Protein AF-A0A8J6IC43-F1 (afdb_monomer)

Solvent-accessible surface area (backbone atoms only — not comparable to full-atom values): 32554 Å² total; per-residue (Å²): 135,88,79,72,71,66,69,52,73,53,57,54,48,31,58,46,45,67,36,85,63,35,56,77,64,54,60,55,53,65,77,36,64,72,41,53,49,39,40,52,47,18,52,49,40,32,53,50,36,44,50,33,34,77,70,72,75,37,57,68,69,59,30,36,53,45,26,17,52,18,41,38,49,15,43,56,39,23,64,24,15,44,31,42,17,40,10,63,33,65,69,55,7,39,49,51,5,20,63,19,28,26,75,73,39,43,52,44,41,26,71,60,52,28,55,55,53,31,38,25,68,52,25,30,52,32,81,87,62,16,72,57,34,55,56,54,68,44,58,80,89,51,32,65,58,44,27,52,41,52,65,57,52,49,50,50,40,39,67,75,71,39,55,90,80,49,53,72,69,56,52,49,52,49,49,50,15,51,52,43,34,52,49,50,54,52,51,40,63,74,37,96,54,27,63,58,44,41,58,61,43,51,51,14,44,34,57,9,31,42,52,40,41,41,56,68,38,17,56,30,30,32,40,91,21,26,38,90,82,34,60,58,41,26,25,23,39,38,64,70,54,73,70,46,31,59,74,50,62,20,46,30,35,41,38,44,46,71,58,39,36,36,41,38,50,96,42,25,63,60,54,45,66,74,27,40,86,61,50,55,76,66,56,44,42,78,39,54,88,89,46,72,49,50,66,61,84,60,75,72,54,73,46,78,45,68,45,55,25,28,26,76,39,69,44,81,32,32,75,59,26,38,35,39,32,32,36,38,71,92,47,44,38,66,53,43,60,45,24,14,25,30,40,40,50,43,96,87,73,49,74,47,78,42,36,33,35,37,70,49,50,80,84,48,51,82,73,35,80,81,44,59,49,28,35,66,47,59,54,42,92,94,49,93,51,59,46,44,48,47,68,74,64,65,43,68,72,36,78,42,42,29,33,30,58,46,58,70,45,66,85,73,97,56,70,29,36,42,32,41,19,30,46,79,31,35,31,30,49,42,3,40,50,45,46,32,58,77,70,72,45,52,56,39,41,37,40,38,27,83,40,77,66,47,28,65,44,44,75,61,50,68,74,40,98,59,32,91,35,52,44,82,23,34,86,91,52,72,85,52,63,64,78,77,67,40,63,70,81,84,50,58,37,36,39,39,21,33,54,66,73,60,53,48,54,52,48,55,51,39,54,76,41,63,43,58,82,86,43,59,44,74,54,70,91,61,80,82,58,69,83,31,87,86,43,65,56,30,38,42,32,23,66,72,72,70,46,73,43,81,32,50,29,87,49,42,48,42,58,59,34,49,77,68,73,45,91,69,53,58,54,74,72,67,24,42,37,46,39,35,56,40,50,35,77,45,54,50,62,38,82,55,57,36,50,73,39,73,68,52,58,74,66,36,46,54,43,41,32,46,41,31,50,54,71,47,62,43,36,27,30,77,68

Mean predicted aligned error: 14.13 Å

Radius of gyration: 27.94 Å; Cα contacts (8 Å, |Δi|>4): 1206; chains: 1; bounding b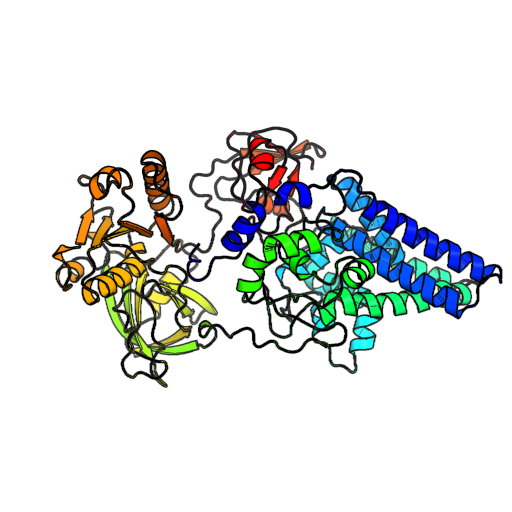ox: 66×48×82 Å

pLDDT: mean 84.4, std 13.61, range [19.7, 98.69]

Foldseek 3Di:
DDDDPDDDLLVLLLVLQQPPCNCVLQDFAQADPVLVCLLVVLVCQLVVLLVCVVVVNHDLVRLLVSNLLSLQSLQQLLLLLLLQQNGPDNVSSQVSNQSSCCLLQNLDTSLLVSVLVQQCLQKQQPCPRRLLVCLADPDPVCNLVCQLCSVVSSLVCCVPPPVVVADPVSVVSSVRSVCRRVVVLVVCCPDPNVVSCCRSRNSSSSSNSNVNSLLQPWQFAAHPDTCVQQVLARGAQEDDDVVVCVSSQQSNQCSCCSQAVSGRSVSSVVSCVSSVVSSVVSVHHYHYSPDGRYHDCPVPPLQVDKFKWFFADWDQQFDQKIKTKIAGDVAGAAFDAQQWWKWWQAPVRDIAIFAFQDATDPVDHVRDPPDMGMTMAGDDPPDPCPSVRCVVPRDHGDIIIMTRIDHPFHDDDFQEEEAEEEQRQCRSVSNVVNVCVVVVRHYAHEYEYQDLRRGGNRPVCCVDPVSVRYHYAHVVRDDACCVVPNQDPPHYAYE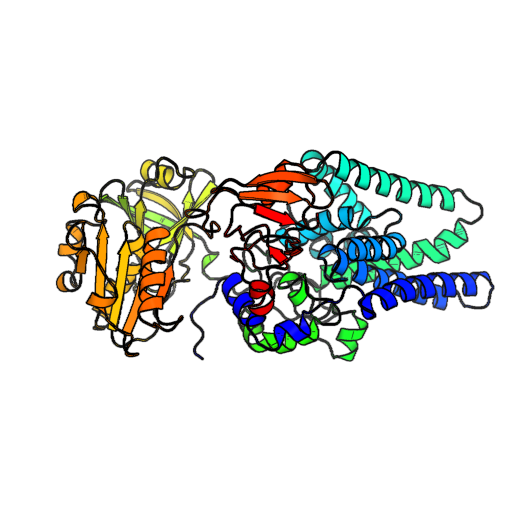YEYDPVVLVVNVVRCVVSVHDPRRYTYDYSPPLPLPLPPFCWAWEAAVVVRDIDTAHSNHFQVVRCVVVNNDARDHPLRQRRSSRKFFWPDAQKAASHSNDYPVCNVVSGIHRRSRMHGPDRYTYTPD

Sequence (623 aa):
MTITANPSVRQVLAQVVRDPDYDAIAHKPVWQLPHLALTAGSWALFIGSTWAYLAGNLPLIAMLVLNQLAFYACFTPLHDAVHNAASGSQRVNDAIGTISGTMLLPGITTPVYRTLHMEHHRWVGDRNRDPDHLFVHAPKQVLPLAFAGPEWVWAHWWLTKLWKTRSRAENLRFTAMIVVYVGMYVGFLASPYRWDFVLCWLIPHWLGFLVLVYVFAHIQHPDESTWQVAPFQSTVEVRGTMAGKVYWLGQTDHCIHHAMPHVPFHKYHRVWDLSDSILRKQGIPERGLFRGPEPFDIPRRAYDTTVAARVVSAADVGAGVRSFELEGIDGSLPPFTPGAHVDLHLPSGRVRQYSLCGPADLAASVGSVGVRYRIAVKALADGRGGSLEVHETLRVGEVVTVSAPRNNFSLVPAARYELVAAGIGITPLLSFAHHLHAAGTPFTLHVCAHDEASVPFGAALAELPFAASIQVHTPGRGFSLERAVGRWAGDSAVYVCGPAGFMDALGDEAARLEYPIDALHRESFTAGVIDLTDSRPFELVLGRSGRTFQIPADRQALDVLAEHDVAVPWSCSQGVCGTCITPVLEGEIEHRDAVLSPEVRASNCAMTLCVSRAKGDRIVLDL

Structure (mmCIF, N/CA/C/O backbone):
data_AF-A0A8J6IC43-F1
#
_entry.id   AF-A0A8J6IC43-F1
#
loop_
_atom_site.group_PDB
_atom_site.id
_atom_site.type_symbol
_atom_site.label_atom_id
_atom_site.label_alt_id
_atom_site.label_comp_id
_atom_site.label_asym_id
_atom_site.label_entity_id
_atom_site.label_seq_id
_atom_site.pdbx_PDB_ins_code
_atom_site.Cartn_x
_atom_site.Cartn_y
_atom_site.Cartn_z
_atom_site.occupancy
_atom_site.B_iso_or_equiv
_atom_site.auth_seq_id
_atom_site.auth_comp_id
_atom_site.auth_asym_id
_atom_site.auth_atom_id
_atom_site.pdbx_PDB_model_num
ATOM 1 N N . MET A 1 1 ? 12.947 20.450 -14.507 1.00 24.39 1 MET A N 1
ATOM 2 C CA . MET A 1 1 ? 13.169 18.991 -14.456 1.00 24.39 1 MET A CA 1
ATOM 3 C C . MET A 1 1 ? 12.042 18.312 -15.207 1.00 24.39 1 MET A C 1
ATOM 5 O O . MET A 1 1 ? 10.897 18.360 -14.772 1.00 24.39 1 MET A O 1
ATOM 9 N N . THR A 1 2 ? 12.359 17.811 -16.393 1.00 19.70 2 THR A N 1
ATOM 10 C CA . THR A 1 2 ? 11.439 17.183 -17.344 1.00 19.70 2 THR A CA 1
ATOM 11 C C . THR A 1 2 ? 11.155 15.762 -16.864 1.00 19.70 2 THR A C 1
ATOM 13 O O . THR A 1 2 ? 12.060 14.941 -16.779 1.00 19.70 2 THR A O 1
ATOM 16 N N . ILE A 1 3 ? 9.914 15.510 -16.454 1.00 23.20 3 ILE A N 1
ATOM 17 C CA . ILE A 1 3 ? 9.474 14.244 -15.862 1.00 23.20 3 ILE A CA 1
ATOM 18 C C . ILE A 1 3 ? 9.270 13.235 -16.991 1.00 23.20 3 ILE A C 1
ATOM 20 O O . ILE A 1 3 ? 8.471 13.462 -17.898 1.00 23.20 3 ILE A O 1
ATOM 24 N N . THR A 1 4 ? 10.027 12.145 -16.935 1.00 23.64 4 THR A N 1
ATOM 25 C CA . THR A 1 4 ? 9.911 10.983 -17.814 1.00 23.64 4 THR A CA 1
ATOM 26 C C . THR A 1 4 ? 8.526 10.344 -17.698 1.00 23.64 4 THR A C 1
ATOM 28 O O . THR A 1 4 ? 7.902 10.337 -16.635 1.00 23.64 4 THR A O 1
ATOM 31 N N . ALA A 1 5 ? 8.027 9.826 -18.820 1.00 28.38 5 ALA A N 1
ATOM 32 C CA . ALA A 1 5 ? 6.732 9.171 -18.911 1.00 28.38 5 ALA A CA 1
ATOM 33 C C . ALA A 1 5 ? 6.615 8.003 -17.906 1.00 28.38 5 ALA A C 1
ATOM 35 O O . ALA A 1 5 ? 7.359 7.032 -17.973 1.00 28.38 5 ALA A O 1
ATOM 36 N N . ASN A 1 6 ? 5.646 8.131 -16.995 1.00 39.25 6 ASN A N 1
ATOM 37 C CA . ASN A 1 6 ? 5.036 7.087 -16.163 1.00 39.25 6 ASN A CA 1
ATOM 38 C C . ASN A 1 6 ? 5.965 6.253 -15.236 1.00 39.25 6 ASN A C 1
ATOM 40 O O . ASN A 1 6 ? 6.193 5.067 -15.478 1.00 39.25 6 ASN A O 1
ATOM 44 N N . PRO A 1 7 ? 6.461 6.832 -14.127 1.00 47.97 7 PRO A N 1
ATOM 45 C CA . PRO A 1 7 ? 7.208 6.097 -13.102 1.00 47.97 7 PRO A CA 1
ATOM 46 C C . PRO A 1 7 ? 6.361 5.016 -12.398 1.00 47.97 7 PRO A C 1
ATOM 48 O O . PRO A 1 7 ? 5.187 5.211 -12.090 1.00 47.97 7 PRO A O 1
ATOM 51 N N . SER A 1 8 ? 6.978 3.879 -12.065 1.00 60.47 8 SER A N 1
ATOM 52 C CA . SER A 1 8 ? 6.415 2.895 -11.126 1.00 60.47 8 SER A CA 1
ATOM 53 C C . SER A 1 8 ? 6.128 3.530 -9.756 1.00 60.47 8 SER A C 1
ATOM 55 O O . SER A 1 8 ? 6.795 4.492 -9.371 1.00 60.47 8 SER A O 1
ATOM 57 N N . VAL A 1 9 ? 5.211 2.954 -8.960 1.00 62.94 9 VAL A N 1
ATOM 58 C CA . VAL A 1 9 ? 4.942 3.394 -7.567 1.00 62.94 9 VAL A CA 1
ATOM 59 C C . VAL A 1 9 ? 6.243 3.567 -6.785 1.00 62.94 9 VAL A C 1
ATOM 61 O O . VAL A 1 9 ? 6.439 4.565 -6.099 1.00 62.94 9 VAL A O 1
ATOM 64 N N . ARG A 1 10 ? 7.177 2.628 -6.967 1.00 61.00 10 ARG A N 1
ATOM 65 C CA . ARG A 1 10 ? 8.514 2.671 -6.379 1.00 61.00 10 ARG A CA 1
ATOM 66 C C . ARG A 1 10 ? 9.294 3.926 -6.759 1.00 61.00 10 ARG A C 1
ATOM 68 O O . ARG A 1 10 ? 9.884 4.549 -5.886 1.00 61.00 10 ARG A O 1
ATOM 75 N N . GLN A 1 11 ? 9.318 4.288 -8.038 1.00 58.94 11 GLN A N 1
ATOM 76 C CA . GLN A 1 11 ? 10.026 5.473 -8.529 1.00 58.94 11 GLN A CA 1
ATOM 77 C C . GLN A 1 11 ? 9.358 6.775 -8.084 1.00 58.94 11 GLN A C 1
ATOM 79 O O . GLN A 1 11 ? 10.064 7.744 -7.818 1.00 58.94 11 GLN A O 1
ATOM 84 N N . VAL A 1 12 ? 8.025 6.810 -7.993 1.00 66.31 12 VAL A N 1
ATOM 85 C CA . VAL A 1 12 ? 7.292 7.976 -7.476 1.00 66.31 12 VAL A CA 1
ATOM 86 C C . VAL A 1 12 ? 7.612 8.185 -6.000 1.00 66.31 12 VAL A C 1
ATOM 88 O O . VAL A 1 12 ? 8.068 9.257 -5.616 1.00 66.31 12 VAL A O 1
ATOM 91 N N . LEU A 1 13 ? 7.433 7.153 -5.172 1.00 75.88 13 LEU A N 1
ATOM 92 C CA . LEU A 1 13 ? 7.658 7.261 -3.730 1.00 75.88 13 LEU A CA 1
ATOM 93 C C . LEU A 1 13 ? 9.135 7.487 -3.393 1.00 75.88 13 LEU A C 1
ATOM 95 O O . LEU A 1 13 ? 9.435 8.260 -2.489 1.00 75.88 13 LEU A O 1
ATOM 99 N N . ALA A 1 14 ? 10.063 6.914 -4.167 1.00 68.31 14 ALA A N 1
ATOM 100 C CA . ALA A 1 14 ? 11.489 7.189 -4.004 1.00 68.31 14 ALA A CA 1
ATOM 101 C C . ALA A 1 14 ? 11.835 8.674 -4.192 1.00 68.31 14 ALA A C 1
ATOM 103 O O . ALA A 1 14 ? 12.771 9.146 -3.558 1.00 68.31 14 ALA A O 1
ATOM 104 N N . GLN A 1 15 ? 11.118 9.409 -5.051 1.00 73.75 15 GLN A N 1
ATOM 105 C CA . GLN A 1 15 ? 11.340 10.852 -5.205 1.00 73.75 15 GLN A CA 1
ATOM 106 C C . GLN A 1 15 ? 10.928 11.616 -3.946 1.00 73.75 15 GLN A C 1
ATOM 108 O O . GLN A 1 15 ? 11.621 12.548 -3.564 1.00 73.75 15 GLN A O 1
ATOM 113 N N . VAL A 1 16 ? 9.848 11.189 -3.285 1.00 80.25 16 VAL A N 1
ATOM 114 C CA . VAL A 1 16 ? 9.370 11.803 -2.040 1.00 80.25 16 VAL A CA 1
ATOM 115 C C . VAL A 1 16 ? 10.329 11.525 -0.883 1.00 80.25 16 VAL A C 1
ATOM 117 O O . VAL A 1 16 ? 10.731 12.442 -0.182 1.00 80.25 16 VAL A O 1
ATOM 120 N N . VAL A 1 17 ? 10.734 10.266 -0.702 1.00 76.12 17 VAL A N 1
ATOM 121 C CA . VAL A 1 17 ? 11.577 9.837 0.431 1.00 76.12 17 VAL A CA 1
ATOM 122 C C . VAL A 1 17 ? 13.015 10.364 0.331 1.00 76.12 17 VAL A C 1
ATOM 124 O O . VAL A 1 17 ? 13.700 10.483 1.340 1.00 76.12 17 VAL A O 1
ATOM 127 N N . ARG A 1 18 ? 13.496 10.670 -0.881 1.00 77.56 18 ARG A N 1
ATOM 128 C CA . ARG A 1 18 ? 14.827 11.265 -1.105 1.00 77.56 18 ARG A CA 1
ATOM 129 C C . ARG A 1 18 ? 14.872 12.770 -0.877 1.00 77.56 18 ARG A C 1
ATOM 131 O O . ARG A 1 18 ? 15.957 13.342 -0.966 1.00 77.56 18 ARG A O 1
ATOM 138 N N . ASP A 1 19 ? 13.730 13.407 -0.647 1.00 80.56 19 ASP A N 1
ATOM 139 C CA . ASP A 1 19 ? 13.723 14.808 -0.264 1.00 80.56 19 ASP A CA 1
ATOM 140 C C . ASP A 1 19 ? 14.455 14.973 1.087 1.00 80.56 19 ASP A C 1
ATOM 142 O O . ASP A 1 19 ? 14.144 14.234 2.028 1.00 80.56 19 ASP A O 1
ATOM 146 N N . PRO A 1 20 ? 15.425 15.900 1.209 1.00 78.69 20 PRO A N 1
ATOM 147 C CA . PRO A 1 20 ? 16.183 16.102 2.446 1.00 78.69 20 PRO A CA 1
ATOM 148 C C . PRO A 1 20 ? 15.316 16.381 3.682 1.00 78.69 20 PRO A C 1
ATOM 150 O O . PRO A 1 20 ? 15.710 16.038 4.797 1.00 78.69 20 PRO A O 1
ATOM 153 N N . ASP A 1 21 ? 14.136 16.979 3.501 1.00 85.06 21 ASP A N 1
ATOM 154 C CA . ASP A 1 21 ? 13.232 17.314 4.602 1.00 85.06 21 ASP A CA 1
ATOM 155 C C . ASP A 1 21 ? 12.322 16.137 4.999 1.00 85.06 21 ASP A C 1
ATOM 157 O O . ASP A 1 21 ? 11.711 16.159 6.077 1.00 85.06 21 ASP A O 1
ATOM 161 N N . TYR A 1 22 ? 12.237 15.085 4.170 1.00 86.94 22 TYR A N 1
ATOM 162 C CA . TYR A 1 22 ? 11.351 13.943 4.409 1.00 86.94 22 TYR A CA 1
ATOM 163 C C . TYR A 1 22 ? 11.641 13.273 5.748 1.00 86.94 22 TYR A C 1
ATOM 165 O O . TYR A 1 22 ? 10.725 13.037 6.535 1.00 86.94 22 TYR A O 1
ATOM 173 N N . ASP A 1 23 ? 12.911 13.012 6.043 1.00 81.88 23 ASP A N 1
ATOM 174 C CA . ASP A 1 23 ? 13.316 12.306 7.254 1.00 81.88 23 ASP A CA 1
ATOM 175 C C . ASP A 1 23 ? 12.964 13.056 8.527 1.00 81.88 23 ASP A C 1
ATOM 177 O O . ASP A 1 23 ? 12.446 12.468 9.479 1.00 81.88 23 ASP A O 1
ATOM 181 N N . ALA A 1 24 ? 13.175 14.372 8.534 1.00 85.88 24 ALA A N 1
ATOM 182 C CA . ALA A 1 24 ? 12.803 15.214 9.660 1.00 85.88 24 ALA A CA 1
ATOM 183 C C . ALA A 1 24 ? 11.289 15.150 9.930 1.00 85.88 24 ALA A C 1
ATOM 185 O O . ALA A 1 24 ? 10.847 15.164 11.086 1.00 85.88 24 ALA A O 1
ATOM 186 N N . ILE A 1 25 ? 10.481 15.031 8.872 1.00 87.62 25 ILE A N 1
ATOM 187 C CA . ILE A 1 25 ? 9.029 14.898 8.972 1.00 87.62 25 ILE A CA 1
ATOM 188 C C . ILE A 1 25 ? 8.652 13.474 9.401 1.00 87.62 25 ILE A C 1
ATOM 190 O O . ILE A 1 25 ? 7.966 13.311 10.410 1.00 87.62 25 ILE A O 1
ATOM 194 N N . ALA A 1 26 ? 9.104 12.442 8.694 1.00 86.25 26 ALA A N 1
ATOM 195 C CA . ALA A 1 26 ? 8.709 11.049 8.899 1.00 86.25 26 ALA A CA 1
ATOM 196 C C . ALA A 1 26 ? 9.290 10.416 10.177 1.00 86.25 26 ALA A C 1
ATOM 198 O O . ALA A 1 26 ? 8.766 9.403 10.651 1.00 86.25 26 ALA A O 1
ATOM 199 N N . HIS A 1 27 ? 10.323 11.020 10.780 1.00 85.62 27 HIS A N 1
ATOM 200 C CA . HIS A 1 27 ? 10.928 10.538 12.018 1.00 85.62 27 HIS A CA 1
ATOM 201 C C . HIS A 1 27 ? 9.887 10.332 13.130 1.00 85.62 27 HIS A C 1
ATOM 203 O O . HIS A 1 27 ? 9.066 11.209 13.421 1.00 85.62 27 HIS A O 1
ATOM 209 N N . LYS A 1 28 ? 9.949 9.180 13.803 1.00 87.25 28 LYS A N 1
ATOM 210 C CA . LYS A 1 28 ? 9.043 8.815 14.899 1.00 87.25 28 LYS A CA 1
ATOM 211 C C . LYS A 1 28 ? 9.821 8.400 16.151 1.00 87.25 28 LYS A C 1
ATOM 213 O O . LYS A 1 28 ? 10.453 7.343 16.153 1.00 87.25 28 LYS A O 1
ATOM 218 N N . PRO A 1 29 ? 9.762 9.180 17.244 1.00 89.94 29 PRO A N 1
ATOM 219 C CA . PRO A 1 29 ? 10.337 8.751 18.511 1.00 89.94 29 PRO A CA 1
ATOM 220 C C . PRO A 1 29 ? 9.552 7.570 19.103 1.00 89.94 29 PRO A C 1
ATOM 222 O O . PRO A 1 29 ? 8.428 7.260 18.695 1.00 89.94 29 PRO A O 1
ATOM 225 N N . VAL A 1 30 ? 10.126 6.910 20.114 1.00 89.56 30 VAL A N 1
ATOM 226 C CA . VAL A 1 30 ? 9.429 5.843 20.857 1.00 89.56 30 VAL A CA 1
ATOM 227 C C . VAL A 1 30 ? 8.162 6.383 21.528 1.00 89.56 30 VAL A C 1
ATOM 229 O O . VAL A 1 30 ? 7.125 5.724 21.510 1.00 89.56 30 VAL A O 1
ATOM 232 N N . TRP A 1 31 ? 8.219 7.599 22.066 1.00 92.50 31 TRP A N 1
ATOM 233 C CA . TRP A 1 31 ? 7.089 8.248 22.721 1.00 92.50 31 TRP A CA 1
ATOM 234 C C . TRP A 1 31 ? 6.627 9.447 21.899 1.00 92.50 31 TRP A C 1
ATOM 236 O O . TRP A 1 31 ? 7.280 10.488 21.880 1.00 92.50 31 TRP A O 1
ATOM 246 N N . GLN A 1 32 ? 5.495 9.295 21.211 1.00 93.31 32 GLN A N 1
ATOM 247 C CA . GLN A 1 32 ? 4.864 10.371 20.452 1.00 93.31 32 GLN A CA 1
ATOM 248 C C . GLN A 1 32 ? 3.711 10.962 21.252 1.00 93.31 32 GLN A C 1
ATOM 250 O O . GLN A 1 32 ? 2.671 10.326 21.433 1.00 93.31 32 GLN A O 1
ATOM 255 N N . LEU A 1 33 ? 3.896 12.200 21.717 1.00 94.50 33 LEU A N 1
ATOM 256 C CA . LEU A 1 33 ? 2.890 12.902 22.510 1.00 94.50 33 LEU A CA 1
ATOM 257 C C . LEU A 1 33 ? 1.512 12.958 21.823 1.00 94.50 33 LEU A C 1
ATOM 259 O O . LEU A 1 33 ? 0.540 12.707 22.526 1.00 94.50 33 LEU A O 1
ATOM 263 N N . PRO A 1 34 ? 1.376 13.198 20.499 1.00 95.25 34 PRO A N 1
ATOM 264 C CA . PRO A 1 34 ? 0.062 13.217 19.853 1.00 95.25 34 PRO A CA 1
ATOM 265 C C . PRO A 1 34 ? -0.719 11.903 19.997 1.00 95.25 34 PRO A C 1
ATOM 267 O O . PRO A 1 34 ? -1.895 11.935 20.347 1.00 95.25 34 PRO A O 1
ATOM 270 N N . HIS A 1 35 ? -0.078 10.746 19.802 1.00 96.56 35 HIS A N 1
ATOM 271 C CA . HIS A 1 35 ? -0.729 9.437 19.957 1.00 96.56 35 HIS A CA 1
ATOM 272 C C . HIS A 1 35 ? -1.068 9.133 21.413 1.00 96.56 35 HIS A C 1
ATOM 274 O O . HIS A 1 35 ? -2.170 8.666 21.694 1.00 96.56 35 HIS A O 1
ATOM 280 N N . LEU A 1 36 ? -0.155 9.430 22.345 1.00 96.25 36 LEU A N 1
ATOM 281 C CA . LEU A 1 36 ? -0.394 9.238 23.779 1.00 96.25 36 LEU A CA 1
ATOM 282 C C . LEU A 1 36 ? -1.528 10.137 24.286 1.00 96.25 36 LEU A C 1
ATOM 284 O O . LEU A 1 36 ? -2.412 9.665 24.996 1.00 96.25 36 LEU A O 1
ATOM 288 N N . ALA A 1 37 ? -1.530 11.409 23.887 1.00 96.69 37 ALA A N 1
ATOM 289 C CA . ALA A 1 37 ? -2.554 12.378 24.255 1.00 96.69 37 ALA A CA 1
ATOM 290 C C . ALA A 1 37 ? -3.917 12.011 23.662 1.00 96.69 37 ALA A C 1
ATOM 292 O O . ALA A 1 37 ? -4.918 12.110 24.361 1.00 96.69 37 ALA A O 1
ATOM 293 N N . LEU A 1 38 ? -3.970 11.536 22.415 1.00 96.81 38 LEU A N 1
ATOM 294 C CA . LEU A 1 38 ? -5.219 11.097 21.792 1.00 96.81 38 LEU A CA 1
ATOM 295 C C . LEU A 1 38 ? -5.757 9.808 22.438 1.00 96.81 38 LEU A C 1
ATOM 297 O O . LEU A 1 38 ? -6.953 9.694 22.705 1.00 96.81 38 LEU A O 1
ATOM 301 N N . THR A 1 39 ? -4.869 8.868 22.777 1.00 97.38 39 THR A N 1
ATOM 302 C CA . THR A 1 39 ? -5.221 7.627 23.490 1.00 97.38 39 THR A CA 1
ATOM 303 C C . THR A 1 39 ? -5.761 7.924 24.889 1.00 97.38 39 THR A C 1
ATOM 305 O O . THR A 1 39 ? -6.864 7.512 25.232 1.00 97.38 39 THR A O 1
ATOM 308 N N . ALA A 1 40 ? -5.014 8.673 25.704 1.00 97.88 40 ALA A N 1
ATOM 309 C CA . ALA A 1 40 ? -5.428 9.006 27.065 1.00 97.88 40 ALA A CA 1
ATOM 310 C C . ALA A 1 40 ? -6.629 9.963 27.078 1.00 97.88 40 ALA A C 1
ATOM 312 O O . ALA A 1 40 ? -7.543 9.799 27.879 1.00 97.88 40 ALA A O 1
ATOM 313 N N . GLY A 1 41 ? -6.642 10.941 26.172 1.00 98.06 41 GLY A N 1
ATOM 314 C CA . GLY A 1 41 ? -7.699 11.936 26.045 1.00 98.06 41 GLY A CA 1
ATOM 315 C C . GLY A 1 41 ? -9.034 11.331 25.627 1.00 98.06 41 GLY A C 1
ATOM 316 O O . GLY A 1 41 ? -10.054 11.709 26.192 1.00 98.06 41 GLY A O 1
ATOM 317 N N . SER A 1 42 ? -9.043 10.360 24.708 1.00 97.94 42 SER A N 1
ATOM 318 C CA . SER A 1 42 ? -10.276 9.662 24.317 1.00 97.94 42 SER A CA 1
ATOM 319 C C . SER A 1 42 ? -10.873 8.865 25.485 1.00 97.94 42 SER A C 1
ATOM 321 O O . SER A 1 42 ? -12.053 9.032 25.791 1.00 97.94 42 SER A O 1
ATOM 323 N N . TRP A 1 43 ? -10.059 8.107 26.227 1.00 98.19 43 TRP A N 1
ATOM 324 C CA . TRP A 1 43 ? -10.509 7.415 27.442 1.00 98.19 43 TRP A CA 1
ATOM 325 C C . TRP A 1 43 ? -10.970 8.374 28.544 1.00 98.19 43 TRP A C 1
ATOM 327 O O . TRP A 1 43 ? -12.020 8.159 29.146 1.00 98.19 43 TRP A O 1
ATOM 337 N N . ALA A 1 44 ? -10.215 9.442 28.806 1.00 98.50 44 ALA A N 1
ATOM 338 C CA . ALA A 1 44 ? -10.578 10.438 29.810 1.00 98.50 44 ALA A CA 1
ATOM 339 C C . ALA A 1 44 ? -11.889 11.151 29.451 1.00 98.50 44 ALA A C 1
ATOM 341 O O . ALA A 1 44 ? -12.723 11.371 30.329 1.00 98.50 44 ALA A O 1
ATOM 342 N N . LEU A 1 45 ? -12.095 11.468 28.169 1.00 98.50 45 LEU A N 1
ATOM 343 C CA . LEU A 1 45 ? -13.327 12.078 27.684 1.00 98.50 45 LEU A CA 1
ATOM 344 C C . LEU A 1 45 ? -14.519 11.132 27.855 1.00 98.50 45 LEU A C 1
ATOM 346 O O . LEU A 1 45 ? -15.550 11.549 28.385 1.00 98.50 45 LEU A O 1
ATOM 350 N N . PHE A 1 46 ? -14.360 9.863 27.474 1.00 98.44 46 PHE A N 1
ATOM 351 C CA . PHE A 1 46 ? -15.398 8.849 27.632 1.00 98.44 46 PHE A CA 1
ATOM 352 C C . PHE A 1 46 ? -15.768 8.628 29.106 1.00 98.44 46 PHE A C 1
ATOM 354 O O . PHE A 1 46 ? -16.929 8.754 29.497 1.00 98.44 46 PHE A O 1
ATOM 361 N N . ILE A 1 47 ? -14.770 8.354 29.952 1.00 98.38 47 ILE A N 1
ATOM 362 C CA . ILE A 1 47 ? -14.972 8.091 31.383 1.00 98.38 47 ILE A CA 1
ATOM 363 C C . ILE A 1 47 ? -15.555 9.327 32.070 1.00 98.38 47 ILE A C 1
ATOM 365 O O . ILE A 1 47 ? -16.525 9.216 32.817 1.00 98.38 47 ILE A O 1
ATOM 369 N N . GLY A 1 48 ? -14.985 10.505 31.811 1.00 98.69 48 GLY A N 1
ATOM 370 C CA . GLY A 1 48 ? -15.388 11.753 32.449 1.00 98.69 48 GLY A CA 1
ATOM 371 C C . GLY A 1 48 ? -16.809 12.172 32.087 1.00 98.69 48 GLY A C 1
ATOM 372 O O . GLY A 1 48 ? -17.586 12.515 32.977 1.00 98.69 48 GLY A O 1
ATOM 373 N N . SER A 1 49 ? -17.180 12.109 30.805 1.00 98.62 49 SER A N 1
ATOM 374 C CA . SER A 1 49 ? -18.533 12.484 30.376 1.00 98.62 49 SER A CA 1
ATOM 375 C C . SER A 1 49 ? -19.585 11.446 30.778 1.00 98.62 49 SER A C 1
ATOM 377 O O . SER A 1 49 ? -20.668 11.829 31.223 1.00 98.62 49 SER A O 1
ATOM 379 N N . THR A 1 50 ? -19.247 10.153 30.753 1.00 98.50 50 THR A N 1
ATOM 380 C CA . THR A 1 50 ? -20.101 9.088 31.300 1.00 98.50 50 THR A CA 1
ATOM 381 C C . THR A 1 50 ? -20.331 9.280 32.798 1.00 98.50 50 THR A C 1
ATOM 383 O O . THR A 1 50 ? -21.473 9.286 33.254 1.00 98.50 50 THR A O 1
ATOM 386 N N . TRP A 1 51 ? -19.266 9.498 33.575 1.00 98.50 51 TRP A N 1
ATOM 387 C CA . TRP A 1 51 ? -19.371 9.738 35.014 1.00 98.50 51 TRP A CA 1
ATOM 388 C C . TRP A 1 51 ? -20.193 10.993 35.323 1.00 98.50 51 TRP A C 1
ATOM 390 O O . TRP A 1 51 ? -21.089 10.944 36.162 1.00 98.50 51 TRP A O 1
ATOM 400 N N . ALA A 1 52 ? -19.939 12.101 34.622 1.00 98.56 52 ALA A N 1
ATOM 401 C CA . ALA A 1 52 ? -20.669 13.347 34.829 1.00 98.56 52 ALA A CA 1
ATOM 402 C C . ALA A 1 52 ? -22.166 13.198 34.517 1.00 98.56 52 ALA A C 1
ATOM 404 O O . ALA A 1 52 ? -22.991 13.752 35.243 1.00 98.56 52 ALA A O 1
ATOM 405 N N . TYR A 1 53 ? -22.527 12.426 33.488 1.00 98.56 53 TYR A N 1
ATOM 406 C CA . TYR A 1 53 ? -23.923 12.108 33.181 1.00 98.56 53 TYR A CA 1
ATOM 407 C C . TYR A 1 53 ? -24.574 11.269 34.282 1.00 98.56 53 TYR A C 1
ATOM 409 O O . TYR A 1 53 ? -25.625 11.647 34.795 1.00 98.56 53 TYR A O 1
ATOM 417 N N . LEU A 1 54 ? -23.925 10.179 34.702 1.00 97.94 54 LEU A N 1
ATOM 418 C CA . LEU A 1 54 ? -24.442 9.304 35.760 1.00 97.94 54 LEU A CA 1
ATOM 419 C C . LEU A 1 54 ? -24.554 10.023 37.115 1.00 97.94 54 LEU A C 1
ATOM 421 O O . LEU A 1 54 ? -25.429 9.704 37.914 1.00 97.94 54 LEU A O 1
ATOM 425 N N . ALA A 1 55 ? -23.707 11.026 37.360 1.00 98.19 55 ALA A N 1
ATOM 426 C CA . ALA A 1 55 ? -23.772 11.893 38.534 1.00 98.19 55 ALA A CA 1
ATOM 427 C C . ALA A 1 55 ? -24.827 13.016 38.426 1.00 98.19 55 ALA A C 1
ATOM 429 O O . ALA A 1 55 ? -24.983 13.789 39.369 1.00 98.19 55 ALA A O 1
ATOM 430 N N . GLY A 1 56 ? -25.528 13.143 37.293 1.00 97.81 56 GLY A N 1
ATOM 431 C CA . GLY A 1 56 ? -26.529 14.189 37.053 1.00 97.81 56 GLY A CA 1
ATOM 432 C C . GLY A 1 56 ? -25.954 15.571 36.716 1.00 97.81 56 GLY A C 1
ATOM 433 O O . GLY A 1 56 ? -26.697 16.548 36.678 1.00 97.81 56 GLY A O 1
ATOM 434 N N . ASN A 1 57 ? -24.648 15.667 36.452 1.00 98.38 57 ASN A N 1
ATOM 435 C CA . ASN A 1 57 ? -23.934 16.919 36.172 1.00 98.38 57 ASN A CA 1
ATOM 436 C C . ASN A 1 57 ? -23.815 17.240 34.674 1.00 98.38 57 ASN A C 1
ATOM 438 O O . ASN A 1 57 ? -23.385 18.335 34.314 1.00 98.38 57 ASN A O 1
ATOM 442 N N . LEU A 1 58 ? -24.162 16.298 33.792 1.00 98.25 58 LEU A N 1
ATOM 443 C CA . LEU A 1 58 ? -24.074 16.465 32.343 1.00 98.25 58 LEU A CA 1
ATOM 444 C C . LEU A 1 58 ? -25.377 16.003 31.671 1.00 98.25 58 LEU A C 1
ATOM 446 O O . LEU A 1 58 ? -25.819 14.886 31.934 1.00 98.25 58 LEU A O 1
ATOM 450 N N . PRO A 1 59 ? -26.002 16.807 30.790 1.00 98.38 59 PRO A N 1
ATOM 451 C CA . PRO A 1 59 ? -27.184 16.376 30.047 1.00 98.38 59 PRO A CA 1
ATOM 452 C C . PRO A 1 59 ? -26.890 15.198 29.110 1.00 98.38 59 PRO A C 1
ATOM 454 O O . PRO A 1 59 ? -25.804 15.120 28.534 1.00 98.38 59 PRO A O 1
ATOM 457 N N . LEU A 1 60 ? -27.898 14.348 28.872 1.00 97.44 60 LEU A N 1
ATOM 458 C CA . LEU A 1 60 ? -27.790 13.170 27.999 1.00 97.44 60 LEU A CA 1
ATOM 459 C C . LEU A 1 60 ? -27.164 13.507 26.639 1.00 97.44 60 LEU A C 1
ATOM 461 O O . LEU A 1 60 ? -26.192 12.881 26.243 1.00 97.44 60 LEU A O 1
ATOM 465 N N . ILE A 1 61 ? -27.682 14.523 25.943 1.00 98.00 61 ILE A N 1
ATOM 466 C CA . ILE A 1 61 ? -27.206 14.888 24.598 1.00 98.00 61 ILE A CA 1
ATOM 467 C C . ILE A 1 61 ? -25.728 15.293 24.607 1.00 98.00 61 ILE A C 1
ATOM 469 O O . ILE A 1 61 ? -24.985 14.906 23.710 1.00 98.00 61 ILE A O 1
ATOM 473 N N . ALA A 1 62 ? -25.286 16.029 25.631 1.00 98.12 62 ALA A N 1
ATOM 474 C CA . ALA A 1 62 ? -23.885 16.415 25.752 1.00 98.12 62 ALA A CA 1
ATOM 475 C C . ALA A 1 62 ? -22.993 15.184 25.976 1.00 98.12 62 ALA A C 1
ATOM 477 O O . ALA A 1 62 ? -21.967 15.055 25.317 1.00 98.12 62 ALA A O 1
ATOM 478 N N . MET A 1 63 ? -23.410 14.248 26.834 1.00 98.38 63 MET A N 1
ATOM 479 C CA . MET A 1 63 ? -22.700 12.980 27.020 1.00 98.38 63 MET A CA 1
ATOM 480 C C . MET A 1 63 ? -22.634 12.165 25.727 1.00 98.38 63 MET A C 1
ATOM 482 O O . MET A 1 63 ? -21.552 11.720 25.359 1.00 98.38 63 MET A O 1
ATOM 486 N N . LEU A 1 64 ? -23.748 12.029 24.997 1.00 98.06 64 LEU A N 1
ATOM 487 C CA . LEU A 1 64 ? -23.783 11.272 23.743 1.00 98.06 64 LEU A CA 1
ATOM 488 C C . LEU A 1 64 ? -22.779 11.823 22.721 1.00 98.06 64 LEU A C 1
ATOM 490 O O . LEU A 1 64 ? -22.044 11.048 22.113 1.00 98.06 64 LEU A O 1
ATOM 494 N N . VAL A 1 65 ? -22.710 13.151 22.566 1.00 97.12 65 VAL A N 1
ATOM 495 C CA . VAL A 1 65 ? -21.753 13.812 21.661 1.00 97.12 65 VAL A CA 1
ATOM 496 C C . VAL A 1 65 ? -20.312 13.599 22.126 1.00 97.12 65 VAL A C 1
ATOM 498 O O . VAL A 1 65 ? -19.456 13.242 21.322 1.00 97.12 65 VAL A O 1
ATOM 501 N N . LEU A 1 66 ? -20.022 13.788 23.416 1.00 98.25 66 LEU A N 1
ATOM 502 C CA . LEU A 1 66 ? -18.663 13.620 23.939 1.00 98.25 66 LEU A CA 1
ATOM 503 C C . LEU A 1 66 ? -18.185 12.164 23.842 1.00 98.25 66 LEU A C 1
ATOM 505 O O . LEU A 1 66 ? -17.057 11.924 23.412 1.00 98.25 66 LEU A O 1
ATOM 509 N N . ASN A 1 67 ? -19.045 11.194 24.160 1.00 98.38 67 ASN A N 1
ATOM 510 C CA . ASN A 1 67 ? -18.725 9.778 24.010 1.00 98.38 67 ASN A CA 1
ATOM 511 C C . ASN A 1 67 ? -18.545 9.398 22.536 1.00 98.38 67 ASN A C 1
ATOM 513 O O . ASN A 1 67 ? -17.580 8.711 22.214 1.00 98.38 67 ASN A O 1
ATOM 517 N N . GLN A 1 68 ? -19.394 9.885 21.623 1.00 96.56 68 GLN A N 1
ATOM 518 C CA . GLN A 1 68 ? -19.215 9.672 20.182 1.00 96.56 68 GLN A CA 1
ATOM 519 C C . GLN A 1 68 ? -17.840 10.170 19.710 1.00 96.56 68 GLN A C 1
ATOM 521 O O . GLN A 1 68 ? -17.132 9.454 19.000 1.00 96.56 68 GLN A O 1
ATOM 526 N N . LEU A 1 69 ? -17.448 11.385 20.114 1.00 95.94 69 LEU A N 1
ATOM 527 C CA . LEU A 1 69 ? -16.141 11.952 19.776 1.00 95.94 69 LEU A CA 1
ATOM 528 C C . LEU A 1 69 ? -14.995 11.099 20.332 1.00 95.94 69 LEU A C 1
ATOM 530 O O . LEU A 1 69 ? -14.001 10.903 19.635 1.00 95.94 69 LEU A O 1
ATOM 534 N N . ALA A 1 70 ? -15.141 10.558 21.545 1.00 97.44 70 ALA A N 1
ATOM 535 C CA . ALA A 1 70 ? -14.167 9.636 22.120 1.00 97.44 70 ALA A CA 1
ATOM 536 C C . ALA A 1 70 ? -14.026 8.351 21.282 1.00 97.44 70 ALA A C 1
ATOM 538 O O . ALA A 1 70 ? -12.899 7.965 20.965 1.00 97.44 70 ALA A O 1
ATOM 539 N N . PHE A 1 71 ? -15.141 7.730 20.875 1.00 96.00 71 PHE A N 1
ATOM 540 C CA . PHE A 1 71 ? -15.145 6.531 20.024 1.00 96.00 71 PHE A CA 1
ATOM 541 C C . PHE A 1 71 ? -14.524 6.772 18.644 1.00 96.00 71 PHE A C 1
ATOM 543 O O . PHE A 1 71 ? -13.778 5.929 18.154 1.00 96.00 71 PHE A O 1
ATOM 550 N N . TYR A 1 72 ? -14.787 7.921 18.021 1.00 93.94 72 TYR A N 1
ATOM 551 C CA . TYR A 1 72 ? -14.126 8.288 16.767 1.00 93.94 72 TYR A CA 1
ATOM 552 C C . TYR A 1 72 ? -12.612 8.483 16.968 1.00 93.94 72 TYR A C 1
ATOM 554 O O . TYR A 1 72 ? -11.796 7.909 16.247 1.00 93.94 72 TYR A O 1
ATOM 562 N N . ALA A 1 73 ? -12.227 9.261 17.983 1.00 95.50 73 ALA A N 1
ATOM 563 C CA . ALA A 1 73 ? -10.841 9.654 18.215 1.00 95.50 73 ALA A CA 1
ATOM 564 C C . ALA A 1 73 ? -9.917 8.481 18.579 1.00 95.50 73 ALA A C 1
ATOM 566 O O . ALA A 1 73 ? -8.730 8.512 18.248 1.00 95.50 73 ALA A O 1
ATOM 567 N N . CYS A 1 74 ? -10.427 7.445 19.252 1.00 96.00 74 CYS A N 1
ATOM 568 C CA . CYS A 1 74 ? -9.606 6.305 19.666 1.00 96.00 74 CYS A CA 1
ATOM 569 C C . CYS A 1 74 ? -9.205 5.376 18.515 1.00 96.00 74 CYS A C 1
ATOM 571 O O . CYS A 1 74 ? -8.300 4.555 18.675 1.00 96.00 74 CYS A O 1
ATOM 573 N N . PHE A 1 75 ? -9.826 5.505 17.344 1.00 96.19 75 PHE A N 1
ATOM 574 C CA . PHE A 1 75 ? -9.469 4.670 16.210 1.00 96.19 75 PHE A CA 1
ATOM 575 C C . PHE A 1 75 ? -8.150 5.089 15.562 1.00 96.19 75 PHE A C 1
ATOM 577 O O . PHE A 1 75 ? -7.352 4.225 15.208 1.00 96.19 75 PHE A O 1
ATOM 584 N N . THR A 1 76 ? -7.861 6.391 15.466 1.00 96.38 76 THR A N 1
ATOM 585 C CA . THR A 1 76 ? -6.629 6.880 14.825 1.00 96.38 76 THR A CA 1
ATOM 586 C C . THR A 1 76 ? -5.352 6.288 15.446 1.00 96.38 76 THR A C 1
ATOM 588 O O . THR A 1 76 ? -4.506 5.814 14.688 1.00 96.38 76 THR A O 1
ATOM 591 N N . PRO A 1 77 ? -5.178 6.214 16.785 1.00 97.12 77 PRO A N 1
ATOM 592 C CA . PRO A 1 77 ? -4.013 5.546 17.362 1.00 97.12 77 PRO A CA 1
ATOM 593 C C . PRO A 1 77 ? -3.931 4.046 17.050 1.00 97.12 77 PRO A C 1
ATOM 595 O O . PRO A 1 77 ? -2.829 3.550 16.830 1.00 97.12 77 PRO A O 1
ATOM 598 N N . LEU A 1 78 ? -5.061 3.325 17.006 1.00 96.88 78 LEU A N 1
ATOM 599 C CA . LEU A 1 78 ? -5.097 1.918 16.580 1.00 96.88 78 LEU A CA 1
ATOM 600 C C . LEU A 1 78 ? -4.667 1.778 15.112 1.00 96.88 78 LEU A C 1
ATOM 602 O O . LEU A 1 78 ? -3.810 0.954 14.796 1.00 96.88 78 LEU A O 1
ATOM 606 N N . HIS A 1 79 ? -5.232 2.606 14.240 1.00 95.88 79 HIS A N 1
ATOM 607 C CA . HIS A 1 79 ? -4.978 2.630 12.803 1.00 95.88 79 HIS A CA 1
ATOM 608 C C . HIS A 1 79 ? -3.519 2.967 12.448 1.00 95.88 79 HIS A C 1
ATOM 610 O O . HIS A 1 79 ? -2.933 2.366 11.551 1.00 95.88 79 HIS A O 1
ATOM 616 N N . ASP A 1 80 ? -2.882 3.870 13.187 1.00 95.50 80 ASP A N 1
ATOM 617 C CA . ASP A 1 80 ? -1.452 4.146 13.020 1.00 95.50 80 ASP A CA 1
ATOM 618 C C . ASP A 1 80 ? -0.577 3.038 13.623 1.00 95.50 80 ASP A C 1
ATOM 620 O O . ASP A 1 80 ? 0.470 2.677 13.077 1.00 95.50 80 ASP A O 1
ATOM 624 N N . ALA A 1 81 ? -0.987 2.472 14.762 1.00 95.62 81 ALA A N 1
ATOM 625 C CA . ALA A 1 81 ? -0.228 1.434 15.453 1.00 95.62 81 ALA A CA 1
ATOM 626 C C . ALA A 1 81 ? -0.073 0.151 14.625 1.00 95.62 81 ALA A C 1
ATOM 628 O O . ALA A 1 81 ? 0.957 -0.527 14.714 1.00 95.62 81 ALA A O 1
ATOM 629 N N . VAL A 1 82 ? -1.059 -0.194 13.791 1.00 93.75 82 VAL A N 1
ATOM 630 C CA . VAL A 1 82 ? -0.949 -1.381 12.930 1.00 93.75 82 VAL A CA 1
ATOM 631 C C . VAL A 1 82 ? 0.178 -1.274 11.900 1.00 93.75 82 VAL A C 1
ATOM 633 O O . VAL A 1 82 ? 0.748 -2.309 11.550 1.00 93.75 82 VAL A O 1
ATOM 636 N N . HIS A 1 83 ? 0.568 -0.053 11.517 1.00 90.50 83 HIS A N 1
ATOM 637 C CA . HIS A 1 83 ? 1.675 0.249 10.595 1.00 90.50 83 HIS A CA 1
ATOM 638 C C . HIS A 1 83 ? 2.978 0.659 11.282 1.00 90.50 83 HIS A C 1
ATOM 640 O O . HIS A 1 83 ? 3.914 1.124 10.630 1.00 90.50 83 HIS A O 1
ATOM 646 N N . ASN A 1 84 ? 3.055 0.518 12.606 1.00 89.56 84 ASN A N 1
ATOM 647 C CA . ASN A 1 84 ? 4.166 1.028 13.406 1.00 89.56 84 ASN A CA 1
ATOM 648 C C . ASN A 1 84 ? 4.383 2.547 13.245 1.00 89.56 84 ASN A C 1
ATOM 650 O O . ASN A 1 84 ? 5.520 3.019 13.282 1.00 89.56 84 ASN A O 1
ATOM 654 N N . ALA A 1 85 ? 3.321 3.323 13.017 1.00 92.31 85 ALA A N 1
ATOM 655 C CA . ALA A 1 85 ? 3.401 4.776 12.862 1.00 92.31 85 ALA A CA 1
ATOM 656 C C . ALA A 1 85 ? 3.233 5.526 14.196 1.00 92.31 85 ALA A C 1
ATOM 658 O O . ALA A 1 85 ? 3.737 6.639 14.346 1.00 92.31 85 ALA A O 1
ATOM 659 N N . ALA A 1 86 ? 2.598 4.908 15.199 1.00 94.06 86 ALA A N 1
ATOM 660 C CA . ALA A 1 86 ? 2.370 5.519 16.510 1.00 94.06 86 ALA A CA 1
ATOM 661 C C . ALA A 1 86 ? 3.631 5.576 17.392 1.00 94.06 86 ALA A C 1
ATOM 663 O O . ALA A 1 86 ? 3.724 6.400 18.302 1.00 94.06 86 ALA A O 1
ATOM 664 N N . SER A 1 87 ? 4.641 4.747 17.124 1.00 93.38 87 SER A N 1
ATOM 665 C CA . SER A 1 87 ? 5.901 4.714 17.878 1.00 93.38 87 SER A CA 1
ATOM 666 C C . SER A 1 87 ? 7.047 4.115 17.058 1.00 93.38 87 SER A C 1
ATOM 668 O O . SER A 1 87 ? 6.823 3.274 16.190 1.00 93.38 87 SER A O 1
ATOM 670 N N . GLY A 1 88 ? 8.291 4.478 17.380 1.00 86.19 88 GLY A N 1
ATOM 671 C CA . GLY A 1 88 ? 9.483 3.751 16.924 1.00 86.19 88 GLY A CA 1
ATOM 672 C C . GLY A 1 88 ? 9.622 2.325 17.493 1.00 86.19 88 GLY A C 1
ATOM 673 O O . GLY A 1 88 ? 10.472 1.572 17.036 1.00 86.19 88 GLY A O 1
ATOM 674 N N . SER A 1 89 ? 8.797 1.923 18.472 1.00 86.56 89 SER A N 1
ATOM 675 C CA . SER A 1 89 ? 8.812 0.582 19.073 1.00 86.56 89 SER A CA 1
ATOM 676 C C . SER A 1 89 ? 7.536 -0.197 18.761 1.00 86.56 89 SER A C 1
ATOM 678 O O . SER A 1 89 ? 6.435 0.232 19.107 1.00 86.56 89 SER A O 1
ATOM 680 N N . GLN A 1 90 ? 7.665 -1.393 18.181 1.00 83.75 90 GLN A N 1
ATOM 681 C CA . GLN A 1 90 ? 6.515 -2.256 17.879 1.00 83.75 90 GLN A CA 1
ATOM 682 C C . GLN A 1 90 ? 5.699 -2.616 19.131 1.00 83.75 90 GLN A C 1
ATOM 684 O O . GLN A 1 90 ? 4.475 -2.603 19.085 1.00 83.75 90 GLN A O 1
ATOM 689 N N . ARG A 1 91 ? 6.352 -2.855 20.280 1.00 89.00 91 ARG A N 1
ATOM 690 C CA . ARG A 1 91 ? 5.652 -3.160 21.544 1.00 89.00 91 ARG A CA 1
ATOM 691 C C . ARG A 1 91 ? 4.798 -1.987 22.018 1.00 89.00 91 ARG A C 1
ATOM 693 O O . ARG A 1 91 ? 3.684 -2.187 22.491 1.00 89.00 91 ARG A O 1
ATOM 700 N N . VAL A 1 92 ? 5.318 -0.768 21.881 1.00 93.94 92 VAL A N 1
ATOM 701 C CA . VAL A 1 92 ? 4.587 0.451 22.243 1.00 93.94 92 VAL A CA 1
ATOM 702 C C . VAL A 1 92 ? 3.432 0.689 21.271 1.00 93.94 92 VAL A C 1
ATOM 704 O O . VAL A 1 92 ? 2.342 1.018 21.723 1.00 93.94 92 VAL A O 1
ATOM 707 N N . ASN A 1 93 ? 3.617 0.449 19.966 1.00 94.19 93 ASN A N 1
ATOM 708 C CA . ASN A 1 93 ? 2.509 0.463 19.002 1.00 94.19 93 ASN A CA 1
ATOM 709 C C . ASN A 1 93 ? 1.430 -0.559 19.381 1.00 94.19 93 ASN A C 1
ATOM 711 O O . ASN A 1 93 ? 0.257 -0.209 19.476 1.00 94.19 93 ASN A O 1
ATOM 715 N N . ASP A 1 94 ? 1.812 -1.810 19.649 1.00 94.38 94 ASP A N 1
ATOM 716 C CA . ASP A 1 94 ? 0.866 -2.857 20.033 1.00 94.38 94 ASP A CA 1
ATOM 717 C C . ASP A 1 94 ? 0.093 -2.480 21.305 1.00 94.38 94 ASP A C 1
ATOM 719 O O . ASP A 1 94 ? -1.123 -2.662 21.346 1.00 94.38 94 ASP A O 1
ATOM 723 N N . ALA A 1 95 ? 0.752 -1.881 22.301 1.00 96.44 95 ALA A N 1
ATOM 724 C CA . ALA A 1 95 ? 0.096 -1.388 23.510 1.00 96.44 95 ALA A CA 1
ATOM 725 C C . ALA A 1 95 ? -0.859 -0.214 23.227 1.00 96.44 95 ALA A C 1
ATOM 727 O O . ALA A 1 95 ? -2.030 -0.289 23.594 1.00 96.44 95 ALA A O 1
ATOM 728 N N . ILE A 1 96 ? -0.392 0.840 22.543 1.00 97.38 96 ILE A N 1
ATOM 729 C CA . ILE A 1 96 ? -1.199 2.023 22.194 1.00 97.38 96 ILE A CA 1
ATOM 730 C C . ILE A 1 96 ? -2.434 1.608 21.396 1.00 97.38 96 ILE A C 1
ATOM 732 O O . ILE A 1 96 ? -3.552 1.991 21.743 1.00 97.38 96 ILE A O 1
ATOM 736 N N . GLY A 1 97 ? -2.247 0.797 20.354 1.00 97.31 97 GLY A N 1
ATOM 737 C CA . GLY A 1 97 ? -3.344 0.353 19.507 1.00 97.31 97 GLY A CA 1
ATOM 738 C C . GLY A 1 97 ? -4.327 -0.547 20.249 1.00 97.31 97 GLY A C 1
ATOM 739 O O . GLY A 1 97 ? -5.528 -0.359 20.108 1.00 97.31 97 GLY A O 1
ATOM 740 N N . THR A 1 98 ? -3.859 -1.451 21.115 1.00 97.31 98 THR A N 1
ATOM 741 C CA . THR A 1 98 ? -4.737 -2.344 21.890 1.00 97.31 98 THR A CA 1
ATOM 742 C C . THR A 1 98 ? -5.553 -1.556 22.915 1.00 97.31 98 THR A C 1
ATOM 744 O O . THR A 1 98 ? -6.763 -1.750 23.015 1.00 97.31 98 THR A O 1
ATOM 747 N N . ILE A 1 99 ? -4.924 -0.620 23.636 1.00 97.31 99 ILE A N 1
ATOM 748 C CA . ILE A 1 99 ? -5.606 0.245 24.612 1.00 97.31 99 ILE A CA 1
ATOM 749 C C . ILE A 1 99 ? -6.647 1.125 23.917 1.00 97.31 99 ILE A C 1
ATOM 751 O O . ILE A 1 99 ? -7.772 1.243 24.399 1.00 97.31 99 ILE A O 1
ATOM 755 N N . SER A 1 100 ? -6.294 1.728 22.782 1.00 96.88 100 SER A N 1
ATOM 756 C CA . SER A 1 100 ? -7.207 2.611 22.048 1.00 96.88 100 SER A CA 1
ATOM 757 C C . SER A 1 100 ? -8.343 1.820 21.399 1.00 96.88 100 SER A C 1
ATOM 759 O O . SER A 1 100 ? -9.516 2.157 21.549 1.00 96.88 100 SER A O 1
ATOM 761 N N . GLY A 1 101 ? -7.996 0.706 20.754 1.00 95.00 101 GLY A N 1
ATOM 762 C CA . GLY A 1 101 ? -8.922 -0.179 20.068 1.00 95.00 101 GLY A CA 1
ATOM 763 C C . GLY A 1 101 ? -9.921 -0.854 20.995 1.00 95.00 101 GLY A C 1
ATOM 764 O O . GLY A 1 101 ? -11.053 -1.053 20.581 1.00 95.00 101 GLY A O 1
ATOM 765 N N . THR A 1 102 ? -9.557 -1.155 22.247 1.00 94.56 102 THR A N 1
ATOM 766 C CA . THR A 1 102 ? -10.461 -1.813 23.211 1.00 94.56 102 THR A CA 1
ATOM 767 C C . THR A 1 102 ? -11.725 -1.001 23.481 1.00 94.56 102 THR A C 1
ATOM 769 O O . THR A 1 102 ? -12.778 -1.591 23.713 1.00 94.56 102 THR A O 1
ATOM 772 N N . MET A 1 103 ? -11.653 0.334 23.435 1.00 93.38 103 MET A N 1
ATOM 773 C CA . MET A 1 103 ? -12.857 1.152 23.573 1.00 93.38 103 MET A CA 1
ATOM 774 C C . MET A 1 103 ? -13.810 0.894 22.403 1.00 93.38 103 MET A C 1
ATOM 776 O O . MET A 1 103 ? -14.990 0.660 22.613 1.00 93.38 103 MET A O 1
ATOM 780 N N . LEU A 1 104 ? -13.301 0.854 21.174 1.00 90.94 104 LEU A N 1
ATOM 781 C CA . LEU A 1 104 ? -14.123 0.634 19.986 1.00 90.94 104 LEU A CA 1
ATOM 782 C C . LEU A 1 104 ? -14.555 -0.833 19.817 1.00 90.94 104 LEU A C 1
ATOM 784 O O . LEU A 1 104 ? -15.678 -1.117 19.420 1.00 90.94 104 LEU A O 1
ATOM 788 N N . LEU A 1 105 ? -13.668 -1.775 20.111 1.00 92.06 105 LEU A N 1
ATOM 789 C CA . LEU A 1 105 ? -13.861 -3.212 19.959 1.00 92.06 105 LEU A CA 1
ATOM 790 C C . LEU A 1 105 ? -13.291 -3.917 21.193 1.00 92.06 105 LEU A C 1
ATOM 792 O O . LEU A 1 105 ? -12.120 -4.297 21.199 1.00 92.06 105 LEU A O 1
ATOM 796 N N . PRO A 1 106 ? -14.088 -4.088 22.259 1.00 93.19 106 PRO A N 1
ATOM 797 C CA . PRO A 1 106 ? -13.644 -4.745 23.483 1.00 93.19 106 PRO A CA 1
ATOM 798 C C . PRO A 1 106 ? -12.948 -6.083 23.225 1.00 93.19 106 PRO A C 1
ATOM 800 O O . PRO A 1 106 ? -13.503 -6.979 22.595 1.00 93.19 106 PRO A O 1
ATOM 803 N N . GLY A 1 107 ? -11.715 -6.215 23.717 1.00 92.56 107 GLY A N 1
ATOM 804 C CA . GLY A 1 107 ? -10.885 -7.403 23.511 1.00 92.56 107 GLY A CA 1
ATOM 805 C C . GLY A 1 107 ? -10.081 -7.417 22.209 1.00 92.56 107 GLY A C 1
ATOM 806 O O . GLY A 1 107 ? -9.319 -8.364 21.999 1.00 92.56 107 GLY A O 1
ATOM 807 N N . ILE A 1 108 ? -10.207 -6.407 21.338 1.00 94.88 108 ILE A N 1
ATOM 808 C CA . ILE A 1 108 ? -9.352 -6.304 20.154 1.00 94.88 108 ILE A CA 1
ATOM 809 C C . ILE A 1 108 ? -7.903 -6.110 20.568 1.00 94.88 108 ILE A C 1
ATOM 811 O O . ILE A 1 108 ? -7.588 -5.445 21.552 1.00 94.88 108 ILE A O 1
ATOM 815 N N . THR A 1 109 ? -7.008 -6.668 19.767 1.00 95.38 109 THR A N 1
ATOM 816 C CA . THR A 1 109 ? -5.575 -6.434 19.900 1.00 95.38 109 THR A CA 1
ATOM 817 C C . THR A 1 109 ? -5.049 -5.860 18.597 1.00 95.38 109 THR A C 1
ATOM 819 O O . THR A 1 109 ? -5.546 -6.204 17.518 1.00 95.38 109 THR A O 1
ATOM 822 N N . THR A 1 110 ? -4.016 -5.019 18.676 1.00 95.25 110 THR A N 1
ATOM 823 C CA . THR A 1 110 ? -3.369 -4.454 17.482 1.00 95.25 110 THR A CA 1
ATOM 824 C C . THR A 1 110 ? -2.986 -5.530 16.458 1.00 95.25 110 THR A C 1
ATOM 826 O O . THR A 1 110 ? -3.260 -5.314 15.284 1.00 95.25 110 THR A O 1
ATOM 829 N N . PRO A 1 111 ? -2.443 -6.713 16.825 1.00 91.00 111 PRO A N 1
ATOM 830 C CA . PRO A 1 111 ? -2.152 -7.771 15.852 1.00 91.00 111 PRO A CA 1
ATOM 831 C C . PRO A 1 111 ? -3.374 -8.315 15.095 1.00 91.00 111 PRO A C 1
ATOM 833 O O . PRO A 1 111 ? -3.269 -8.599 13.900 1.00 91.00 111 PRO A O 1
ATOM 836 N N . VAL A 1 112 ? -4.530 -8.452 15.759 1.00 92.81 112 VAL A N 1
ATOM 837 C CA . VAL A 1 112 ? -5.769 -8.892 15.092 1.00 92.81 112 VAL A CA 1
ATOM 838 C C . VAL A 1 112 ? -6.204 -7.833 14.083 1.00 92.81 112 VAL A C 1
ATOM 840 O O . VAL A 1 112 ? -6.377 -8.147 12.906 1.00 92.81 112 VAL A O 1
ATOM 843 N N . TYR A 1 113 ? -6.289 -6.569 14.507 1.00 95.12 113 TYR A N 1
ATOM 844 C CA . TYR A 1 113 ? -6.697 -5.488 13.608 1.00 95.12 113 TYR A CA 1
ATOM 845 C C . TYR A 1 113 ? -5.704 -5.271 12.459 1.00 95.12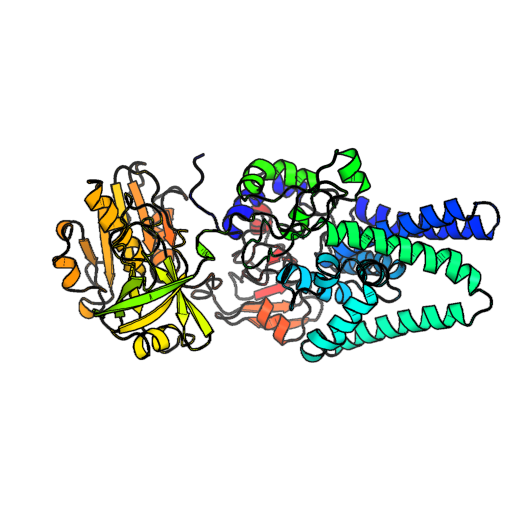 113 TYR A C 1
ATOM 847 O O . TYR A 1 113 ? -6.102 -5.095 11.314 1.00 95.12 113 TYR A O 1
ATOM 855 N N . ARG A 1 114 ? -4.399 -5.378 12.739 1.00 92.44 114 ARG A N 1
ATOM 856 C CA . ARG A 1 114 ? -3.321 -5.279 11.748 1.00 92.44 114 ARG A CA 1
ATOM 857 C C . ARG A 1 114 ? -3.545 -6.221 10.581 1.00 92.44 114 ARG A C 1
ATOM 859 O O . ARG A 1 114 ? -3.345 -5.817 9.448 1.00 92.44 114 ARG A O 1
ATOM 866 N N . THR A 1 115 ? -3.974 -7.450 10.843 1.00 87.25 115 THR A N 1
ATOM 867 C CA . THR A 1 115 ? -4.213 -8.432 9.779 1.00 87.25 115 THR A CA 1
ATOM 868 C C . THR A 1 115 ? -5.322 -7.973 8.834 1.00 87.25 115 THR A C 1
ATOM 870 O O . THR A 1 115 ? -5.128 -7.994 7.623 1.00 87.25 115 THR A O 1
ATOM 873 N N . LEU A 1 116 ? -6.457 -7.529 9.381 1.00 91.81 116 LEU A N 1
ATOM 874 C CA . LEU A 1 116 ? -7.580 -7.013 8.592 1.00 91.81 116 LEU A CA 1
ATOM 875 C C . LEU A 1 116 ? -7.152 -5.782 7.785 1.00 91.81 116 LEU A C 1
ATOM 877 O O . LEU A 1 116 ? -7.334 -5.739 6.572 1.00 91.81 116 LEU A O 1
ATOM 881 N N . HIS A 1 117 ? -6.481 -4.840 8.446 1.00 93.75 117 HIS A N 1
ATOM 882 C CA . HIS A 1 117 ? -6.044 -3.594 7.824 1.00 93.75 117 HIS A CA 1
ATOM 883 C C . HIS A 1 117 ? -5.000 -3.804 6.718 1.00 93.75 117 HIS A C 1
ATOM 885 O O . HIS A 1 117 ? -5.017 -3.113 5.703 1.00 93.75 117 HIS A O 1
ATOM 891 N N . MET A 1 118 ? -4.101 -4.785 6.863 1.00 84.69 118 MET A N 1
ATOM 892 C CA . MET A 1 118 ? -3.148 -5.124 5.799 1.00 84.69 118 MET A CA 1
ATOM 893 C C . MET A 1 118 ? -3.828 -5.734 4.569 1.00 84.69 118 MET A C 1
ATOM 895 O O . MET A 1 118 ? -3.374 -5.484 3.454 1.00 84.69 118 MET A O 1
ATOM 899 N N . GLU A 1 119 ? -4.892 -6.528 4.740 1.00 83.88 119 GLU A N 1
ATOM 900 C CA . GLU A 1 119 ? -5.660 -7.036 3.594 1.00 83.88 119 GLU A CA 1
ATOM 901 C C . GLU A 1 119 ? -6.365 -5.894 2.858 1.00 83.88 119 GLU A C 1
ATOM 903 O O . GLU A 1 119 ? -6.317 -5.864 1.630 1.00 83.88 119 GLU A O 1
ATOM 908 N N . HIS A 1 120 ? -6.915 -4.919 3.589 1.00 91.56 120 HIS A N 1
ATOM 909 C CA . HIS A 1 120 ? -7.447 -3.694 2.994 1.00 91.56 120 HIS A CA 1
ATOM 910 C C . HIS A 1 120 ? -6.373 -2.948 2.191 1.00 91.56 120 HIS A C 1
ATOM 912 O O . HIS A 1 120 ? -6.537 -2.726 0.999 1.00 91.56 120 HIS A O 1
ATOM 918 N N . HIS A 1 121 ? -5.209 -2.657 2.779 1.00 85.88 121 HIS A N 1
ATOM 919 C CA . HIS A 1 121 ? -4.106 -2.002 2.057 1.00 85.88 121 HIS A CA 1
ATOM 920 C C . HIS A 1 121 ? -3.671 -2.755 0.803 1.00 85.88 121 HIS A C 1
ATOM 922 O O . HIS A 1 121 ? -3.361 -2.143 -0.218 1.00 85.88 121 HIS A O 1
ATOM 928 N N . ARG A 1 122 ? -3.629 -4.087 0.879 1.00 76.88 122 ARG A N 1
ATOM 929 C CA . ARG A 1 122 ? -3.219 -4.921 -0.247 1.00 76.88 122 ARG A CA 1
ATOM 930 C C . ARG A 1 122 ? -4.251 -4.894 -1.362 1.00 76.88 122 ARG A C 1
ATOM 932 O O . ARG A 1 122 ? -3.849 -4.897 -2.519 1.00 76.88 122 ARG A O 1
ATOM 939 N N . TRP A 1 123 ? -5.538 -4.915 -1.036 1.00 79.62 123 TRP A N 1
ATOM 940 C CA . TRP A 1 123 ? -6.617 -5.169 -1.991 1.00 79.62 123 TRP A CA 1
ATOM 941 C C . TRP A 1 123 ? -7.613 -4.026 -2.134 1.00 79.62 123 TRP A C 1
ATOM 943 O O . TRP A 1 123 ? -8.657 -4.251 -2.7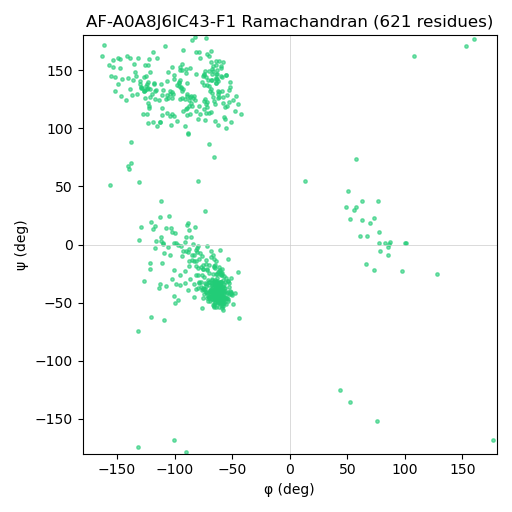31 1.00 79.62 123 TRP A O 1
ATOM 953 N N . VAL A 1 124 ? -7.305 -2.832 -1.626 1.00 84.94 124 VAL A N 1
ATOM 954 C CA . VAL A 1 124 ? -8.240 -1.701 -1.592 1.00 84.94 124 VAL A CA 1
ATOM 955 C C . VAL A 1 124 ? -8.947 -1.515 -2.934 1.00 84.94 124 VAL A C 1
ATOM 957 O O . VAL A 1 124 ? -8.299 -1.479 -3.985 1.00 84.94 124 VAL A O 1
ATOM 960 N N . GLY A 1 125 ? -10.280 -1.460 -2.877 1.00 82.19 125 GLY A N 1
ATOM 961 C CA . GLY A 1 125 ? -11.174 -1.350 -4.037 1.00 82.19 125 GLY A CA 1
ATOM 962 C C . GLY A 1 125 ? -11.555 -2.679 -4.708 1.00 82.19 125 GLY A C 1
ATOM 963 O O . GLY A 1 125 ? -12.440 -2.709 -5.564 1.00 82.19 125 GLY A O 1
ATOM 964 N N . ASP A 1 126 ? -10.933 -3.805 -4.340 1.00 82.44 126 ASP A N 1
ATOM 965 C CA . ASP A 1 126 ? -11.303 -5.131 -4.841 1.00 82.44 126 ASP A CA 1
ATOM 966 C C . ASP A 1 126 ? -12.509 -5.694 -4.080 1.00 82.44 126 ASP A C 1
ATOM 968 O O . ASP A 1 126 ? -12.426 -6.067 -2.909 1.00 82.44 126 ASP A O 1
ATOM 972 N N . ARG A 1 127 ? -13.629 -5.864 -4.786 1.00 83.69 127 ARG A N 1
ATOM 973 C CA . ARG A 1 127 ? -14.909 -6.310 -4.209 1.00 83.69 127 ARG A CA 1
ATOM 974 C C . ARG A 1 127 ? -14.871 -7.676 -3.514 1.00 83.69 127 ARG A C 1
ATOM 976 O O . ARG A 1 127 ? -15.755 -7.973 -2.721 1.00 83.69 127 ARG A O 1
ATOM 983 N N . ASN A 1 128 ? -13.900 -8.531 -3.827 1.00 82.75 128 ASN A N 1
ATOM 984 C CA . ASN A 1 128 ? -13.831 -9.897 -3.305 1.00 82.75 128 ASN A CA 1
ATOM 985 C C . ASN A 1 128 ? -12.678 -10.127 -2.329 1.00 82.75 128 ASN A C 1
ATOM 987 O O . ASN A 1 128 ? -12.668 -11.169 -1.660 1.00 82.75 128 ASN A O 1
ATOM 991 N N . ARG A 1 129 ? -11.698 -9.218 -2.294 1.00 82.62 129 ARG A N 1
ATOM 992 C CA . ARG A 1 129 ? -10.452 -9.359 -1.526 1.00 82.62 129 ARG A CA 1
ATOM 993 C C . ARG A 1 129 ? -10.231 -8.247 -0.499 1.00 82.62 129 ARG A C 1
ATOM 995 O O . ARG A 1 129 ? -9.441 -8.462 0.415 1.00 82.62 129 ARG A O 1
ATOM 1002 N N . ASP A 1 130 ? -10.947 -7.132 -0.600 1.00 89.12 130 ASP A N 1
ATOM 1003 C CA . ASP A 1 130 ? -10.923 -6.058 0.391 1.00 89.12 130 ASP A CA 1
ATOM 1004 C C . ASP A 1 130 ? -11.956 -6.316 1.516 1.00 89.12 130 ASP A C 1
ATOM 1006 O O . ASP A 1 130 ? -13.163 -6.403 1.232 1.00 89.12 130 ASP A O 1
ATOM 1010 N N . PRO A 1 131 ? -11.528 -6.443 2.792 1.00 92.19 131 PRO A N 1
ATOM 1011 C CA . PRO A 1 131 ? -12.446 -6.578 3.925 1.00 92.19 131 PRO A CA 1
ATOM 1012 C C . PRO A 1 131 ? -13.371 -5.367 4.104 1.00 92.19 131 PRO A C 1
ATOM 1014 O O . PRO A 1 131 ? -14.456 -5.526 4.666 1.00 92.19 131 PRO A O 1
ATOM 1017 N N . ASP A 1 132 ? -12.987 -4.198 3.588 1.00 92.44 132 ASP A N 1
ATOM 1018 C CA . ASP A 1 132 ? -13.702 -2.938 3.788 1.00 92.44 132 ASP A CA 1
ATOM 1019 C C . ASP A 1 132 ? -14.619 -2.583 2.606 1.00 92.44 132 ASP A C 1
ATOM 1021 O O . ASP A 1 132 ? -15.335 -1.580 2.647 1.00 92.44 132 ASP A O 1
ATOM 1025 N N . HIS A 1 133 ? -14.686 -3.429 1.567 1.00 88.94 133 HIS A N 1
ATOM 1026 C CA . HIS A 1 133 ? -15.451 -3.125 0.350 1.00 88.94 133 HIS A CA 1
ATOM 1027 C C . HIS A 1 133 ? -16.943 -2.851 0.622 1.00 88.94 133 HIS A C 1
ATOM 1029 O O . HIS A 1 133 ? -17.567 -2.062 -0.091 1.00 88.94 133 HIS A O 1
ATOM 1035 N N . LEU A 1 134 ? -17.537 -3.473 1.652 1.00 89.31 134 LEU A N 1
ATOM 1036 C CA . LEU A 1 134 ? -18.938 -3.236 2.026 1.00 89.31 134 LEU A CA 1
ATOM 1037 C C . LEU A 1 134 ? -19.166 -1.810 2.541 1.00 89.31 134 LEU A C 1
ATOM 1039 O O . LEU A 1 134 ? -20.266 -1.285 2.413 1.00 89.31 134 LEU A O 1
ATOM 1043 N N . PHE A 1 135 ? -18.147 -1.150 3.082 1.00 90.00 135 PHE A N 1
ATOM 1044 C CA . PHE A 1 135 ? -18.260 0.235 3.535 1.00 90.00 135 PHE A CA 1
ATOM 1045 C C . PHE A 1 135 ? -18.224 1.237 2.371 1.00 90.00 135 PHE A C 1
ATOM 1047 O O . PHE A 1 135 ? -18.685 2.374 2.497 1.00 90.00 135 PHE A O 1
ATOM 1054 N N . VAL A 1 136 ? -17.722 0.804 1.215 1.00 87.12 136 VAL A N 1
ATOM 1055 C CA . VAL A 1 136 ? -17.613 1.625 0.006 1.00 87.12 136 VAL A CA 1
ATOM 1056 C C . VAL A 1 136 ? -18.792 1.367 -0.939 1.00 87.12 136 VAL A C 1
ATOM 1058 O O . VAL A 1 136 ? -19.446 2.316 -1.365 1.00 87.12 136 VAL A O 1
ATOM 1061 N N . HIS A 1 137 ? -19.122 0.099 -1.213 1.00 80.06 137 HIS A N 1
ATOM 1062 C CA . HIS A 1 137 ? -20.037 -0.286 -2.302 1.00 80.06 137 HIS A CA 1
ATOM 1063 C C . HIS A 1 137 ? -21.398 -0.838 -1.862 1.00 80.06 137 HIS A C 1
ATOM 1065 O O . HIS A 1 137 ? -22.193 -1.249 -2.713 1.00 80.06 137 HIS A O 1
ATOM 1071 N N . ALA A 1 138 ? -21.691 -0.919 -0.561 1.00 80.44 138 ALA A N 1
ATOM 1072 C CA . ALA A 1 138 ? -22.976 -1.461 -0.137 1.00 80.44 138 ALA A CA 1
ATOM 1073 C C . ALA A 1 138 ? -24.149 -0.597 -0.653 1.00 80.44 138 ALA A C 1
ATOM 1075 O O . ALA A 1 138 ? -24.067 0.636 -0.636 1.00 80.44 138 ALA A O 1
ATOM 1076 N N . PRO A 1 139 ? -25.270 -1.216 -1.085 1.00 80.81 139 PRO A N 1
ATOM 1077 C CA . PRO A 1 139 ? -26.463 -0.474 -1.472 1.00 80.81 139 PRO A CA 1
ATOM 1078 C C . PRO A 1 139 ? -26.883 0.508 -0.374 1.00 80.81 139 PRO A C 1
ATOM 1080 O O . PRO A 1 139 ? -26.860 0.170 0.811 1.00 80.81 139 PRO A O 1
ATOM 1083 N N . LYS A 1 140 ? -27.319 1.714 -0.758 1.00 81.69 140 LYS A N 1
ATOM 1084 C CA . LYS A 1 140 ? -27.658 2.808 0.177 1.00 81.69 140 LYS A CA 1
ATOM 1085 C C . LYS A 1 140 ? -28.623 2.386 1.294 1.00 81.69 140 LYS A C 1
ATOM 1087 O O . LYS A 1 140 ? -28.577 2.943 2.382 1.00 81.69 140 LYS A O 1
ATOM 1092 N N . GLN A 1 141 ? -29.482 1.402 1.031 1.00 84.00 141 GLN A N 1
ATOM 1093 C CA . GLN A 1 141 ? -30.455 0.861 1.979 1.00 84.00 141 GLN A CA 1
ATOM 1094 C C . GLN A 1 141 ? -29.811 0.060 3.119 1.00 84.00 141 GLN A C 1
ATOM 1096 O O . GLN A 1 141 ? -30.344 0.044 4.224 1.00 84.00 141 GLN A O 1
ATOM 1101 N N . VAL A 1 142 ? -28.686 -0.611 2.859 1.00 82.12 142 VAL A N 1
ATOM 1102 C CA . VAL A 1 142 ? -27.968 -1.437 3.846 1.00 82.12 142 VAL A CA 1
ATOM 1103 C C . VAL A 1 142 ? -26.704 -0.755 4.372 1.00 82.12 142 VAL A C 1
ATOM 1105 O O . VAL A 1 142 ? -26.130 -1.212 5.355 1.00 82.12 142 VAL A O 1
ATOM 1108 N N . LEU A 1 143 ? -26.300 0.367 3.770 1.00 80.19 143 LEU A N 1
ATOM 1109 C CA . LEU A 1 143 ? -25.140 1.152 4.185 1.00 80.19 143 LEU A CA 1
ATOM 1110 C C . LEU A 1 143 ? -25.181 1.575 5.669 1.00 80.19 143 LEU A C 1
ATOM 1112 O O . LEU A 1 143 ? -24.162 1.412 6.335 1.00 80.19 143 LEU A O 1
ATOM 1116 N N . PRO A 1 144 ? -26.323 2.009 6.251 1.00 83.88 144 PRO A N 1
ATOM 1117 C CA . PRO A 1 144 ? -26.376 2.306 7.683 1.00 83.88 144 PRO A CA 1
ATOM 1118 C C . PRO A 1 144 ? -26.064 1.089 8.559 1.00 83.88 144 PRO A C 1
ATOM 1120 O O . PRO A 1 144 ? -25.430 1.236 9.596 1.00 83.88 144 PRO A O 1
ATOM 1123 N N . LEU A 1 145 ? -26.471 -0.114 8.134 1.00 81.25 145 LEU A N 1
ATOM 1124 C CA . LEU A 1 145 ? -26.171 -1.354 8.851 1.00 81.25 145 LEU A CA 1
ATOM 1125 C C . LEU A 1 145 ? -24.690 -1.727 8.718 1.00 81.25 145 LEU A C 1
ATOM 1127 O O . LEU A 1 145 ? -24.076 -2.119 9.704 1.00 81.25 145 LEU A O 1
ATOM 1131 N N . ALA A 1 146 ? -24.111 -1.566 7.524 1.00 80.19 146 ALA A N 1
ATOM 1132 C CA . ALA A 1 146 ? -22.680 -1.766 7.310 1.00 80.19 146 ALA A CA 1
ATOM 1133 C C . ALA A 1 146 ? -21.843 -0.794 8.160 1.00 80.19 146 ALA A C 1
ATOM 1135 O O . ALA A 1 146 ? -20.818 -1.182 8.709 1.00 80.19 146 ALA A O 1
ATOM 1136 N N . PHE A 1 147 ? -22.303 0.449 8.318 1.00 85.88 147 PHE A N 1
ATOM 1137 C CA . PHE A 1 147 ? -21.599 1.467 9.096 1.00 85.88 147 PHE A CA 1
ATOM 1138 C C . PHE A 1 147 ? -21.786 1.312 10.603 1.00 85.88 147 PHE A C 1
ATOM 1140 O O . PHE A 1 147 ? -20.880 1.650 11.348 1.00 85.88 147 PHE A O 1
ATOM 1147 N N . ALA A 1 148 ? -22.943 0.835 11.064 1.00 75.75 148 ALA A N 1
ATOM 1148 C CA . ALA A 1 148 ? -23.242 0.692 12.490 1.00 75.75 148 ALA A CA 1
ATOM 1149 C C . ALA A 1 148 ? -22.708 -0.616 13.106 1.00 75.75 148 ALA A C 1
ATOM 1151 O O . ALA A 1 148 ? -22.924 -0.855 14.292 1.00 75.75 148 ALA A O 1
ATOM 1152 N N . GLY A 1 149 ? -22.037 -1.464 12.319 1.00 82.75 149 GLY A N 1
ATOM 1153 C CA . GLY A 1 149 ? -21.504 -2.745 12.783 1.00 82.75 149 GLY A CA 1
ATOM 1154 C C . GLY A 1 149 ? -20.324 -3.284 11.966 1.00 82.75 149 GLY A C 1
ATOM 1155 O O . GLY A 1 149 ? -20.394 -4.444 11.534 1.00 82.75 149 GLY A O 1
ATOM 1156 N N . PRO A 1 150 ? -19.257 -2.494 11.717 1.00 88.00 150 PRO A N 1
ATOM 1157 C CA . PRO A 1 150 ? -18.087 -2.960 10.968 1.00 88.00 150 PRO A CA 1
ATOM 1158 C C . PRO A 1 150 ? -17.440 -4.205 11.592 1.00 88.00 150 PRO A C 1
ATOM 1160 O O . PRO A 1 150 ? -16.899 -5.047 10.879 1.00 88.00 150 PRO A O 1
ATOM 1163 N N . GLU A 1 151 ? -17.572 -4.404 12.905 1.00 89.94 151 GLU A N 1
ATOM 1164 C CA . GLU A 1 151 ? -17.108 -5.602 13.601 1.00 89.94 151 GLU A CA 1
ATOM 1165 C C . GLU A 1 151 ? -17.712 -6.897 13.074 1.00 89.94 151 GLU A C 1
ATOM 1167 O O . GLU A 1 151 ? -17.018 -7.910 13.023 1.00 89.94 151 GLU A O 1
ATOM 1172 N N . TRP A 1 152 ? -18.980 -6.887 12.662 1.00 89.62 152 TRP A N 1
ATOM 1173 C CA . TRP A 1 152 ? -19.642 -8.079 12.142 1.00 89.62 152 TRP A CA 1
ATOM 1174 C C . TRP A 1 152 ? -19.130 -8.409 10.748 1.00 89.62 152 TRP A C 1
ATOM 1176 O O . TRP A 1 152 ? -18.905 -9.580 10.437 1.00 89.62 152 TRP A O 1
ATOM 1186 N N . VAL A 1 153 ? -18.885 -7.375 9.938 1.00 91.25 153 VAL A N 1
ATOM 1187 C CA . VAL A 1 153 ? -18.262 -7.500 8.617 1.00 91.25 153 VAL A CA 1
ATOM 1188 C C . VAL A 1 153 ? -16.856 -8.078 8.757 1.00 91.25 153 VAL A C 1
ATOM 1190 O O . VAL A 1 153 ? -16.540 -9.094 8.136 1.00 91.25 153 VAL A O 1
ATOM 1193 N N . TRP A 1 154 ? -16.038 -7.509 9.639 1.00 93.75 154 TRP A N 1
ATOM 1194 C CA . TRP A 1 154 ? -14.675 -7.970 9.890 1.00 93.75 154 TRP A CA 1
ATOM 1195 C C . TRP A 1 154 ? -14.612 -9.363 10.519 1.00 93.75 154 TRP A C 1
ATOM 1197 O O . TRP A 1 154 ? -13.776 -10.178 10.126 1.00 93.75 154 TRP A O 1
ATOM 1207 N N . ALA A 1 155 ? -15.508 -9.686 11.454 1.00 94.38 155 ALA A N 1
ATOM 1208 C CA . ALA A 1 155 ? -15.575 -11.016 12.048 1.00 94.38 155 ALA A CA 1
ATOM 1209 C C . ALA A 1 155 ? -15.992 -12.070 11.015 1.00 94.38 155 ALA A C 1
ATOM 1211 O O . ALA A 1 155 ? -15.375 -13.134 10.927 1.00 94.38 155 ALA A O 1
ATOM 1212 N N . HIS A 1 156 ? -16.998 -11.763 10.192 1.00 93.50 156 HIS A N 1
ATOM 1213 C CA . HIS A 1 156 ? -17.402 -12.620 9.083 1.00 93.50 156 HIS A CA 1
ATOM 1214 C C . HIS A 1 156 ? -16.254 -12.823 8.088 1.00 93.50 156 HIS A C 1
ATOM 1216 O O . HIS A 1 156 ? -15.984 -13.957 7.680 1.00 93.50 156 HIS A O 1
ATOM 1222 N N . TRP A 1 157 ? -15.541 -11.751 7.736 1.00 93.44 157 TRP A N 1
ATOM 1223 C CA . TRP A 1 157 ? -14.371 -11.817 6.866 1.00 93.44 157 TRP A CA 1
ATOM 1224 C C . TRP A 1 157 ? -13.287 -12.727 7.440 1.00 93.44 157 TRP A C 1
ATOM 1226 O O . TRP A 1 157 ? -12.803 -13.628 6.754 1.00 93.44 157 TRP A O 1
ATOM 1236 N N . TRP A 1 158 ? -12.945 -12.555 8.719 1.00 94.50 158 TRP A N 1
ATOM 1237 C CA . TRP A 1 158 ? -11.947 -13.391 9.376 1.00 94.50 158 TRP A CA 1
ATOM 1238 C C . TRP A 1 158 ? -12.331 -14.870 9.307 1.00 94.50 158 TRP A C 1
ATOM 1240 O O . TRP A 1 158 ? -11.539 -15.701 8.864 1.00 94.50 158 TRP A O 1
ATOM 1250 N N . LEU A 1 159 ? -13.564 -15.204 9.693 1.00 95.69 159 LEU A N 1
ATOM 1251 C CA . LEU A 1 159 ? -14.050 -16.584 9.741 1.00 95.69 159 LEU A CA 1
ATOM 1252 C C . LEU A 1 159 ? -14.120 -17.245 8.357 1.00 95.69 159 LEU A C 1
ATOM 1254 O O . LEU A 1 159 ? -13.866 -18.443 8.235 1.00 95.69 159 LEU A O 1
ATOM 1258 N N . THR A 1 160 ? -14.449 -16.485 7.311 1.00 92.25 160 THR A N 1
ATOM 1259 C CA . THR A 1 160 ? -14.681 -17.038 5.966 1.00 92.25 160 THR A CA 1
ATOM 1260 C C . THR A 1 160 ? -13.463 -16.982 5.048 1.00 92.25 160 THR A C 1
ATOM 1262 O O . THR A 1 160 ? -13.272 -17.898 4.245 1.00 92.25 160 THR A O 1
ATOM 1265 N N . LYS A 1 161 ? -12.633 -15.937 5.150 1.00 88.31 161 LYS A N 1
ATOM 1266 C CA . LYS A 1 161 ? -11.501 -15.682 4.243 1.00 88.31 161 LYS A CA 1
ATOM 1267 C C . LYS A 1 161 ? -10.142 -15.939 4.886 1.00 88.31 161 LYS A C 1
ATOM 1269 O O . LYS A 1 161 ? -9.245 -16.427 4.202 1.00 88.31 161 LYS A O 1
ATOM 1274 N N . LEU A 1 162 ? -9.982 -15.646 6.179 1.00 87.19 162 LEU A N 1
ATOM 1275 C CA . LEU A 1 162 ? -8.673 -15.690 6.846 1.00 87.19 162 LEU A CA 1
ATOM 1276 C C . LEU A 1 162 ? -8.457 -16.939 7.703 1.00 87.19 162 LEU A C 1
ATOM 1278 O O . LEU A 1 162 ? -7.332 -17.414 7.803 1.00 87.19 162 LEU A O 1
ATOM 1282 N N . TRP A 1 163 ? -9.506 -17.531 8.274 1.00 91.69 163 TRP A N 1
ATOM 1283 C CA . TRP A 1 163 ? -9.377 -18.601 9.270 1.00 91.69 163 TRP A CA 1
ATOM 1284 C C . TRP A 1 163 ? -8.461 -19.750 8.829 1.00 91.69 163 TRP A C 1
ATOM 1286 O O . TRP A 1 163 ? -7.634 -20.226 9.602 1.00 91.69 163 TRP A O 1
ATOM 1296 N N . LYS A 1 164 ? -8.582 -20.184 7.568 1.00 82.50 164 LYS A N 1
ATOM 1297 C CA . LYS A 1 164 ? -7.794 -21.296 7.012 1.00 82.50 164 LYS A CA 1
ATOM 1298 C C . LYS A 1 164 ? -6.344 -20.930 6.688 1.00 82.50 164 LYS A C 1
ATOM 1300 O O . LYS A 1 164 ? -5.524 -21.829 6.561 1.00 82.50 164 LYS A O 1
ATOM 1305 N N . THR A 1 165 ? -6.043 -19.646 6.509 1.00 77.25 165 THR A N 1
ATOM 1306 C CA . THR A 1 165 ? -4.726 -19.150 6.079 1.00 77.25 165 THR A CA 1
ATOM 1307 C C . THR A 1 165 ? -3.942 -18.495 7.213 1.00 77.25 165 THR A C 1
ATOM 1309 O O . THR A 1 165 ? -2.830 -18.021 6.984 1.00 77.25 165 THR A O 1
ATOM 1312 N N . ARG A 1 166 ? -4.520 -18.397 8.415 1.00 81.12 166 ARG A N 1
ATOM 1313 C CA . ARG A 1 166 ? -3.882 -17.840 9.613 1.00 81.12 166 ARG A CA 1
ATOM 1314 C C . ARG A 1 166 ? -3.415 -18.937 10.556 1.00 81.12 166 ARG A C 1
ATOM 1316 O O . ARG A 1 166 ? -3.987 -20.028 10.611 1.00 81.12 166 ARG A O 1
ATOM 1323 N N . SER A 1 167 ? -2.384 -18.615 11.327 1.00 80.94 167 SER A N 1
ATOM 1324 C CA . SER A 1 167 ? -1.829 -19.517 12.327 1.00 80.94 167 SER A CA 1
ATOM 1325 C C . SER A 1 167 ? -2.852 -19.815 13.430 1.00 80.94 167 SER A C 1
ATOM 1327 O O . SER A 1 167 ? -3.775 -19.040 13.711 1.00 80.94 167 SER A O 1
ATOM 1329 N N . ARG A 1 168 ? -2.660 -20.933 14.140 1.00 86.38 168 ARG A N 1
ATOM 1330 C CA . ARG A 1 168 ? -3.499 -21.274 15.304 1.00 86.38 168 ARG A CA 1
ATOM 1331 C C . ARG A 1 168 ? -3.448 -20.193 16.384 1.00 86.38 168 ARG A C 1
ATOM 1333 O O . ARG A 1 168 ? -4.464 -19.921 17.015 1.00 86.38 168 ARG A O 1
ATOM 1340 N N . ALA A 1 169 ? -2.286 -19.571 16.584 1.00 84.50 169 ALA A N 1
ATOM 1341 C CA . ALA A 1 169 ? -2.106 -18.515 17.574 1.00 84.50 169 ALA A CA 1
ATOM 1342 C C . ALA A 1 169 ? -2.906 -17.251 17.218 1.00 84.50 169 ALA A C 1
ATOM 1344 O O . ALA A 1 169 ? -3.526 -16.651 18.093 1.00 84.50 169 ALA A O 1
ATOM 1345 N N . GLU A 1 170 ? -2.935 -16.853 15.946 1.00 86.88 170 GLU A N 1
ATOM 1346 C CA . GLU A 1 170 ? -3.736 -15.712 15.485 1.00 86.88 170 GLU A CA 1
ATOM 1347 C C . GLU A 1 170 ? -5.235 -15.986 15.593 1.00 86.88 170 GLU A C 1
ATOM 1349 O O . GLU A 1 170 ? -5.966 -15.161 16.140 1.00 86.88 170 GLU A O 1
ATOM 1354 N N . ASN A 1 171 ? -5.689 -17.166 15.161 1.00 93.25 171 ASN A N 1
ATOM 1355 C CA . ASN A 1 171 ? -7.093 -17.558 15.297 1.00 93.25 171 ASN A CA 1
ATOM 1356 C C . ASN A 1 171 ? -7.528 -17.645 16.767 1.00 93.25 171 ASN A C 1
ATOM 1358 O O . ASN A 1 171 ? -8.658 -17.283 17.094 1.00 93.25 171 ASN A O 1
ATOM 1362 N N . LEU A 1 172 ? -6.635 -18.061 17.672 1.00 94.38 172 LEU A N 1
ATOM 1363 C CA . LEU A 1 172 ? -6.906 -18.050 19.108 1.00 94.38 172 LEU A CA 1
ATOM 1364 C C . LEU A 1 172 ? -7.058 -16.624 19.652 1.00 94.38 172 LEU A C 1
ATOM 1366 O O . LEU A 1 172 ? -7.990 -16.370 20.410 1.00 94.38 172 LEU A O 1
ATOM 1370 N N . ARG A 1 173 ? -6.196 -15.681 19.242 1.00 94.06 173 ARG A N 1
ATOM 1371 C CA . ARG A 1 173 ? -6.321 -14.259 19.622 1.00 94.06 173 ARG A CA 1
ATOM 1372 C C . ARG A 1 173 ? -7.628 -13.654 19.120 1.00 94.06 173 ARG A C 1
ATOM 1374 O O . ARG A 1 173 ? -8.315 -12.987 19.887 1.00 94.06 173 ARG A O 1
ATOM 1381 N N . PHE A 1 174 ? -7.990 -13.916 17.866 1.00 95.56 174 PHE A N 1
ATOM 1382 C CA . PHE A 1 174 ? -9.270 -13.482 17.308 1.00 95.56 174 PHE A CA 1
ATOM 1383 C C . PHE A 1 174 ? -10.455 -14.096 18.070 1.00 95.56 174 PHE A C 1
ATOM 1385 O O . PHE A 1 174 ? -11.386 -13.392 18.445 1.00 95.56 174 PHE A O 1
ATOM 1392 N N . THR A 1 175 ? -10.399 -15.392 18.385 1.00 96.62 175 THR A N 1
ATOM 1393 C CA . THR A 1 175 ? -11.447 -16.061 19.174 1.00 96.62 175 THR A CA 1
ATOM 1394 C C . THR A 1 175 ? -11.571 -15.448 20.570 1.00 96.62 175 THR A C 1
ATOM 1396 O O . THR A 1 175 ? -12.681 -15.180 21.022 1.00 96.62 175 THR A O 1
ATOM 1399 N N . ALA A 1 176 ? -10.449 -15.172 21.240 1.00 96.50 176 ALA A N 1
ATOM 1400 C CA . ALA A 1 176 ? -10.437 -14.514 22.544 1.00 96.50 176 ALA A CA 1
ATOM 1401 C C . ALA A 1 176 ? -11.056 -13.108 22.483 1.00 96.50 176 ALA A C 1
ATOM 1403 O O . ALA A 1 176 ? -11.863 -12.773 23.347 1.00 96.50 176 ALA A O 1
ATOM 1404 N N . MET A 1 177 ? -10.749 -12.325 21.440 1.00 95.94 177 MET A N 1
ATOM 1405 C CA . MET A 1 177 ? -11.406 -11.040 21.180 1.00 95.94 177 MET A CA 1
ATOM 1406 C C . MET A 1 177 ? -12.926 -11.207 21.085 1.00 95.94 177 MET A C 1
ATOM 1408 O O . MET A 1 177 ? -13.650 -10.510 21.787 1.00 95.94 177 MET A O 1
ATOM 1412 N N . ILE A 1 178 ? -13.418 -12.148 20.270 1.00 96.19 178 ILE A N 1
ATOM 1413 C CA . ILE A 1 178 ? -14.862 -12.388 20.114 1.00 96.19 178 ILE A CA 1
ATOM 1414 C C . ILE A 1 178 ? -15.507 -12.803 21.442 1.00 96.19 178 ILE A C 1
ATOM 1416 O O . ILE A 1 178 ? -16.583 -12.313 21.774 1.00 96.19 178 IL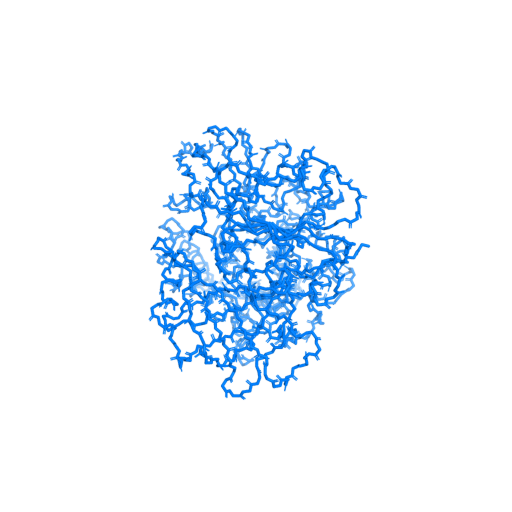E A O 1
ATOM 1420 N N . VAL A 1 179 ? -14.854 -13.661 22.232 1.00 97.12 179 VAL A N 1
ATOM 1421 C CA . VAL A 1 179 ? -15.355 -14.076 23.553 1.00 97.12 179 VAL A CA 1
ATOM 1422 C C . VAL A 1 179 ? -15.451 -12.891 24.512 1.00 97.12 179 VAL A C 1
ATOM 1424 O O . VAL A 1 179 ? -16.470 -12.747 25.184 1.00 97.12 179 VAL A O 1
ATOM 1427 N N . VAL A 1 180 ? -14.430 -12.029 24.569 1.00 96.62 180 VAL A N 1
ATOM 1428 C CA . VAL A 1 180 ? -14.447 -10.821 25.411 1.00 96.62 180 VAL A CA 1
ATOM 1429 C C . VAL A 1 180 ? -15.529 -9.852 24.943 1.00 96.62 180 VAL A C 1
ATOM 1431 O O . VAL A 1 180 ? -16.317 -9.389 25.765 1.00 96.62 180 VAL A O 1
ATOM 1434 N N . TYR A 1 181 ? -15.609 -9.592 23.637 1.00 94.81 181 TYR A N 1
ATOM 1435 C CA . TYR A 1 181 ? -16.610 -8.711 23.042 1.00 94.81 181 TYR A CA 1
ATOM 1436 C C . TYR A 1 181 ? -18.032 -9.194 23.365 1.00 94.81 181 TYR A C 1
ATOM 1438 O O . TYR A 1 181 ? -18.808 -8.478 23.997 1.00 94.81 181 TYR A O 1
ATOM 1446 N N . VAL A 1 182 ? -18.364 -10.442 23.019 1.00 95.44 182 VAL A N 1
ATOM 1447 C CA . VAL A 1 182 ? -19.697 -11.018 23.266 1.00 95.44 182 VAL A CA 1
ATOM 1448 C C . VAL A 1 182 ? -19.985 -11.107 24.765 1.00 95.44 182 VAL A C 1
ATOM 1450 O O . VAL A 1 182 ? -21.077 -10.745 25.202 1.00 95.44 182 VAL A O 1
ATOM 1453 N N . GLY A 1 183 ? -19.010 -11.541 25.566 1.00 96.94 183 GLY A N 1
ATOM 1454 C CA . GLY A 1 183 ? -19.144 -11.658 27.015 1.00 96.94 183 GLY A CA 1
ATOM 1455 C C . GLY A 1 183 ? -19.438 -10.320 27.694 1.00 96.94 183 GLY A C 1
ATOM 1456 O O . GLY A 1 183 ? -20.316 -10.261 28.553 1.00 96.94 183 GLY A O 1
ATOM 1457 N N . MET A 1 184 ? -18.773 -9.237 27.273 1.00 95.56 184 MET A N 1
ATOM 1458 C CA . MET A 1 184 ? -19.024 -7.888 27.785 1.00 95.56 184 MET A CA 1
ATOM 1459 C C . MET A 1 184 ? -20.459 -7.440 27.485 1.00 95.56 184 MET A C 1
ATOM 1461 O O . MET A 1 184 ? -21.174 -7.018 28.394 1.00 95.56 184 MET A O 1
ATOM 1465 N N . TYR A 1 185 ? -20.903 -7.575 26.232 1.00 94.88 185 TYR A N 1
ATOM 1466 C CA . TYR A 1 185 ? -22.248 -7.166 25.818 1.00 94.88 185 TYR A CA 1
ATOM 1467 C C . TYR A 1 185 ? -23.334 -7.977 26.528 1.00 94.88 185 TYR A C 1
ATOM 1469 O O . TYR A 1 185 ? -24.263 -7.398 27.090 1.00 94.88 185 TYR A O 1
ATOM 1477 N N . VAL A 1 186 ? -23.205 -9.307 26.557 1.00 97.38 186 VAL A N 1
ATOM 1478 C CA . VAL A 1 186 ? -24.149 -10.186 27.265 1.00 97.38 186 VAL A CA 1
ATOM 1479 C C . VAL A 1 186 ? -24.174 -9.853 28.756 1.00 97.38 186 VAL A C 1
ATOM 1481 O O . VAL A 1 186 ? -25.253 -9.722 29.331 1.00 97.38 186 VAL A O 1
ATOM 1484 N N . GLY A 1 187 ? -23.004 -9.658 29.371 1.00 97.81 187 GLY A N 1
ATOM 1485 C CA . GLY A 1 187 ? -22.876 -9.316 30.784 1.00 97.81 187 GLY A CA 1
ATOM 1486 C C . GLY A 1 187 ? -23.601 -8.021 31.144 1.00 97.81 187 GLY A C 1
ATOM 1487 O O . GLY A 1 187 ? -24.432 -8.022 32.052 1.00 97.81 187 GLY A O 1
ATOM 1488 N N . PHE A 1 188 ? -23.355 -6.929 30.413 1.00 97.75 188 PHE A N 1
ATOM 1489 C CA . PHE A 1 188 ? -24.017 -5.651 30.691 1.00 97.75 188 PHE A CA 1
ATOM 1490 C C . PHE A 1 188 ? -25.516 -5.677 30.386 1.00 97.75 188 PHE A C 1
ATOM 1492 O O . PHE A 1 188 ? -26.298 -5.185 31.201 1.00 97.75 188 PHE A O 1
ATOM 1499 N N . LEU A 1 189 ? -25.938 -6.277 29.270 1.00 97.00 189 LEU A N 1
ATOM 1500 C CA . LEU A 1 189 ? -27.355 -6.344 28.891 1.00 97.00 189 LEU A CA 1
ATOM 1501 C C . LEU A 1 189 ? -28.185 -7.230 29.833 1.00 97.00 189 LEU A C 1
ATOM 1503 O O . LEU A 1 189 ? -29.371 -6.960 30.035 1.00 97.00 189 LEU A O 1
ATOM 1507 N N . ALA A 1 190 ? -27.572 -8.251 30.438 1.00 97.94 190 ALA A N 1
ATOM 1508 C CA . ALA A 1 190 ? -28.198 -9.079 31.469 1.00 97.94 190 ALA A CA 1
ATOM 1509 C C . ALA A 1 190 ? -28.153 -8.442 32.874 1.00 97.94 190 ALA A C 1
ATOM 1511 O O . ALA A 1 190 ? -28.860 -8.894 33.775 1.00 97.94 190 ALA A O 1
ATOM 1512 N N . SER A 1 191 ? -27.334 -7.406 33.078 1.00 98.06 191 SER A N 1
ATOM 1513 C CA . SER A 1 191 ? -27.159 -6.754 34.378 1.00 98.06 191 SER A CA 1
ATOM 1514 C C . SER A 1 191 ? -28.265 -5.729 34.698 1.00 98.06 191 SER A C 1
ATOM 1516 O O . SER A 1 191 ? -28.986 -5.265 33.805 1.00 98.06 191 SER A O 1
ATOM 1518 N N . PRO A 1 192 ? -28.378 -5.283 35.965 1.00 98.12 192 PRO A N 1
ATOM 1519 C CA . PRO A 1 192 ? -29.218 -4.140 36.329 1.00 98.12 192 PRO A CA 1
ATOM 1520 C C . PRO A 1 192 ? -28.848 -2.832 35.606 1.00 98.12 192 PRO A C 1
ATOM 1522 O O . PRO A 1 192 ? -29.719 -1.990 35.415 1.00 98.12 192 PRO A O 1
ATOM 1525 N N . TYR A 1 193 ? -27.599 -2.689 35.145 1.00 97.06 193 TYR A N 1
ATOM 1526 C CA . TYR A 1 193 ? -27.058 -1.488 34.491 1.00 97.06 193 TYR A CA 1
ATOM 1527 C C . TYR A 1 193 ? -27.291 -1.448 32.974 1.00 97.06 193 TYR A C 1
ATOM 1529 O O . TYR A 1 193 ? -26.692 -0.637 32.271 1.00 97.06 193 TYR A O 1
ATOM 1537 N N . ARG A 1 194 ? -28.144 -2.325 32.431 1.00 98.12 194 ARG A N 1
ATOM 1538 C CA . ARG A 1 194 ? -28.362 -2.449 30.979 1.00 98.12 194 ARG A CA 1
ATOM 1539 C C . ARG A 1 194 ? -28.700 -1.128 30.287 1.00 98.12 194 ARG A C 1
ATOM 1541 O O . ARG A 1 194 ? -28.255 -0.907 29.169 1.00 98.12 194 ARG A O 1
ATOM 1548 N N . TRP A 1 195 ? -29.465 -0.250 30.936 1.00 97.00 195 TRP A N 1
ATOM 1549 C CA . TRP A 1 195 ? -29.846 1.034 30.347 1.00 97.00 195 TRP A CA 1
ATOM 1550 C C . TRP A 1 195 ? -28.714 2.052 30.397 1.00 97.00 195 TRP A C 1
ATOM 1552 O O . TRP A 1 195 ? -28.516 2.759 29.415 1.00 97.00 195 TRP A O 1
ATOM 1562 N N . ASP A 1 196 ? -27.918 2.061 31.466 1.00 97.50 196 ASP A N 1
ATOM 1563 C CA . ASP A 1 196 ? -26.702 2.873 31.528 1.00 97.50 196 ASP A CA 1
ATOM 1564 C C . ASP A 1 196 ? -25.710 2.426 30.450 1.00 97.50 196 ASP A C 1
ATOM 1566 O O . ASP A 1 196 ? -25.142 3.253 29.745 1.00 97.50 196 ASP A O 1
ATOM 1570 N N . PHE A 1 197 ? -25.562 1.114 30.243 1.00 97.50 197 PHE A N 1
ATOM 1571 C CA . PHE A 1 197 ? -24.740 0.570 29.164 1.00 97.50 197 PHE A CA 1
ATOM 1572 C C . PHE A 1 197 ? -25.269 0.954 27.776 1.00 97.50 197 PHE A C 1
ATOM 1574 O O . PHE A 1 197 ? -24.502 1.403 26.926 1.00 97.50 197 PHE A O 1
ATOM 1581 N N . VAL A 1 198 ? -26.579 0.830 27.538 1.00 97.44 198 VAL A N 1
ATOM 1582 C CA . VAL A 1 198 ? -27.184 1.218 26.254 1.00 97.44 198 VAL A CA 1
ATOM 1583 C C . VAL A 1 198 ? -26.980 2.710 25.973 1.00 97.44 198 VAL A C 1
ATOM 1585 O O . VAL A 1 198 ? -26.584 3.076 24.867 1.00 97.44 198 VAL A O 1
ATOM 1588 N N . LEU A 1 199 ? -27.226 3.569 26.962 1.00 97.56 199 LEU A N 1
ATOM 1589 C CA . LEU A 1 199 ? -27.167 5.021 26.796 1.00 97.56 199 LEU A CA 1
ATOM 1590 C C . LEU A 1 199 ? -25.733 5.545 26.725 1.00 97.56 199 LEU A C 1
ATOM 1592 O O . LEU A 1 199 ? -25.433 6.362 25.860 1.00 97.56 199 LEU A O 1
ATOM 1596 N N . CYS A 1 200 ? -24.854 5.097 27.620 1.00 97.50 200 CYS A N 1
ATOM 1597 C CA . CYS A 1 200 ? -23.502 5.636 27.732 1.00 97.50 200 CYS A CA 1
ATOM 1598 C C . CYS A 1 200 ? -22.512 4.953 26.786 1.00 97.50 200 CYS A C 1
ATOM 1600 O O . CYS A 1 200 ? -21.566 5.600 26.348 1.00 97.50 200 CYS A O 1
ATOM 1602 N N . TRP A 1 201 ? -22.710 3.674 26.452 1.00 96.06 201 TRP A N 1
ATOM 1603 C CA . TRP A 1 201 ? -21.802 2.927 25.579 1.00 96.06 201 TRP A CA 1
ATOM 1604 C C . TRP A 1 201 ? -22.420 2.651 24.211 1.00 96.06 201 TRP A C 1
ATOM 1606 O O . TRP A 1 201 ? -21.927 3.180 23.223 1.00 96.06 201 TRP A O 1
ATOM 1616 N N . LEU A 1 202 ? -23.491 1.852 24.134 1.00 94.69 202 LEU A N 1
ATOM 1617 C CA . LEU A 1 202 ? -23.977 1.282 22.867 1.00 94.69 202 LEU A CA 1
ATOM 1618 C C . LEU A 1 202 ? -24.381 2.347 21.838 1.00 94.69 202 LEU A C 1
ATOM 1620 O O . LEU A 1 202 ? -23.962 2.279 20.686 1.00 94.69 202 LEU A O 1
ATOM 1624 N N . ILE A 1 203 ? -25.178 3.339 22.246 1.00 95.19 203 ILE A N 1
ATOM 1625 C CA . ILE A 1 203 ? -25.640 4.396 21.337 1.00 95.19 203 ILE A CA 1
ATOM 1626 C C . ILE A 1 203 ? -24.466 5.273 20.859 1.00 95.19 203 ILE A C 1
ATOM 1628 O O . ILE A 1 203 ? -24.303 5.409 19.644 1.00 95.19 203 ILE A O 1
ATOM 1632 N N . PRO A 1 204 ? -23.617 5.850 21.737 1.00 95.62 204 PRO A N 1
ATOM 1633 C CA . PRO A 1 204 ? -22.461 6.626 21.289 1.00 95.62 204 PRO A CA 1
ATOM 1634 C C . PRO A 1 204 ? -21.458 5.820 20.467 1.00 95.62 204 PRO A C 1
ATOM 1636 O O . PRO A 1 204 ? -20.863 6.363 19.542 1.00 95.62 204 PRO A O 1
ATOM 1639 N N . HIS A 1 205 ? -21.287 4.536 20.783 1.00 94.31 205 HIS A N 1
ATOM 1640 C CA . HIS A 1 205 ? -20.430 3.610 20.047 1.00 94.31 205 HIS A CA 1
ATOM 1641 C C . HIS A 1 205 ? -20.906 3.431 18.604 1.00 94.31 205 HIS A C 1
ATOM 1643 O O . HIS A 1 205 ? -20.127 3.640 17.675 1.00 94.31 205 HIS A O 1
ATOM 1649 N N . TRP A 1 206 ? -22.202 3.181 18.401 1.00 92.56 206 TRP A N 1
ATOM 1650 C CA . TRP A 1 206 ? -22.815 3.119 17.069 1.00 92.56 206 TRP A CA 1
ATOM 1651 C C . TRP A 1 206 ? -22.684 4.434 16.297 1.00 92.56 206 TRP A C 1
ATOM 1653 O O . TRP A 1 206 ? -22.327 4.444 15.119 1.00 92.56 206 TRP A O 1
ATOM 1663 N N . LEU A 1 207 ? -22.947 5.562 16.962 1.00 92.06 207 LEU A N 1
ATOM 1664 C CA . LEU A 1 207 ? -22.769 6.891 16.373 1.00 92.06 207 LEU A CA 1
ATOM 1665 C C . LEU A 1 207 ? -21.303 7.174 16.020 1.00 92.06 207 LEU A C 1
ATOM 1667 O O . LEU A 1 207 ? -21.032 7.869 15.040 1.00 92.06 207 LEU A O 1
ATOM 1671 N N . GLY A 1 208 ? -20.367 6.655 16.815 1.00 93.00 208 GLY A N 1
ATOM 1672 C CA . GLY A 1 208 ? -18.933 6.733 16.571 1.00 93.00 208 GLY A CA 1
ATOM 1673 C C . GLY A 1 208 ? -18.541 5.944 15.329 1.00 93.00 208 GLY A C 1
ATOM 1674 O O . GLY A 1 208 ? -17.866 6.489 14.459 1.00 93.00 208 GLY A O 1
ATOM 1675 N N . PHE A 1 209 ? -19.032 4.708 15.189 1.00 92.56 209 PHE A N 1
ATOM 1676 C CA . PHE A 1 209 ? -18.786 3.891 14.001 1.00 92.56 209 PHE A CA 1
ATOM 1677 C C . PHE A 1 209 ? -19.340 4.501 12.718 1.00 92.56 209 PHE A C 1
ATOM 1679 O O . PHE A 1 209 ? -18.641 4.502 11.710 1.00 92.56 209 PHE A O 1
ATOM 1686 N N . LEU A 1 210 ? -20.537 5.091 12.757 1.00 90.69 210 LEU A N 1
ATOM 1687 C CA . LEU A 1 210 ? -21.101 5.790 11.599 1.00 90.69 210 LEU A CA 1
ATOM 1688 C C . LEU A 1 210 ? -20.150 6.866 11.063 1.00 90.69 210 LEU A C 1
ATOM 1690 O O . LEU A 1 210 ? -19.918 6.940 9.858 1.00 90.69 210 LEU A O 1
ATOM 1694 N N . VAL A 1 211 ? -19.575 7.675 11.957 1.00 90.31 211 VAL A N 1
ATOM 1695 C CA . VAL A 1 211 ? -18.607 8.716 11.583 1.00 90.31 211 VAL A CA 1
ATOM 1696 C C . VAL A 1 211 ? -17.281 8.098 11.150 1.00 90.31 211 VAL A C 1
ATOM 1698 O O . VAL A 1 211 ? -16.723 8.501 10.135 1.00 90.31 211 VAL A O 1
ATOM 1701 N N . LEU A 1 212 ? -16.785 7.107 11.887 1.00 92.62 212 LEU A N 1
ATOM 1702 C CA . LEU A 1 212 ? -15.522 6.432 11.603 1.00 92.62 212 LEU A CA 1
ATOM 1703 C C . LEU A 1 212 ? -15.527 5.790 10.219 1.00 92.62 212 LEU A C 1
ATOM 1705 O O . LEU A 1 212 ? -14.660 6.103 9.411 1.00 92.62 212 LEU A O 1
ATOM 1709 N N . VAL A 1 213 ? -16.509 4.937 9.924 1.00 92.00 213 VAL A N 1
ATOM 1710 C CA . VAL A 1 213 ? -16.607 4.225 8.644 1.00 92.00 213 VAL A CA 1
ATOM 1711 C C . VAL A 1 213 ? -16.787 5.216 7.496 1.00 92.00 213 VAL A C 1
ATOM 1713 O O . VAL A 1 213 ? -16.181 5.062 6.435 1.00 92.00 213 VAL A O 1
ATOM 1716 N N . TYR A 1 214 ? -17.555 6.284 7.724 1.00 91.12 214 TYR A N 1
ATOM 1717 C CA . TYR A 1 214 ? -17.692 7.353 6.747 1.00 91.12 214 TYR A CA 1
ATOM 1718 C C . TYR A 1 214 ? -16.344 8.017 6.429 1.00 91.12 214 TYR A C 1
ATOM 1720 O O . TYR A 1 214 ? -15.981 8.134 5.260 1.00 91.12 214 TYR A O 1
ATOM 1728 N N . VAL A 1 215 ? -15.597 8.419 7.462 1.00 91.19 215 VAL A N 1
ATOM 1729 C CA . VAL A 1 215 ? -14.361 9.207 7.339 1.00 91.19 215 VAL A CA 1
ATOM 1730 C C . VAL A 1 215 ? -13.151 8.367 6.931 1.00 91.19 215 VAL A C 1
ATOM 1732 O O . VAL A 1 215 ? -12.289 8.894 6.241 1.00 91.19 215 VAL A O 1
ATOM 1735 N N . PHE A 1 216 ? -13.056 7.099 7.330 1.00 92.62 216 PHE A N 1
ATOM 1736 C CA . PHE A 1 216 ? -11.898 6.243 7.037 1.00 92.62 216 PHE A CA 1
ATOM 1737 C C . PHE A 1 216 ? -12.070 5.373 5.794 1.00 92.62 216 PHE A C 1
ATOM 1739 O O . PHE A 1 216 ? -11.067 5.043 5.180 1.00 92.62 216 PHE A O 1
ATOM 1746 N N . ALA A 1 217 ? -13.300 5.025 5.406 1.00 91.38 217 ALA A N 1
ATOM 1747 C CA . ALA A 1 217 ? -13.535 4.142 4.264 1.00 91.38 217 ALA A CA 1
ATOM 1748 C C . ALA A 1 217 ? -14.377 4.823 3.178 1.00 91.38 217 ALA A C 1
ATOM 1750 O O . ALA A 1 217 ? -13.907 5.050 2.062 1.00 91.38 217 ALA A O 1
ATOM 1751 N N . HIS A 1 218 ? -15.616 5.201 3.499 1.00 91.06 218 HIS A N 1
ATOM 1752 C CA . HIS A 1 218 ? -16.607 5.585 2.489 1.00 91.06 218 HIS A CA 1
ATOM 1753 C C . HIS A 1 218 ? -16.190 6.784 1.630 1.00 91.06 218 HIS A C 1
ATOM 1755 O O . HIS A 1 218 ? -16.306 6.745 0.405 1.00 91.06 218 HIS A O 1
ATOM 1761 N N . ILE A 1 219 ? -15.707 7.861 2.258 1.00 90.69 219 ILE A N 1
ATOM 1762 C CA . ILE A 1 219 ? -15.263 9.042 1.509 1.00 90.69 219 ILE A CA 1
ATOM 1763 C C . ILE A 1 219 ? -13.868 8.867 0.919 1.00 90.69 219 ILE A C 1
ATOM 1765 O O . ILE A 1 219 ? -13.541 9.580 -0.025 1.00 90.69 219 ILE A O 1
ATOM 1769 N N . GLN A 1 220 ? -13.062 7.940 1.437 1.00 92.56 220 GLN A N 1
ATOM 1770 C CA . GLN A 1 220 ? -11.647 7.834 1.084 1.00 92.56 220 GLN A CA 1
ATOM 1771 C C . GLN A 1 220 ? -11.413 7.065 -0.206 1.00 92.56 220 GLN A C 1
ATOM 1773 O O . GLN A 1 220 ? -10.509 7.408 -0.965 1.00 92.56 220 GLN A O 1
ATOM 1778 N N . HIS A 1 221 ? -12.242 6.063 -0.484 1.00 91.25 221 HIS A N 1
ATOM 1779 C CA . HIS A 1 221 ? -12.043 5.178 -1.625 1.00 91.25 221 HIS A CA 1
ATOM 1780 C C . HIS A 1 221 ? -13.014 5.508 -2.763 1.00 91.25 221 HIS A C 1
ATOM 1782 O O . HIS A 1 221 ? -14.219 5.684 -2.547 1.00 91.25 221 HIS A O 1
ATOM 1788 N N . PRO A 1 222 ? -12.514 5.669 -3.995 1.00 86.50 222 PRO A N 1
ATOM 1789 C CA . PRO A 1 222 ? -13.343 5.683 -5.194 1.00 86.50 222 PRO A CA 1
ATOM 1790 C C . PRO A 1 222 ? -14.004 4.341 -5.483 1.00 86.50 222 PRO A C 1
ATOM 1792 O O . PRO A 1 222 ? -13.450 3.297 -5.146 1.00 86.50 222 PRO A O 1
ATOM 1795 N N . ASP A 1 223 ? -15.146 4.369 -6.177 1.00 77.44 223 ASP A N 1
ATOM 1796 C CA . ASP A 1 223 ? -15.664 3.136 -6.775 1.00 77.44 223 ASP A CA 1
ATOM 1797 C C . ASP A 1 223 ? -14.769 2.712 -7.955 1.00 77.44 223 ASP A C 1
ATOM 1799 O O . ASP A 1 223 ? -14.175 3.557 -8.624 1.00 77.44 223 ASP A O 1
ATOM 1803 N N . GLU A 1 224 ? -14.669 1.405 -8.194 1.00 73.12 224 GLU A N 1
ATOM 1804 C CA . GLU A 1 224 ? -13.956 0.778 -9.320 1.00 73.12 224 GLU A CA 1
ATOM 1805 C C . GLU A 1 224 ? -12.438 1.045 -9.419 1.00 73.12 224 GLU A C 1
ATOM 1807 O O . GLU A 1 224 ? -11.798 0.611 -10.378 1.00 73.12 224 GLU A O 1
ATOM 1812 N N . SER A 1 225 ? -11.829 1.691 -8.420 1.00 77.88 225 SER A N 1
ATOM 1813 C CA . SER A 1 225 ? -10.389 1.970 -8.381 1.00 77.88 225 SER A CA 1
ATOM 1814 C C . SER A 1 225 ? -9.662 1.013 -7.445 1.00 77.88 225 SER A C 1
ATOM 1816 O O . SER A 1 225 ? -9.844 1.070 -6.231 1.00 77.88 225 SER A O 1
ATOM 1818 N N . THR A 1 226 ? -8.819 0.139 -8.000 1.00 76.25 226 THR A N 1
ATOM 1819 C CA . THR A 1 226 ? -8.064 -0.847 -7.211 1.00 76.25 226 THR A CA 1
ATOM 1820 C C . THR A 1 226 ? -6.594 -0.475 -7.086 1.00 76.25 226 THR A C 1
ATOM 1822 O O . THR A 1 226 ? -6.007 0.073 -8.022 1.00 76.25 226 THR A O 1
ATOM 1825 N N . TRP A 1 227 ? -5.957 -0.843 -5.972 1.00 70.94 227 TRP A N 1
ATOM 1826 C CA . TRP A 1 227 ? -4.517 -0.611 -5.783 1.00 70.94 227 TRP A CA 1
ATOM 1827 C C . TRP A 1 227 ? -3.644 -1.250 -6.872 1.00 70.94 227 TRP A C 1
ATOM 1829 O O . TRP A 1 227 ? -2.614 -0.706 -7.261 1.00 70.94 227 TRP A O 1
ATOM 1839 N N . GLN A 1 228 ? -4.052 -2.412 -7.387 1.00 63.38 228 GLN A N 1
ATOM 1840 C CA . GLN A 1 228 ? -3.306 -3.169 -8.397 1.00 63.38 228 GLN A CA 1
ATOM 1841 C C . GLN A 1 228 ? -3.250 -2.446 -9.743 1.00 63.38 228 GLN A C 1
ATOM 1843 O O . GLN A 1 228 ? -2.292 -2.633 -10.492 1.00 63.38 228 GLN A O 1
ATOM 1848 N N . VAL A 1 229 ? -4.285 -1.665 -10.053 1.00 62.69 229 VAL A N 1
ATOM 1849 C CA . VAL A 1 229 ? -4.447 -0.984 -11.341 1.00 62.69 229 VAL A CA 1
ATOM 1850 C C . VAL A 1 229 ? -4.051 0.487 -11.228 1.00 62.69 229 VAL A C 1
ATOM 1852 O O . VAL A 1 229 ? -3.329 1.007 -12.080 1.00 62.69 229 VAL A O 1
ATOM 1855 N N . ALA A 1 230 ? -4.498 1.151 -10.162 1.00 73.19 230 ALA A N 1
ATOM 1856 C CA . ALA A 1 230 ? -4.432 2.594 -9.983 1.00 73.19 230 ALA A CA 1
ATOM 1857 C C . ALA A 1 230 ? -4.067 2.951 -8.521 1.00 73.19 230 ALA A C 1
ATOM 1859 O O . ALA A 1 230 ? -4.887 3.494 -7.781 1.00 73.19 230 ALA A O 1
ATOM 1860 N N . PRO A 1 231 ? -2.835 2.647 -8.070 1.00 73.00 231 PRO A N 1
ATOM 1861 C CA . PRO A 1 231 ? -2.438 2.736 -6.659 1.00 73.00 231 PRO A CA 1
ATOM 1862 C C . PRO A 1 231 ? -2.555 4.144 -6.062 1.00 73.00 231 PRO A C 1
ATOM 1864 O O . PRO A 1 231 ? -2.911 4.301 -4.900 1.00 73.00 231 PRO A O 1
ATOM 1867 N N . PHE A 1 232 ? -2.301 5.190 -6.851 1.00 83.69 232 PHE A N 1
ATOM 1868 C CA . PHE A 1 232 ? -2.446 6.573 -6.384 1.00 83.69 232 PHE A CA 1
ATOM 1869 C C . PHE A 1 232 ? -3.892 7.079 -6.469 1.00 83.69 232 PHE A C 1
ATOM 1871 O O . PHE A 1 232 ? -4.223 8.091 -5.866 1.00 83.69 232 PHE A O 1
ATOM 1878 N N . GLN A 1 233 ? -4.763 6.381 -7.194 1.00 86.38 233 GLN A N 1
ATOM 1879 C CA . GLN A 1 233 ? -6.152 6.767 -7.416 1.00 86.38 233 GLN A CA 1
ATOM 1880 C C . GLN A 1 233 ? -7.138 5.851 -6.692 1.00 86.38 233 GLN A C 1
ATOM 1882 O O . GLN A 1 233 ? -8.342 6.050 -6.809 1.00 86.38 233 GLN A O 1
ATOM 1887 N N . SER A 1 234 ? -6.673 4.844 -5.948 1.00 84.75 234 SER A N 1
ATOM 1888 C CA . SER A 1 234 ? -7.514 4.004 -5.080 1.00 84.75 234 SER A CA 1
ATOM 1889 C C . SER A 1 234 ? -7.847 4.686 -3.746 1.00 84.75 234 SER A C 1
ATOM 1891 O O . SER A 1 234 ? -8.565 4.137 -2.911 1.00 84.75 234 SER A O 1
ATOM 1893 N N . THR A 1 235 ? -7.326 5.898 -3.541 1.00 90.19 235 THR A N 1
ATOM 1894 C CA . THR A 1 235 ? -7.639 6.807 -2.436 1.00 90.19 235 THR A CA 1
ATOM 1895 C C . THR A 1 235 ? -7.741 8.237 -2.944 1.00 90.19 235 THR A C 1
ATOM 1897 O O . THR A 1 235 ? -7.237 8.546 -4.022 1.00 90.19 235 THR A O 1
ATOM 1900 N N . VAL A 1 236 ? -8.390 9.109 -2.176 1.00 91.00 236 VAL A N 1
ATOM 1901 C CA . VAL A 1 236 ? -8.578 10.524 -2.521 1.00 91.00 236 VAL A CA 1
ATOM 1902 C C . VAL A 1 236 ? -7.862 11.453 -1.542 1.00 91.00 236 VAL A C 1
ATOM 1904 O O . VAL A 1 236 ? -7.574 11.086 -0.404 1.00 91.00 236 VAL A O 1
ATOM 1907 N N . GLU A 1 237 ? -7.636 12.692 -1.970 1.00 91.50 237 GLU A N 1
ATOM 1908 C CA . GLU A 1 237 ? -7.472 13.829 -1.062 1.00 91.50 237 GLU A CA 1
ATOM 1909 C C . GLU A 1 237 ? -8.862 14.412 -0.754 1.00 91.50 237 GLU A C 1
ATOM 1911 O O . GLU A 1 237 ? -9.614 14.796 -1.659 1.00 91.50 237 GLU A O 1
ATOM 1916 N N . VAL A 1 238 ? -9.228 14.507 0.524 1.00 90.94 238 VAL A N 1
ATOM 1917 C CA . VAL A 1 238 ? -10.460 15.186 0.936 1.00 90.94 238 VAL A CA 1
ATOM 1918 C C . VAL A 1 238 ? -10.160 16.663 1.163 1.00 90.94 238 VAL A C 1
ATOM 1920 O O . VAL A 1 238 ? -9.413 17.042 2.065 1.00 90.94 238 VAL A O 1
ATOM 1923 N N . ARG A 1 239 ? -10.803 17.523 0.369 1.00 87.00 239 ARG A N 1
ATOM 1924 C CA . ARG A 1 239 ? -10.646 18.979 0.444 1.00 87.00 239 ARG A CA 1
ATOM 1925 C C . ARG A 1 239 ? -10.996 19.492 1.839 1.00 87.00 239 ARG A C 1
ATOM 1927 O O . ARG A 1 239 ? -12.105 19.278 2.332 1.00 87.00 239 ARG A O 1
ATOM 1934 N N . GLY A 1 240 ? -10.083 20.252 2.434 1.00 79.69 240 GLY A N 1
ATOM 1935 C CA . GLY A 1 240 ? -10.280 20.843 3.752 1.00 79.69 240 GLY A CA 1
ATOM 1936 C C . GLY A 1 240 ? -9.308 21.979 4.049 1.00 79.69 240 GLY A C 1
ATOM 1937 O O . GLY A 1 240 ? -8.270 22.123 3.410 1.00 79.69 240 GLY A O 1
ATOM 1938 N N . THR A 1 241 ? -9.653 22.801 5.041 1.00 83.31 241 THR A N 1
ATOM 1939 C CA . THR A 1 241 ? -8.727 23.777 5.634 1.00 83.31 241 THR A CA 1
ATOM 1940 C C . THR A 1 241 ? -7.789 23.078 6.614 1.00 83.31 241 THR A C 1
ATOM 1942 O O . THR A 1 241 ? -8.095 21.979 7.077 1.00 83.31 241 THR A O 1
ATOM 1945 N N . MET A 1 242 ? -6.695 23.727 7.026 1.00 80.44 242 MET A N 1
ATOM 1946 C CA . MET A 1 242 ? -5.803 23.163 8.048 1.00 80.44 242 MET A CA 1
ATOM 1947 C C . MET A 1 242 ? -6.541 22.834 9.358 1.00 80.44 242 MET A C 1
ATOM 1949 O O . MET A 1 242 ? -6.299 21.795 9.964 1.00 80.44 242 MET A O 1
ATOM 1953 N N . ALA A 1 243 ? -7.513 23.657 9.762 1.00 81.88 243 ALA A N 1
ATOM 1954 C CA . ALA A 1 243 ? -8.370 23.347 10.907 1.00 81.88 243 ALA A CA 1
ATOM 1955 C C . ALA A 1 243 ? -9.153 22.037 10.699 1.00 81.88 243 ALA A C 1
ATOM 1957 O O . ALA A 1 243 ? -9.227 21.215 11.609 1.00 81.88 243 ALA A O 1
ATOM 1958 N N . GLY A 1 244 ? -9.666 21.810 9.486 1.00 81.19 244 GLY A N 1
ATOM 1959 C CA . GLY A 1 244 ? -10.276 20.542 9.091 1.00 81.19 244 GLY A CA 1
ATOM 1960 C C . GLY A 1 244 ? -9.289 19.376 9.142 1.00 81.19 244 GLY A C 1
ATOM 1961 O O . GLY A 1 244 ? -9.624 18.339 9.702 1.00 81.19 244 GLY A O 1
ATOM 1962 N N . LYS A 1 245 ? -8.059 19.548 8.642 1.00 81.81 245 LYS A N 1
ATOM 1963 C CA . LYS A 1 245 ? -7.027 18.496 8.670 1.00 81.81 245 LYS A CA 1
ATOM 1964 C C . LYS A 1 245 ? -6.678 18.057 10.104 1.00 81.81 245 LYS A C 1
ATOM 1966 O O . LYS A 1 245 ? -6.498 16.866 10.355 1.00 81.81 245 LYS A O 1
ATOM 1971 N N . VAL A 1 246 ? -6.632 18.995 11.060 1.00 82.19 246 VAL A N 1
ATOM 1972 C CA . VAL A 1 246 ? -6.450 18.680 12.494 1.00 82.19 246 VAL A CA 1
ATOM 1973 C C . VAL A 1 246 ? -7.695 18.016 13.080 1.00 82.19 246 VAL A C 1
ATOM 1975 O O . VAL A 1 246 ? -7.579 16.988 13.744 1.00 82.19 246 VAL A O 1
ATOM 1978 N N . TYR A 1 247 ? -8.877 18.588 12.837 1.00 83.88 247 TYR A N 1
ATOM 1979 C CA . TYR A 1 247 ? -10.143 18.094 13.383 1.00 83.88 247 TYR A CA 1
ATOM 1980 C C . TYR A 1 247 ? -10.440 16.656 12.942 1.00 83.88 247 TYR A C 1
ATOM 1982 O O . TYR A 1 247 ? -10.800 15.809 13.756 1.00 83.88 247 TYR A O 1
ATOM 1990 N N . TRP A 1 248 ? -10.203 16.358 11.666 1.00 88.81 248 TRP A N 1
ATOM 1991 C CA . TRP A 1 248 ? -10.352 15.025 11.096 1.00 88.81 248 TRP A CA 1
ATOM 1992 C C . TRP A 1 248 ? -9.136 14.134 11.340 1.00 88.81 248 TRP A C 1
ATOM 1994 O O . TRP A 1 248 ? -9.015 13.114 10.684 1.00 88.81 248 TRP A O 1
ATOM 2004 N N . LEU A 1 249 ? -8.230 14.481 12.262 1.00 92.88 249 LEU A N 1
ATOM 2005 C CA . LEU A 1 249 ? -7.113 13.623 12.674 1.00 92.88 249 LEU A CA 1
ATOM 2006 C C . LEU A 1 249 ? -6.309 13.082 11.476 1.00 92.88 249 LEU A C 1
ATOM 2008 O O . LEU A 1 249 ? -6.024 11.887 11.387 1.00 92.88 249 LEU A O 1
ATOM 2012 N N . GLY A 1 250 ? -5.980 13.961 10.525 1.00 89.50 250 GLY A N 1
ATOM 2013 C CA . GLY A 1 250 ? -5.201 13.631 9.329 1.00 89.50 250 GLY A CA 1
ATOM 2014 C C . GLY A 1 250 ? -5.977 12.928 8.211 1.00 89.50 250 GLY A C 1
ATOM 2015 O O . GLY A 1 250 ? -5.430 12.769 7.125 1.00 89.50 250 GLY A O 1
ATOM 2016 N N . GLN A 1 251 ? -7.248 12.561 8.409 1.00 92.06 251 GLN A N 1
ATOM 2017 C CA . GLN A 1 251 ? -8.011 11.794 7.413 1.00 92.06 251 GLN A CA 1
ATOM 2018 C C . GLN A 1 251 ? -8.324 12.581 6.133 1.00 92.06 251 GLN A C 1
ATOM 2020 O O . GLN A 1 251 ? -8.733 12.000 5.137 1.00 92.06 251 GLN A O 1
ATOM 2025 N N . THR A 1 252 ? -8.091 13.892 6.101 1.00 90.81 252 THR A N 1
ATOM 2026 C CA . THR A 1 252 ? -8.164 14.656 4.848 1.00 90.81 252 THR A CA 1
ATOM 2027 C C . THR A 1 252 ? -7.104 14.246 3.831 1.00 90.81 252 THR A C 1
ATOM 2029 O O . THR A 1 252 ? -7.354 14.304 2.634 1.00 90.81 252 THR A O 1
ATOM 2032 N N . ASP A 1 253 ? -5.945 13.793 4.311 1.00 91.88 253 ASP A N 1
ATOM 2033 C CA . ASP A 1 253 ? -4.810 13.367 3.492 1.00 91.88 253 ASP A CA 1
ATOM 2034 C C . ASP A 1 253 ? -4.610 11.842 3.618 1.00 91.88 253 ASP A C 1
ATOM 2036 O O . ASP A 1 253 ? -3.482 11.352 3.677 1.00 91.88 253 ASP A O 1
ATOM 2040 N N . HIS A 1 254 ? -5.700 11.066 3.707 1.00 93.12 254 HIS A N 1
ATOM 2041 C CA . HIS A 1 254 ? -5.641 9.606 3.883 1.00 93.12 254 HIS A CA 1
ATOM 2042 C C . HIS A 1 254 ? -4.919 8.894 2.722 1.00 93.12 254 HIS A C 1
ATOM 2044 O O . HIS A 1 254 ? -4.354 7.819 2.891 1.00 93.12 254 HIS A O 1
ATOM 2050 N N . CYS A 1 255 ? -4.834 9.506 1.544 1.00 91.81 255 CYS A N 1
ATOM 2051 C CA . CYS A 1 255 ? -3.976 9.023 0.462 1.00 91.81 255 CYS A CA 1
ATOM 2052 C C . CYS A 1 255 ? -2.492 8.883 0.878 1.00 91.81 255 CYS A C 1
ATOM 2054 O O . CYS A 1 255 ? -1.826 7.936 0.453 1.00 91.81 255 CYS A O 1
ATOM 2056 N N . ILE A 1 256 ? -1.982 9.735 1.782 1.00 93.50 256 ILE A N 1
ATOM 2057 C CA . ILE A 1 256 ? -0.638 9.584 2.372 1.00 93.50 256 ILE A CA 1
ATOM 2058 C C . ILE A 1 256 ? -0.547 8.319 3.218 1.00 93.50 256 ILE A C 1
ATOM 2060 O O . ILE A 1 256 ? 0.487 7.659 3.204 1.00 93.50 256 ILE A O 1
ATOM 2064 N N . HIS A 1 257 ? -1.622 7.938 3.907 1.00 93.25 257 HIS A N 1
ATOM 2065 C CA . HIS A 1 257 ? -1.663 6.686 4.649 1.00 93.25 257 HIS A CA 1
ATOM 2066 C C . HIS A 1 257 ? -1.486 5.467 3.731 1.00 93.25 257 HIS A C 1
ATOM 2068 O O . HIS A 1 257 ? -0.752 4.551 4.078 1.00 93.25 257 HIS A O 1
ATOM 2074 N N . HIS A 1 258 ? -2.098 5.441 2.547 1.00 88.19 258 HIS A N 1
ATOM 2075 C CA . HIS A 1 258 ? -1.910 4.326 1.607 1.00 88.19 258 HIS A CA 1
ATOM 2076 C C . HIS A 1 258 ? -0.549 4.357 0.909 1.00 88.19 258 HIS A C 1
ATOM 2078 O O . HIS A 1 258 ? 0.082 3.317 0.720 1.00 88.19 258 HIS A O 1
ATOM 2084 N N . ALA A 1 259 ? -0.066 5.548 0.556 1.00 84.50 259 ALA A N 1
ATOM 2085 C CA . ALA A 1 259 ? 1.229 5.711 -0.090 1.00 84.50 259 ALA A CA 1
ATOM 2086 C C . ALA A 1 259 ? 2.402 5.409 0.865 1.00 84.50 259 ALA A C 1
ATOM 2088 O O . ALA A 1 259 ? 3.355 4.722 0.498 1.00 84.50 259 ALA A O 1
ATOM 2089 N N . MET A 1 260 ? 2.335 5.931 2.090 1.00 88.25 260 MET A N 1
ATOM 2090 C CA . MET A 1 260 ? 3.404 5.944 3.094 1.00 88.25 260 MET A CA 1
ATOM 2091 C C . MET A 1 260 ? 2.825 5.667 4.502 1.00 88.25 260 MET A C 1
ATOM 2093 O O . MET A 1 260 ? 2.899 6.517 5.393 1.00 88.25 260 MET A O 1
ATOM 2097 N N . PRO A 1 261 ? 2.282 4.460 4.752 1.00 89.44 261 PRO A N 1
ATOM 2098 C CA . PRO A 1 261 ? 1.538 4.128 5.979 1.00 89.44 261 PRO A CA 1
ATOM 2099 C C . PRO A 1 261 ? 2.333 4.243 7.282 1.00 89.44 261 PRO A C 1
ATOM 2101 O O . PRO A 1 261 ? 1.763 4.308 8.368 1.00 89.44 261 PRO A O 1
ATOM 2104 N N . HIS A 1 262 ? 3.660 4.242 7.191 1.00 86.06 262 HIS A N 1
ATOM 2105 C CA . HIS A 1 262 ? 4.558 4.353 8.336 1.00 86.06 262 HIS A CA 1
ATOM 2106 C C . HIS A 1 262 ? 4.662 5.784 8.894 1.00 86.06 262 HIS A C 1
ATOM 2108 O O . HIS A 1 262 ? 5.274 5.962 9.957 1.00 86.06 262 HIS A O 1
ATOM 2114 N N . VAL A 1 263 ? 4.115 6.779 8.182 1.00 92.25 263 VAL A N 1
ATOM 2115 C CA . VAL A 1 263 ? 4.054 8.180 8.608 1.00 92.25 263 VAL A CA 1
ATOM 2116 C C . VAL A 1 263 ? 2.984 8.330 9.705 1.00 92.25 263 VAL A C 1
ATOM 2118 O O . VAL A 1 263 ? 1.906 7.750 9.591 1.00 92.25 263 VAL A O 1
ATOM 2121 N N . PRO A 1 264 ? 3.234 9.095 10.780 1.00 94.38 264 PRO A N 1
ATOM 2122 C CA . PRO A 1 264 ? 2.222 9.358 11.806 1.00 94.38 264 PRO A CA 1
ATOM 2123 C C . PRO A 1 264 ? 1.099 10.295 11.307 1.00 94.38 264 PRO A C 1
ATOM 2125 O O . PRO A 1 264 ? 1.389 11.293 10.647 1.00 94.38 264 PRO A O 1
ATOM 2128 N N . PHE A 1 265 ? -0.163 10.061 11.696 1.00 94.75 265 PHE A N 1
ATOM 2129 C CA . PHE A 1 265 ? -1.349 10.791 11.196 1.00 94.75 265 PHE A CA 1
ATOM 2130 C C . PHE A 1 265 ? -1.233 12.318 11.268 1.00 94.75 265 PHE A C 1
ATOM 2132 O O . PHE A 1 265 ? -1.605 13.046 10.348 1.00 94.75 265 PHE A O 1
ATOM 2139 N N . HIS A 1 266 ? -0.668 12.828 12.365 1.00 93.38 266 HIS A N 1
ATOM 2140 C CA . HIS A 1 266 ? -0.529 14.260 12.620 1.00 93.38 266 HIS A CA 1
ATOM 2141 C C . HIS A 1 266 ? 0.524 14.922 11.718 1.00 93.38 266 HIS A C 1
ATOM 2143 O O . HIS A 1 266 ? 0.734 16.130 11.806 1.00 93.38 266 HIS A O 1
ATOM 2149 N N . LYS A 1 267 ? 1.188 14.143 10.858 1.00 93.94 267 LYS A N 1
ATOM 2150 C CA . LYS A 1 267 ? 2.201 14.590 9.904 1.00 93.94 267 LYS A CA 1
ATOM 2151 C C . LYS A 1 267 ? 1.804 14.369 8.445 1.00 93.94 267 LYS A C 1
ATOM 2153 O O . LYS A 1 267 ? 2.552 14.809 7.577 1.00 93.94 267 LYS A O 1
ATOM 2158 N N . TYR A 1 268 ? 0.644 13.763 8.162 1.00 93.94 268 TYR A N 1
ATOM 2159 C CA . TYR A 1 268 ? 0.195 13.505 6.786 1.00 93.94 268 TYR A CA 1
ATOM 2160 C C . TYR A 1 268 ? 0.186 14.764 5.929 1.00 93.94 268 TYR A C 1
ATOM 2162 O O . TYR A 1 268 ? 0.809 14.771 4.877 1.00 93.94 268 TYR A O 1
ATOM 2170 N N . HIS A 1 269 ? -0.397 15.854 6.430 1.00 91.69 269 HIS A N 1
ATOM 2171 C CA . HIS A 1 269 ? -0.423 17.133 5.719 1.00 91.69 269 HIS A CA 1
ATOM 2172 C C . HIS A 1 269 ? 0.974 17.655 5.358 1.00 91.69 269 HIS A C 1
ATOM 2174 O O . HIS A 1 269 ? 1.157 18.161 4.265 1.00 91.69 269 HIS A O 1
ATOM 2180 N N . ARG A 1 270 ? 1.982 17.482 6.225 1.00 93.19 270 ARG A N 1
ATOM 2181 C CA . ARG A 1 270 ? 3.353 17.934 5.932 1.00 93.19 270 ARG A CA 1
ATOM 2182 C C . ARG A 1 270 ? 3.998 17.108 4.830 1.00 93.19 270 ARG A C 1
ATOM 2184 O O . ARG A 1 270 ? 4.685 17.660 3.983 1.00 93.19 270 ARG A O 1
ATOM 2191 N N . VAL A 1 271 ? 3.781 15.792 4.850 1.00 92.94 271 VAL A N 1
ATOM 2192 C CA . VAL A 1 271 ? 4.265 14.902 3.785 1.00 92.94 271 VAL A CA 1
ATOM 2193 C C . VAL A 1 271 ? 3.511 15.170 2.486 1.00 92.94 271 VAL A C 1
ATOM 2195 O O . VAL A 1 271 ? 4.128 15.177 1.427 1.00 92.94 271 VAL A O 1
ATOM 2198 N N . TRP A 1 272 ? 2.207 15.441 2.549 1.00 92.12 272 TRP A N 1
ATOM 2199 C CA . TRP A 1 272 ? 1.419 15.872 1.398 1.00 92.12 272 TRP A CA 1
ATOM 2200 C C . TRP A 1 272 ? 1.973 17.161 0.801 1.00 92.12 272 TRP A C 1
ATOM 2202 O O . TRP A 1 272 ? 2.331 17.158 -0.367 1.00 92.12 272 TRP A O 1
ATOM 2212 N N . ASP A 1 273 ? 2.159 18.209 1.604 1.00 91.31 273 ASP A N 1
ATOM 2213 C CA . ASP A 1 273 ? 2.687 19.496 1.141 1.00 91.31 273 ASP A CA 1
ATOM 2214 C C . ASP A 1 273 ? 4.090 19.348 0.519 1.00 91.31 273 ASP A C 1
ATOM 2216 O O . ASP A 1 273 ? 4.365 19.925 -0.533 1.00 91.31 273 ASP A O 1
ATOM 2220 N N . LEU A 1 274 ? 4.958 18.523 1.122 1.00 91.44 274 LEU A N 1
ATOM 2221 C CA . LEU A 1 274 ? 6.285 18.193 0.586 1.00 91.44 274 LEU A CA 1
ATOM 2222 C C . LEU A 1 274 ? 6.196 17.491 -0.779 1.00 91.44 274 LEU A C 1
ATOM 2224 O O . LEU A 1 274 ? 6.946 17.783 -1.709 1.00 91.44 274 LEU A O 1
ATOM 2228 N N . SER A 1 275 ? 5.269 16.544 -0.899 1.00 87.19 275 SER A N 1
ATOM 2229 C CA . SER A 1 275 ? 5.160 15.645 -2.049 1.00 87.19 275 SER A CA 1
ATOM 2230 C C . SER A 1 275 ? 4.140 16.090 -3.097 1.00 87.19 275 SER A C 1
ATOM 2232 O O . SER A 1 275 ? 4.011 15.432 -4.129 1.00 87.19 275 SER A O 1
ATOM 2234 N N . ASP A 1 276 ? 3.457 17.215 -2.886 1.00 84.25 276 ASP A N 1
ATOM 2235 C CA . ASP A 1 276 ? 2.316 17.685 -3.678 1.00 84.25 276 ASP A CA 1
ATOM 2236 C C . ASP A 1 276 ? 2.647 17.742 -5.175 1.00 84.25 276 ASP A C 1
ATOM 2238 O O . ASP A 1 276 ? 1.949 17.182 -6.024 1.00 84.25 276 ASP A O 1
ATOM 2242 N N . SER A 1 277 ? 3.813 18.313 -5.493 1.00 80.56 277 SER A N 1
ATOM 2243 C CA . SER A 1 277 ? 4.299 18.463 -6.867 1.00 80.56 277 SER A CA 1
ATOM 2244 C C . SER A 1 277 ? 4.594 17.134 -7.581 1.00 80.56 277 SER A C 1
ATOM 2246 O O . SER A 1 277 ? 4.700 17.114 -8.813 1.00 80.56 277 SER A O 1
ATOM 2248 N N . ILE A 1 278 ? 4.735 16.037 -6.833 1.00 80.38 278 ILE A N 1
ATOM 2249 C CA . ILE A 1 278 ? 5.009 14.679 -7.318 1.00 80.38 278 ILE A CA 1
ATOM 2250 C C . ILE A 1 278 ? 3.708 13.870 -7.349 1.00 80.38 278 ILE A C 1
ATOM 2252 O O . ILE A 1 278 ? 3.376 13.266 -8.375 1.00 80.38 278 ILE A O 1
ATOM 2256 N N . LEU A 1 279 ? 2.968 13.870 -6.239 1.00 83.12 279 LEU A N 1
ATOM 2257 C CA . LEU A 1 279 ? 1.776 13.056 -6.037 1.00 83.12 279 LEU A CA 1
ATOM 2258 C C . LEU A 1 279 ? 0.579 13.565 -6.842 1.00 83.12 279 LEU A C 1
ATOM 2260 O O . LEU A 1 279 ? -0.077 12.756 -7.498 1.00 83.12 279 LEU A O 1
ATOM 2264 N N . ARG A 1 280 ? 0.339 14.884 -6.930 1.00 81.50 280 ARG A N 1
ATOM 2265 C CA . ARG A 1 280 ? -0.751 15.413 -7.777 1.00 81.50 280 ARG A CA 1
ATOM 2266 C C . ARG A 1 280 ? -0.576 15.061 -9.249 1.00 81.50 280 ARG A C 1
ATOM 2268 O O . ARG A 1 280 ? -1.559 14.819 -9.942 1.00 81.50 280 ARG A O 1
ATOM 2275 N N . LYS A 1 281 ? 0.668 14.955 -9.732 1.00 78.69 281 LYS A N 1
ATOM 2276 C CA . LYS A 1 281 ? 0.959 14.524 -11.113 1.00 78.69 281 LYS A CA 1
ATOM 2277 C C . LYS A 1 281 ? 0.569 13.075 -11.383 1.00 78.69 281 LYS A C 1
ATOM 2279 O O . LYS A 1 281 ? 0.404 12.711 -12.542 1.00 78.69 281 LYS A O 1
ATOM 2284 N N . GLN A 1 282 ? 0.395 12.267 -10.338 1.00 77.69 282 GLN A N 1
ATOM 2285 C CA . GLN A 1 282 ? -0.146 10.921 -10.479 1.00 77.69 282 GLN A CA 1
ATOM 2286 C C . GLN A 1 282 ? -1.666 10.939 -10.665 1.00 77.69 282 GLN A C 1
ATOM 2288 O O . GLN A 1 282 ? -2.231 9.904 -10.968 1.00 77.69 282 GLN A O 1
ATOM 2293 N N . GLY A 1 283 ? -2.347 12.081 -10.534 1.00 80.75 283 GLY A N 1
ATOM 2294 C CA . GLY A 1 283 ? -3.797 12.168 -10.716 1.00 80.75 283 GLY A CA 1
ATOM 2295 C C . GLY A 1 283 ? -4.588 11.627 -9.527 1.00 80.75 283 GLY A C 1
ATOM 2296 O O . GLY A 1 283 ? -5.616 10.989 -9.732 1.00 80.75 283 GLY A O 1
ATOM 2297 N N . ILE A 1 284 ? -4.102 11.852 -8.299 1.00 86.50 284 ILE A N 1
ATOM 2298 C CA . ILE A 1 284 ? -4.851 11.545 -7.071 1.00 86.50 284 ILE A CA 1
ATOM 2299 C C . ILE A 1 284 ? -6.178 12.321 -7.107 1.00 86.50 284 ILE A C 1
ATOM 2301 O O . ILE A 1 284 ? -6.143 13.548 -7.233 1.00 86.50 284 ILE A O 1
ATOM 2305 N N . PRO A 1 285 ? -7.341 11.649 -7.030 1.00 86.38 285 PRO A N 1
ATOM 2306 C CA . PRO A 1 285 ? -8.624 12.329 -7.077 1.00 86.38 285 PRO A CA 1
ATOM 2307 C C . PRO A 1 285 ? -8.848 13.215 -5.853 1.00 86.38 285 PRO A C 1
ATOM 2309 O O . PRO A 1 285 ? -8.429 12.894 -4.742 1.00 86.38 285 PRO A O 1
ATOM 2312 N N . GLU A 1 286 ? -9.593 14.298 -6.046 1.00 88.69 286 GLU A N 1
ATOM 2313 C CA . GLU A 1 286 ? -10.033 15.171 -4.960 1.00 88.69 286 GLU A CA 1
ATOM 2314 C C . GLU A 1 286 ? -11.522 14.975 -4.674 1.00 88.69 286 GLU A C 1
ATOM 2316 O O . GLU A 1 286 ? -12.347 14.883 -5.590 1.00 88.69 286 GLU A O 1
ATOM 2321 N N . ARG A 1 287 ? -11.898 14.992 -3.393 1.00 88.50 287 ARG A N 1
ATOM 2322 C CA . ARG A 1 287 ? -13.292 14.835 -2.965 1.00 88.50 287 ARG A CA 1
ATOM 2323 C C . ARG A 1 287 ? -13.686 15.858 -1.904 1.00 88.50 287 ARG A C 1
ATOM 2325 O O . ARG A 1 287 ? -12.876 16.307 -1.104 1.00 88.50 287 ARG A O 1
ATOM 2332 N N . GLY A 1 288 ? -14.955 16.263 -1.906 1.00 88.44 288 GLY A N 1
ATOM 2333 C CA . GLY A 1 288 ? -15.528 17.078 -0.830 1.00 88.44 288 GLY A CA 1
ATOM 2334 C C . GLY A 1 288 ? -16.043 16.209 0.318 1.00 88.44 288 GLY A C 1
ATOM 2335 O O . GLY A 1 288 ? -16.500 15.097 0.079 1.00 88.44 288 GLY A O 1
ATOM 2336 N N . LEU A 1 289 ? -16.054 16.744 1.542 1.00 82.19 289 LEU A N 1
ATOM 2337 C CA . LEU A 1 289 ? -16.400 16.007 2.767 1.00 82.19 289 LEU A CA 1
ATOM 2338 C C . LEU A 1 289 ? -17.752 15.272 2.729 1.00 82.19 289 LEU A C 1
ATOM 2340 O O . LEU A 1 289 ? -17.884 14.240 3.372 1.00 82.19 289 LEU A O 1
ATOM 2344 N N . PHE A 1 290 ? -18.747 15.785 1.999 1.00 83.12 290 PHE A N 1
ATOM 2345 C CA . PHE A 1 290 ? -20.104 15.216 1.912 1.00 83.12 290 PHE A CA 1
ATOM 2346 C C . PHE A 1 290 ? -20.415 14.539 0.570 1.00 83.12 290 PHE A C 1
ATOM 2348 O O . PHE A 1 290 ? -21.580 14.304 0.248 1.00 83.12 290 PHE A O 1
ATOM 2355 N N . ARG A 1 291 ? -19.391 14.270 -0.249 1.00 78.56 291 ARG A N 1
ATOM 2356 C CA . ARG A 1 291 ? -19.557 13.536 -1.508 1.00 78.56 291 ARG A CA 1
ATOM 2357 C C . ARG A 1 291 ? -19.290 12.053 -1.280 1.00 78.56 291 ARG A C 1
ATOM 2359 O O . ARG A 1 291 ? -18.285 11.700 -0.673 1.00 78.56 291 ARG A O 1
ATOM 2366 N N . GLY A 1 292 ? -20.192 11.212 -1.779 1.00 68.62 292 GLY A N 1
ATOM 2367 C CA . GLY A 1 292 ? -20.049 9.759 -1.712 1.00 68.62 292 GLY A CA 1
ATOM 2368 C C . GLY A 1 292 ? -18.985 9.211 -2.675 1.00 68.62 292 GLY A C 1
ATOM 2369 O O . GLY A 1 292 ? -18.396 9.974 -3.452 1.00 68.62 292 GLY A O 1
ATOM 2370 N N . PRO A 1 293 ? -18.752 7.888 -2.645 1.00 73.38 293 PRO A N 1
ATOM 2371 C CA . PRO A 1 293 ? -17.863 7.185 -3.549 1.00 73.38 293 PRO A CA 1
ATOM 2372 C C . PRO A 1 293 ? -18.467 7.148 -4.951 1.00 73.38 293 PRO A C 1
ATOM 2374 O O . PRO A 1 293 ? -19.189 6.231 -5.323 1.00 73.38 293 PRO A O 1
ATOM 2377 N N . GLU A 1 294 ? -18.214 8.196 -5.726 1.00 74.62 294 GLU A N 1
ATOM 2378 C CA . GLU A 1 294 ? -18.473 8.184 -7.163 1.00 74.62 294 GLU A CA 1
ATOM 2379 C C . GLU A 1 294 ? -17.305 7.485 -7.873 1.00 74.62 294 GLU A C 1
ATOM 2381 O O . GLU A 1 294 ? -16.157 7.614 -7.413 1.00 74.62 294 GLU A O 1
ATOM 2386 N N . PRO A 1 295 ? -17.570 6.763 -8.980 1.00 66.25 295 PRO A N 1
ATOM 2387 C CA . PRO A 1 295 ? -16.519 6.403 -9.913 1.00 66.25 295 PRO A CA 1
ATOM 2388 C C . PRO A 1 295 ? -15.833 7.701 -10.308 1.00 66.25 295 PRO A C 1
ATOM 2390 O O . PRO A 1 295 ? -16.471 8.624 -10.823 1.00 66.25 295 PRO A O 1
ATOM 2393 N N . PHE A 1 296 ? -14.544 7.808 -10.022 1.00 67.56 296 PHE A N 1
ATOM 2394 C CA . PHE A 1 296 ? -13.781 8.822 -10.717 1.00 67.56 296 PHE A CA 1
ATOM 2395 C C . PHE A 1 296 ? -13.568 8.316 -12.128 1.00 67.56 296 PHE A C 1
ATOM 2397 O O . PHE A 1 296 ? -13.393 7.115 -12.346 1.00 67.56 296 PHE A O 1
ATOM 2404 N N . ASP A 1 297 ? -13.533 9.246 -13.073 1.00 56.78 297 ASP A N 1
ATOM 2405 C CA . ASP A 1 297 ? -12.820 9.011 -14.314 1.00 56.78 297 ASP A CA 1
ATOM 2406 C C . ASP A 1 297 ? -11.342 8.911 -13.908 1.00 56.78 297 ASP A C 1
ATOM 2408 O O . ASP A 1 297 ? -10.559 9.852 -14.031 1.00 56.78 297 ASP A O 1
ATOM 2412 N N . ILE A 1 298 ? -10.969 7.770 -13.301 1.00 52.22 298 ILE A N 1
ATOM 2413 C CA . ILE A 1 298 ? -9.625 7.229 -13.420 1.00 52.22 298 ILE A CA 1
ATOM 2414 C C . ILE A 1 298 ? -9.447 7.338 -14.915 1.00 52.22 298 ILE A C 1
ATOM 2416 O O . ILE A 1 298 ? -10.270 6.720 -15.598 1.00 52.22 298 ILE A O 1
ATOM 2420 N N . PRO A 1 299 ? -8.521 8.161 -15.442 1.00 43.09 299 PRO A N 1
ATOM 2421 C CA . PRO A 1 299 ? -8.281 8.160 -16.866 1.00 43.09 299 PRO A CA 1
ATOM 2422 C C . PRO A 1 299 ? -8.084 6.691 -17.156 1.00 43.09 299 PRO A C 1
ATOM 2424 O O . PRO A 1 299 ? -7.103 6.125 -16.658 1.00 43.09 299 PRO A O 1
ATOM 2427 N N . ARG A 1 300 ? -9.084 6.041 -17.781 1.00 37.72 300 ARG A N 1
ATOM 2428 C CA . ARG A 1 300 ? -8.973 4.638 -18.117 1.00 37.72 300 ARG A CA 1
ATOM 2429 C C . ARG A 1 300 ? -7.811 4.731 -19.043 1.00 37.72 300 ARG A C 1
ATOM 2431 O O . ARG A 1 300 ? -7.909 5.284 -20.139 1.00 37.72 300 ARG A O 1
ATOM 2438 N N . ARG A 1 301 ? -6.660 4.341 -18.512 1.00 39.25 301 ARG A N 1
ATOM 2439 C CA . ARG A 1 301 ? -5.455 4.178 -19.275 1.00 39.25 301 ARG A CA 1
ATOM 2440 C C . ARG A 1 301 ? -5.982 3.432 -20.490 1.00 39.25 301 ARG A C 1
ATOM 2442 O O . ARG A 1 301 ? -6.654 2.420 -20.294 1.00 39.25 301 ARG A O 1
ATOM 2449 N N . ALA A 1 302 ? -5.822 3.978 -21.701 1.00 37.03 302 ALA A N 1
ATOM 2450 C CA . ALA A 1 302 ? -6.408 3.393 -22.920 1.00 37.03 302 ALA A CA 1
ATOM 2451 C C . ALA A 1 302 ? -6.190 1.856 -22.976 1.00 37.03 302 ALA A C 1
ATOM 2453 O O . ALA A 1 302 ? -6.966 1.107 -23.551 1.00 37.03 302 ALA A O 1
ATOM 2454 N N . TYR A 1 303 ? -5.158 1.428 -22.258 1.00 41.75 303 TYR A N 1
ATOM 2455 C CA . TYR A 1 303 ? -4.650 0.142 -21.796 1.00 41.75 303 TYR A CA 1
ATOM 2456 C C . TYR A 1 303 ? -5.581 -0.817 -21.010 1.00 41.75 303 TYR A C 1
ATOM 2458 O O . TYR A 1 303 ? -5.191 -1.972 -20.894 1.00 41.75 303 TYR A O 1
ATOM 2466 N N . ASP A 1 304 ? -6.766 -0.422 -20.522 1.00 42.62 304 ASP A N 1
ATOM 2467 C CA . ASP A 1 304 ? -7.777 -1.359 -19.959 1.00 42.62 304 ASP A CA 1
ATOM 2468 C C . ASP A 1 304 ? -8.799 -1.841 -21.003 1.00 42.62 304 ASP A C 1
ATOM 2470 O O . ASP A 1 304 ? -9.639 -2.701 -20.730 1.00 42.62 304 ASP A O 1
ATOM 2474 N N . THR A 1 305 ? -8.734 -1.302 -22.223 1.00 59.22 305 THR A N 1
ATOM 2475 C CA . THR A 1 305 ? -9.462 -1.881 -23.351 1.00 59.22 305 THR A CA 1
ATOM 2476 C C . THR A 1 305 ? -8.650 -3.029 -23.932 1.00 59.22 305 THR A C 1
ATOM 2478 O O . THR A 1 305 ? -7.461 -2.888 -24.233 1.00 59.22 305 THR A O 1
ATOM 2481 N N . THR A 1 306 ? -9.294 -4.184 -24.064 1.00 77.44 306 THR A N 1
ATOM 2482 C CA . THR A 1 306 ? -8.750 -5.305 -24.817 1.00 77.44 306 THR A CA 1
ATOM 2483 C C . THR A 1 306 ? -9.386 -5.356 -26.197 1.00 77.44 306 THR A C 1
ATOM 2485 O O . THR A 1 306 ? -10.550 -5.002 -26.386 1.00 77.44 306 THR A O 1
ATOM 2488 N N . VAL A 1 307 ? -8.600 -5.785 -27.176 1.00 86.81 307 VAL A N 1
ATOM 2489 C CA . VAL A 1 307 ? -9.024 -5.966 -28.561 1.00 86.81 307 VAL A CA 1
ATOM 2490 C C . VAL A 1 307 ? -8.721 -7.404 -28.956 1.00 86.81 307 VAL A C 1
ATOM 2492 O O . VAL A 1 307 ? -7.668 -7.951 -28.615 1.00 86.81 307 VAL A O 1
ATOM 2495 N N . ALA A 1 308 ? -9.649 -8.035 -29.670 1.00 91.56 308 ALA A N 1
ATOM 2496 C CA . ALA A 1 308 ? -9.394 -9.326 -30.288 1.00 91.56 308 ALA A CA 1
ATOM 2497 C C . ALA A 1 308 ? -8.457 -9.127 -31.487 1.00 91.56 308 ALA A C 1
ATOM 2499 O O . ALA A 1 308 ? -8.778 -8.394 -32.426 1.00 91.56 308 ALA A O 1
ATOM 2500 N N . ALA A 1 309 ? -7.296 -9.775 -31.456 1.00 93.06 309 ALA A N 1
ATOM 2501 C CA . ALA A 1 309 ? -6.307 -9.724 -32.520 1.00 93.06 309 ALA A CA 1
ATOM 2502 C C . ALA A 1 309 ? -6.084 -11.116 -33.111 1.00 93.06 309 ALA A C 1
ATOM 2504 O O . ALA A 1 309 ? -6.016 -12.115 -32.396 1.00 93.06 309 ALA A O 1
ATOM 2505 N N . ARG A 1 310 ? -5.956 -11.181 -34.431 1.00 95.12 310 ARG A N 1
ATOM 2506 C CA . ARG A 1 310 ? -5.623 -12.385 -35.181 1.00 95.12 310 ARG A CA 1
ATOM 2507 C C . ARG A 1 310 ? -4.124 -12.450 -35.424 1.00 95.12 310 ARG A C 1
ATOM 2509 O O . ARG A 1 310 ? -3.523 -11.466 -35.850 1.00 95.12 310 ARG A O 1
ATOM 2516 N N . VAL A 1 311 ? -3.537 -13.625 -35.226 1.00 96.38 311 VAL A N 1
ATOM 2517 C CA . VAL A 1 311 ? -2.159 -13.912 -35.631 1.00 96.38 311 VAL A CA 1
ATOM 2518 C C . VAL A 1 311 ? -2.110 -14.037 -37.154 1.00 96.38 311 VAL A C 1
ATOM 2520 O O . VAL A 1 311 ? -2.672 -14.974 -37.721 1.00 96.38 311 VAL A O 1
ATOM 2523 N N . VAL A 1 312 ? -1.432 -13.112 -37.828 1.00 94.88 312 VAL A N 1
ATOM 2524 C CA . VAL A 1 312 ? -1.303 -13.101 -39.298 1.00 94.88 312 VAL A CA 1
ATOM 2525 C C . VAL A 1 312 ? 0.035 -13.651 -39.781 1.00 94.88 312 VAL A C 1
ATOM 2527 O O . VAL A 1 312 ? 0.137 -14.122 -40.910 1.00 94.88 312 VAL A O 1
ATOM 2530 N N . SER A 1 313 ? 1.050 -13.650 -38.918 1.00 94.25 313 SER A N 1
ATOM 2531 C CA . SER A 1 313 ? 2.348 -14.268 -39.180 1.00 94.25 313 SER A CA 1
ATOM 2532 C C . SER A 1 313 ? 2.920 -14.851 -37.895 1.00 94.25 313 SER A C 1
ATOM 2534 O O . SER A 1 313 ? 2.759 -14.268 -36.822 1.00 94.25 313 SER A O 1
ATOM 2536 N N . ALA A 1 314 ? 3.584 -15.999 -38.007 1.00 94.94 314 ALA A N 1
ATOM 2537 C CA . ALA A 1 314 ? 4.335 -16.625 -36.930 1.00 94.94 314 ALA A CA 1
ATOM 2538 C C . ALA A 1 314 ? 5.604 -17.258 -37.511 1.00 94.94 314 ALA A C 1
ATOM 2540 O O . ALA A 1 314 ? 5.509 -18.095 -38.408 1.00 94.94 314 ALA A O 1
ATOM 2541 N N . ALA A 1 315 ? 6.774 -16.886 -36.998 1.00 93.00 315 ALA A N 1
ATOM 2542 C CA . ALA A 1 315 ? 8.059 -17.374 -37.498 1.00 93.00 315 ALA A CA 1
ATOM 2543 C C . ALA A 1 315 ? 9.037 -17.643 -36.354 1.00 93.00 315 ALA A C 1
ATOM 2545 O O . ALA A 1 315 ? 9.079 -16.889 -35.380 1.00 93.00 315 ALA A O 1
ATOM 2546 N N . ASP A 1 316 ? 9.841 -18.697 -36.482 1.00 92.56 316 ASP A N 1
ATOM 2547 C CA . ASP A 1 316 ? 11.007 -18.900 -35.627 1.00 92.56 316 ASP A CA 1
ATOM 2548 C C . ASP A 1 316 ? 12.085 -17.888 -36.025 1.00 92.56 316 ASP A C 1
ATOM 2550 O O . ASP A 1 316 ? 12.494 -17.816 -37.182 1.00 92.56 316 ASP A O 1
ATOM 2554 N N . VAL A 1 317 ? 12.515 -17.073 -35.066 1.00 90.12 317 VAL A N 1
ATOM 2555 C CA . VAL A 1 317 ? 13.457 -15.965 -35.293 1.00 90.12 317 VAL A CA 1
ATOM 2556 C C . VAL A 1 317 ? 14.725 -16.120 -34.457 1.00 90.12 317 VAL A C 1
ATOM 2558 O O . VAL A 1 317 ? 15.428 -15.156 -34.200 1.00 90.12 317 VAL A O 1
ATOM 2561 N N . GLY A 1 318 ? 15.016 -17.323 -33.980 1.00 85.94 318 GLY A N 1
ATOM 2562 C CA . GLY A 1 318 ? 16.195 -17.623 -33.173 1.00 85.94 318 GLY A CA 1
ATOM 2563 C C . GLY A 1 318 ? 15.950 -18.822 -32.268 1.00 85.94 318 GLY A C 1
ATOM 2564 O O . GLY A 1 318 ? 14.816 -19.290 -32.135 1.00 85.94 318 GLY A O 1
ATOM 2565 N N . ALA A 1 319 ? 17.006 -19.320 -31.624 1.00 86.44 319 ALA A N 1
ATOM 2566 C CA . ALA A 1 319 ? 16.909 -20.479 -30.741 1.00 86.44 319 ALA A CA 1
ATOM 2567 C C . ALA A 1 319 ? 15.890 -20.246 -29.605 1.00 86.44 319 ALA A C 1
ATOM 2569 O O . ALA A 1 319 ? 16.108 -19.445 -28.693 1.00 86.44 319 ALA A O 1
ATOM 2570 N N . GLY A 1 320 ? 14.755 -20.949 -29.675 1.00 88.88 320 GLY A N 1
ATOM 2571 C CA . GLY A 1 320 ? 13.666 -20.836 -28.704 1.00 88.88 320 GLY A CA 1
ATOM 2572 C C . GLY A 1 320 ? 12.903 -19.508 -28.749 1.00 88.88 320 GLY A C 1
ATOM 2573 O O . GLY A 1 320 ? 12.236 -19.180 -27.770 1.00 88.88 320 GLY A O 1
ATOM 2574 N N . VAL A 1 321 ? 12.987 -18.730 -29.835 1.00 92.81 321 VAL A N 1
ATOM 2575 C CA . VAL A 1 321 ? 12.281 -17.446 -29.983 1.00 92.81 321 VAL A CA 1
ATOM 2576 C C . VAL A 1 321 ? 11.360 -17.474 -31.198 1.00 92.81 321 VAL A C 1
ATOM 2578 O O . VAL A 1 321 ? 11.805 -17.728 -32.315 1.00 92.81 321 VAL A O 1
ATOM 2581 N N . ARG A 1 322 ? 10.085 -17.134 -30.986 1.00 95.19 322 ARG A N 1
ATOM 2582 C CA . ARG A 1 322 ? 9.084 -16.992 -32.052 1.00 95.19 322 ARG A CA 1
ATOM 2583 C C . ARG A 1 322 ? 8.565 -15.567 -32.128 1.00 95.19 322 ARG A C 1
ATOM 2585 O O . ARG A 1 322 ? 8.225 -14.983 -31.102 1.00 95.19 322 ARG A O 1
ATOM 2592 N N . SER A 1 323 ? 8.519 -15.019 -33.335 1.00 95.19 323 SER A N 1
ATOM 2593 C CA . SER A 1 323 ? 7.923 -13.719 -33.641 1.00 95.19 323 SER A CA 1
ATOM 2594 C C . SER A 1 323 ? 6.496 -13.916 -34.128 1.00 95.19 323 SER A C 1
ATOM 2596 O O . SER A 1 323 ? 6.243 -14.816 -34.928 1.00 95.19 323 SER A O 1
ATOM 2598 N N . PHE A 1 324 ? 5.588 -13.052 -33.684 1.00 96.62 324 PHE A N 1
ATOM 2599 C CA . PHE A 1 324 ? 4.182 -13.056 -34.072 1.00 96.62 324 PHE A CA 1
ATOM 2600 C C . PHE A 1 324 ? 3.776 -11.666 -34.545 1.00 96.62 324 PHE A C 1
ATOM 2602 O O . PHE A 1 324 ? 4.089 -10.673 -33.887 1.00 96.62 324 PHE A O 1
ATOM 2609 N N . GLU A 1 325 ? 3.063 -11.602 -35.666 1.00 95.12 325 GLU A N 1
ATOM 2610 C CA . GLU A 1 325 ? 2.366 -10.391 -36.098 1.00 95.12 325 GLU A CA 1
ATOM 2611 C C . GLU A 1 325 ? 0.875 -10.528 -35.835 1.00 95.12 325 GLU A C 1
ATOM 2613 O O . GLU A 1 325 ? 0.268 -11.544 -36.183 1.00 95.12 325 GLU A O 1
ATOM 2618 N N . LEU A 1 326 ? 0.301 -9.494 -35.231 1.00 94.69 326 LEU A N 1
ATOM 2619 C CA . LEU A 1 326 ? -1.089 -9.429 -34.817 1.00 94.69 326 LEU A CA 1
ATOM 2620 C C . LEU A 1 326 ? -1.798 -8.291 -35.555 1.00 94.69 326 LEU A C 1
ATOM 2622 O O . LEU A 1 326 ? -1.257 -7.188 -35.681 1.00 94.69 326 LEU A O 1
ATOM 2626 N N . GLU A 1 327 ? -3.022 -8.558 -35.996 1.00 92.31 327 GLU A N 1
ATOM 2627 C CA . GLU A 1 327 ? -3.922 -7.601 -36.644 1.00 92.31 327 GLU A CA 1
ATOM 2628 C C . GLU A 1 327 ? -5.297 -7.651 -35.965 1.00 92.31 327 GLU A C 1
ATOM 2630 O O . GLU A 1 327 ? -5.774 -8.728 -35.614 1.00 92.31 327 GLU A O 1
ATOM 2635 N N . GLY A 1 328 ? -5.930 -6.503 -35.723 1.00 90.19 328 GLY A N 1
ATOM 2636 C CA . GLY A 1 328 ? -7.220 -6.450 -35.026 1.00 90.19 328 GLY A CA 1
ATOM 2637 C C . GLY A 1 328 ? -8.357 -7.048 -35.864 1.00 90.19 328 GLY A C 1
ATOM 2638 O O . GLY A 1 328 ? -8.389 -6.888 -37.081 1.00 90.19 328 GLY A O 1
ATOM 2639 N N . ILE A 1 329 ? -9.281 -7.769 -35.221 1.00 86.38 329 ILE A N 1
ATOM 2640 C CA . ILE A 1 329 ? -10.387 -8.467 -35.905 1.00 86.38 329 ILE A CA 1
ATOM 2641 C C . ILE A 1 329 ? -11.562 -7.528 -36.176 1.00 86.38 329 ILE A C 1
ATOM 2643 O O . ILE A 1 329 ? -12.088 -7.514 -37.286 1.00 86.38 329 ILE A O 1
ATOM 2647 N N . ASP A 1 330 ? -11.942 -6.737 -35.173 1.00 72.69 330 ASP A N 1
ATOM 2648 C CA . ASP A 1 330 ? -13.126 -5.867 -35.204 1.00 72.69 330 ASP A CA 1
ATOM 2649 C C . ASP A 1 330 ? -12.770 -4.388 -35.451 1.00 72.69 330 ASP A C 1
ATOM 2651 O O . ASP A 1 330 ? -13.598 -3.492 -35.291 1.00 72.69 330 ASP A O 1
ATOM 2655 N N . GLY A 1 331 ? -11.515 -4.111 -35.817 1.00 67.88 331 GLY A N 1
ATOM 2656 C CA . GLY A 1 331 ? -11.002 -2.764 -36.043 1.00 67.88 331 GLY A CA 1
ATOM 2657 C C . GLY A 1 331 ? -9.479 -2.697 -35.975 1.00 67.88 331 GLY A C 1
ATOM 2658 O O . GLY A 1 331 ? -8.801 -3.684 -35.697 1.00 67.88 331 GLY A O 1
ATOM 2659 N N . SER A 1 332 ? -8.930 -1.512 -36.227 1.00 74.56 332 SER A N 1
ATOM 2660 C CA . SER A 1 332 ? -7.495 -1.261 -36.099 1.00 74.56 332 SER A CA 1
ATOM 2661 C C . SER A 1 332 ? -7.009 -1.419 -34.662 1.00 74.56 332 SER A C 1
ATOM 2663 O O . SER A 1 332 ? -7.634 -0.890 -33.738 1.00 74.56 332 SER A O 1
ATOM 2665 N N . LEU A 1 333 ? -5.843 -2.038 -34.483 1.00 84.50 333 LEU A N 1
ATOM 2666 C CA . LEU A 1 333 ? -5.136 -1.984 -33.208 1.00 84.50 333 LEU A CA 1
ATOM 2667 C C . LEU A 1 333 ? -4.739 -0.529 -32.885 1.00 84.50 333 LEU A C 1
ATOM 2669 O O . LEU A 1 333 ? -4.381 0.215 -33.802 1.00 84.50 333 LEU A O 1
ATOM 2673 N N . PRO A 1 334 ? -4.795 -0.091 -31.613 1.00 83.94 334 PRO A N 1
ATOM 2674 C CA . PRO A 1 334 ? -4.352 1.249 -31.236 1.00 83.94 334 PRO A CA 1
ATOM 2675 C C . PRO A 1 334 ? -2.903 1.541 -31.669 1.00 83.94 334 PRO A C 1
ATOM 2677 O O . PRO A 1 334 ? -2.061 0.643 -31.625 1.00 83.94 334 PRO A O 1
ATOM 2680 N N . PRO A 1 335 ? -2.557 2.780 -32.044 1.00 84.69 335 PRO A N 1
ATOM 2681 C CA . PRO A 1 335 ? -1.160 3.147 -32.267 1.00 84.69 335 PRO A CA 1
ATOM 2682 C C . PRO A 1 335 ? -0.341 2.986 -30.976 1.00 84.69 335 PRO A C 1
ATOM 2684 O O . PRO A 1 335 ? -0.884 3.003 -29.868 1.00 84.69 335 PRO A O 1
ATOM 2687 N N . PHE A 1 336 ? 0.976 2.842 -31.111 1.00 84.25 336 PHE A N 1
ATOM 2688 C CA . PHE A 1 336 ? 1.890 2.713 -29.977 1.00 84.25 336 PHE A CA 1
ATOM 2689 C C . PHE A 1 336 ? 3.122 3.590 -30.157 1.00 84.25 336 PHE A C 1
ATOM 2691 O O . PHE A 1 336 ? 3.513 3.914 -31.276 1.00 84.25 336 PHE A O 1
ATOM 2698 N N . THR A 1 337 ? 3.750 3.957 -29.044 1.00 85.62 337 THR A N 1
ATOM 2699 C CA . THR A 1 337 ? 5.044 4.640 -29.045 1.00 85.62 337 THR A CA 1
ATOM 2700 C C . THR A 1 337 ? 6.184 3.633 -28.870 1.00 85.62 337 THR A C 1
ATOM 2702 O O . THR A 1 337 ? 5.992 2.602 -28.220 1.00 85.62 337 THR A O 1
ATOM 2705 N N . PRO A 1 338 ? 7.381 3.909 -29.415 1.00 86.50 338 PRO A N 1
ATOM 2706 C CA . PRO A 1 338 ? 8.540 3.031 -29.285 1.00 86.50 338 PRO A CA 1
ATOM 2707 C C . PRO A 1 338 ? 8.832 2.658 -27.830 1.00 86.50 338 PRO A C 1
ATOM 2709 O O . PRO A 1 338 ? 8.788 3.529 -26.962 1.00 86.50 338 PRO A O 1
ATOM 2712 N N . GLY A 1 339 ? 9.112 1.378 -27.571 1.00 80.94 339 GLY A N 1
ATOM 2713 C CA . GLY A 1 339 ? 9.303 0.835 -26.216 1.00 80.94 339 GLY A CA 1
ATOM 2714 C C . GLY A 1 339 ? 8.011 0.402 -25.506 1.00 80.94 339 GLY A C 1
ATOM 2715 O O . GLY A 1 339 ? 8.056 -0.088 -24.381 1.00 80.94 339 GLY A O 1
ATOM 2716 N N . ALA A 1 340 ? 6.846 0.539 -26.147 1.00 80.75 340 ALA A N 1
ATOM 2717 C CA . ALA A 1 340 ? 5.594 0.031 -25.595 1.00 80.75 340 ALA A CA 1
ATOM 2718 C C . ALA A 1 340 ? 5.532 -1.510 -25.549 1.00 80.75 340 ALA A C 1
ATOM 2720 O O . ALA A 1 340 ? 6.172 -2.212 -26.331 1.00 80.75 340 ALA A O 1
ATOM 2721 N N . HIS A 1 341 ? 4.684 -2.040 -24.669 1.00 80.56 341 HIS A N 1
ATOM 2722 C CA . HIS A 1 341 ? 4.346 -3.452 -24.528 1.00 80.56 341 HIS A CA 1
ATOM 2723 C C . HIS A 1 341 ? 2.830 -3.657 -24.450 1.00 80.56 341 HIS A C 1
ATOM 2725 O O . HIS A 1 341 ? 2.079 -2.744 -24.113 1.00 80.56 341 HIS A O 1
ATOM 2731 N N . VAL A 1 342 ? 2.380 -4.881 -24.713 1.00 84.00 342 VAL A N 1
ATOM 2732 C CA . VAL A 1 342 ? 0.970 -5.292 -24.617 1.00 84.00 342 VAL A CA 1
ATOM 2733 C C . VAL A 1 342 ? 0.815 -6.513 -23.718 1.00 84.00 342 VAL A C 1
ATOM 2735 O O . VAL A 1 342 ? 1.750 -7.304 -23.586 1.00 84.00 342 VAL A O 1
ATOM 2738 N N . ASP A 1 343 ? -0.366 -6.684 -23.128 1.00 79.81 343 ASP A N 1
ATOM 2739 C CA . ASP A 1 343 ? -0.759 -7.915 -22.446 1.00 79.81 343 ASP A CA 1
ATOM 2740 C C . ASP A 1 343 ? -1.418 -8.883 -23.423 1.00 79.81 343 ASP A C 1
ATOM 2742 O O . ASP A 1 343 ? -2.387 -8.527 -24.086 1.00 79.81 343 ASP A O 1
ATOM 2746 N N . LEU A 1 344 ? -0.936 -10.125 -23.471 1.00 82.06 344 LEU A N 1
ATOM 2747 C CA . LEU A 1 344 ? -1.653 -11.250 -24.064 1.00 82.06 344 LEU A CA 1
ATOM 2748 C C . LEU A 1 344 ? -2.437 -11.987 -22.984 1.00 82.06 344 LEU A C 1
ATOM 2750 O O . LEU A 1 344 ? -1.859 -12.448 -21.994 1.00 82.06 344 LEU A O 1
ATOM 2754 N N . HIS A 1 345 ? -3.735 -12.148 -23.217 1.00 80.56 345 HIS A N 1
ATOM 2755 C CA . HIS A 1 345 ? -4.613 -12.988 -22.413 1.00 80.56 345 HIS A CA 1
ATOM 2756 C C . HIS A 1 345 ? -4.675 -14.379 -23.042 1.00 80.56 345 HIS A C 1
ATOM 2758 O O . HIS A 1 345 ? -5.155 -14.548 -24.164 1.00 80.56 345 HIS A O 1
ATOM 2764 N N . LEU A 1 346 ? -4.157 -15.369 -22.320 1.00 81.38 346 LEU A N 1
ATOM 2765 C CA . LEU A 1 346 ? -4.001 -16.736 -22.805 1.00 81.38 346 LEU A CA 1
ATOM 2766 C C . LEU A 1 346 ? -5.205 -17.609 -22.412 1.00 81.38 346 LEU A C 1
ATOM 2768 O O . LEU A 1 346 ? -5.845 -17.328 -21.393 1.00 81.38 346 LEU A O 1
ATOM 2772 N N . PRO A 1 347 ? -5.497 -18.693 -23.159 1.00 79.00 347 PRO A N 1
ATOM 2773 C CA . PRO A 1 347 ? -6.622 -19.593 -22.876 1.00 79.00 347 PRO A CA 1
ATOM 2774 C C . PRO A 1 347 ? -6.660 -20.146 -21.444 1.00 79.00 347 PRO A C 1
ATOM 2776 O O . PRO A 1 347 ? -7.734 -20.360 -20.888 1.00 79.00 347 PRO A O 1
ATOM 2779 N N . SER A 1 348 ? -5.503 -20.334 -20.810 1.00 64.44 348 SER A N 1
ATOM 2780 C CA . SER A 1 348 ? -5.395 -20.760 -19.409 1.00 64.44 348 SER A CA 1
ATOM 2781 C C . SER A 1 348 ? -5.855 -19.728 -18.370 1.00 64.44 348 SER A C 1
ATOM 2783 O O . SER A 1 348 ? -5.828 -20.017 -17.173 1.00 64.44 348 SER A O 1
ATOM 2785 N N . GLY A 1 349 ? -6.203 -18.508 -18.787 1.00 60.09 349 GLY A N 1
ATOM 2786 C CA . GLY A 1 349 ? -6.456 -17.366 -17.906 1.00 60.09 349 GLY A CA 1
ATOM 2787 C C . GLY A 1 349 ? -5.185 -16.631 -17.465 1.00 60.09 349 GLY A C 1
ATOM 2788 O O . GLY A 1 349 ? -5.259 -15.663 -16.707 1.00 60.09 349 GLY A O 1
ATOM 2789 N N . ARG A 1 350 ? -4.000 -17.058 -17.924 1.00 67.25 350 ARG A N 1
ATOM 2790 C CA . ARG A 1 350 ? -2.744 -16.333 -17.687 1.00 67.25 350 ARG A CA 1
ATOM 2791 C C . ARG A 1 350 ? -2.694 -15.062 -18.530 1.00 67.25 350 ARG A C 1
ATOM 2793 O O . ARG A 1 350 ? -3.077 -15.065 -19.692 1.00 67.25 350 ARG A O 1
ATOM 2800 N N . VAL A 1 351 ? -2.103 -14.013 -17.964 1.00 67.19 351 VAL A N 1
ATOM 2801 C CA . VAL A 1 351 ? -1.780 -12.772 -18.680 1.00 67.19 351 VAL A CA 1
ATOM 2802 C C . VAL A 1 351 ? -0.263 -12.584 -18.714 1.00 67.19 351 VAL A C 1
ATOM 2804 O O . VAL A 1 351 ? 0.411 -12.800 -17.696 1.00 67.19 351 VAL A O 1
ATOM 2807 N N . ARG A 1 352 ? 0.307 -12.257 -19.877 1.00 72.06 352 ARG A N 1
ATOM 2808 C CA . ARG A 1 352 ? 1.755 -12.040 -20.062 1.00 72.06 352 ARG A CA 1
ATOM 2809 C C . ARG A 1 352 ? 2.022 -10.802 -20.903 1.00 72.06 352 ARG A C 1
ATOM 2811 O O . ARG A 1 352 ? 1.317 -10.564 -21.871 1.00 72.06 352 ARG A O 1
ATOM 2818 N N . GLN A 1 353 ? 3.063 -10.064 -20.535 1.00 76.38 353 GLN A N 1
ATOM 2819 C CA . GLN A 1 353 ? 3.443 -8.816 -21.188 1.00 76.38 353 GLN A CA 1
ATOM 2820 C C . GLN A 1 353 ? 4.528 -9.093 -22.227 1.00 76.38 353 GLN A C 1
ATOM 2822 O O . GLN A 1 353 ? 5.473 -9.829 -21.934 1.00 76.38 353 GLN A O 1
ATOM 2827 N N . TYR A 1 354 ? 4.413 -8.491 -23.408 1.00 86.88 354 TYR A N 1
ATOM 2828 C CA . TYR A 1 354 ? 5.423 -8.579 -24.461 1.00 86.88 354 TYR A CA 1
ATOM 2829 C C . TYR A 1 354 ? 5.639 -7.212 -25.104 1.00 86.88 354 TYR A C 1
ATOM 2831 O O . TYR A 1 354 ? 4.673 -6.561 -25.511 1.00 86.88 354 TYR A O 1
ATOM 2839 N N . SER A 1 355 ? 6.898 -6.775 -25.194 1.00 87.00 355 SER A N 1
ATOM 2840 C CA . SER A 1 355 ? 7.249 -5.531 -25.882 1.00 87.00 355 SER A CA 1
ATOM 2841 C C . SER A 1 355 ? 6.917 -5.628 -27.366 1.00 87.00 355 SER A C 1
ATOM 2843 O O . SER A 1 355 ? 7.178 -6.645 -28.017 1.00 87.00 355 SER A O 1
ATOM 2845 N N . LEU A 1 356 ? 6.372 -4.543 -27.902 1.00 94.06 356 LEU A N 1
ATOM 2846 C CA . LEU A 1 356 ? 6.186 -4.363 -29.329 1.00 94.06 356 LEU A CA 1
ATOM 2847 C C . LEU A 1 356 ? 7.552 -4.079 -29.952 1.00 94.06 356 LEU A C 1
ATOM 2849 O O . LEU A 1 356 ? 8.255 -3.171 -29.520 1.00 94.06 356 LEU A O 1
ATOM 2853 N N . CYS A 1 357 ? 7.935 -4.874 -30.947 1.00 94.38 357 CYS A N 1
ATOM 2854 C CA . CYS A 1 357 ? 9.252 -4.820 -31.588 1.00 94.38 357 CYS A CA 1
ATOM 2855 C C . CYS A 1 357 ? 9.202 -4.429 -33.069 1.00 94.38 357 CYS A C 1
ATOM 2857 O O . CYS A 1 357 ? 10.229 -4.416 -33.742 1.00 94.38 357 CYS A O 1
ATOM 2859 N N . GLY A 1 358 ? 8.009 -4.127 -33.584 1.00 89.56 358 GLY A N 1
ATOM 2860 C CA . GLY A 1 358 ? 7.815 -3.600 -34.931 1.00 89.56 358 GLY A CA 1
ATOM 2861 C C . GLY A 1 358 ? 7.980 -2.076 -35.009 1.00 89.56 358 GLY A C 1
ATOM 2862 O O . GLY A 1 358 ? 8.147 -1.410 -33.980 1.00 89.56 358 GLY A O 1
ATOM 2863 N N . PRO A 1 359 ? 7.903 -1.511 -36.227 1.00 86.38 359 PRO A N 1
ATOM 2864 C CA . PRO A 1 359 ? 7.878 -0.068 -36.422 1.00 86.38 359 PRO A CA 1
ATOM 2865 C C . PRO A 1 359 ? 6.635 0.549 -35.767 1.00 86.38 359 PRO A C 1
ATOM 2867 O O . PRO A 1 359 ? 5.519 0.063 -35.953 1.00 86.38 359 PRO A O 1
ATOM 2870 N N . ALA A 1 360 ? 6.842 1.620 -35.002 1.00 79.44 360 ALA A N 1
ATOM 2871 C CA . ALA A 1 360 ? 5.769 2.422 -34.428 1.00 79.44 360 ALA A CA 1
ATOM 2872 C C . ALA A 1 360 ? 5.257 3.425 -35.471 1.00 79.44 360 ALA A C 1
ATOM 2874 O O . ALA A 1 360 ? 6.039 4.221 -35.994 1.00 79.44 360 ALA A O 1
ATOM 2875 N N . ASP A 1 361 ? 3.955 3.414 -35.752 1.00 71.75 361 ASP A N 1
ATOM 2876 C CA . ASP A 1 361 ? 3.320 4.450 -36.567 1.00 71.75 361 ASP A CA 1
ATOM 2877 C C . ASP A 1 361 ? 2.877 5.608 -35.663 1.00 71.75 361 ASP A C 1
ATOM 2879 O O . ASP A 1 361 ? 1.830 5.557 -35.020 1.00 71.75 361 ASP A O 1
ATOM 2883 N N . LEU A 1 362 ? 3.716 6.642 -35.578 1.00 62.38 362 LEU A N 1
ATOM 2884 C CA . LEU A 1 362 ? 3.455 7.823 -34.749 1.00 62.38 362 LEU A CA 1
ATOM 2885 C C . LEU A 1 362 ? 2.473 8.817 -35.383 1.00 62.38 362 LEU A C 1
ATOM 2887 O O . LEU A 1 362 ? 2.020 9.731 -34.695 1.00 62.38 362 LEU A O 1
ATOM 2891 N N . ALA A 1 363 ? 2.165 8.669 -36.675 1.00 56.53 363 ALA A N 1
ATOM 2892 C CA . ALA A 1 363 ? 1.161 9.481 -37.359 1.00 56.53 363 ALA A CA 1
ATOM 2893 C C . ALA A 1 363 ? -0.246 8.873 -37.233 1.00 56.53 363 ALA A C 1
ATOM 2895 O O . ALA A 1 363 ? -1.241 9.579 -37.411 1.00 56.53 363 ALA A O 1
ATOM 2896 N N . ALA A 1 364 ? -0.337 7.583 -36.903 1.00 59.28 364 ALA A N 1
ATOM 2897 C CA . ALA A 1 364 ? -1.594 6.900 -36.661 1.00 59.28 364 ALA A CA 1
ATOM 2898 C C . ALA A 1 364 ? -2.301 7.435 -35.403 1.00 59.28 364 ALA A C 1
ATOM 2900 O O . ALA A 1 364 ? -1.755 7.454 -34.300 1.00 59.28 364 ALA A O 1
ATOM 2901 N N . SER A 1 365 ? -3.567 7.824 -35.556 1.00 50.72 365 SER A N 1
ATOM 2902 C CA . SER A 1 365 ? -4.499 8.074 -34.454 1.00 50.72 365 SER A CA 1
ATOM 2903 C C . SER A 1 365 ? -5.315 6.821 -34.127 1.00 50.72 365 SER A C 1
ATOM 2905 O O . SER A 1 365 ? -5.369 5.868 -34.910 1.00 50.72 365 SER A O 1
ATOM 2907 N N . VAL A 1 366 ? -6.012 6.825 -32.988 1.00 54.75 366 VAL A N 1
ATOM 2908 C CA . VAL A 1 366 ? -7.009 5.791 -32.660 1.00 54.75 366 VAL A CA 1
ATOM 2909 C C . VAL A 1 366 ? -8.011 5.676 -33.822 1.00 54.75 366 VAL A C 1
ATOM 2911 O O . VAL A 1 366 ? -8.608 6.678 -34.213 1.00 54.75 366 VAL A O 1
ATOM 2914 N N . GLY A 1 367 ? -8.145 4.476 -34.402 1.00 52.06 367 GLY A N 1
ATOM 2915 C CA . GLY A 1 367 ? -8.965 4.210 -35.596 1.00 52.06 367 GLY A CA 1
ATOM 2916 C C . GLY A 1 367 ? -8.203 4.111 -36.930 1.00 52.06 367 GLY A C 1
ATOM 2917 O O . GLY A 1 367 ? -8.834 3.918 -37.968 1.00 52.06 367 GLY A O 1
ATOM 2918 N N . SER A 1 368 ? -6.870 4.240 -36.935 1.00 58.22 368 SER A N 1
ATOM 2919 C CA . SER A 1 368 ? -6.053 4.136 -38.158 1.00 58.22 368 SER A CA 1
ATOM 2920 C C . SER A 1 368 ? -5.962 2.701 -38.674 1.00 58.22 368 SER A C 1
ATOM 2922 O O . SER A 1 368 ? -5.422 1.825 -38.005 1.00 58.22 368 SER A O 1
ATOM 2924 N N . VAL A 1 369 ? -6.446 2.447 -39.888 1.00 61.00 369 VAL A N 1
ATOM 2925 C CA . VAL A 1 369 ? -6.428 1.111 -40.505 1.00 61.00 369 VAL A CA 1
ATOM 2926 C C . VAL A 1 369 ? -4.988 0.685 -40.827 1.00 61.00 369 VAL A C 1
ATOM 2928 O O . VAL A 1 369 ? -4.233 1.461 -41.402 1.00 61.00 369 VAL A O 1
ATOM 2931 N N . GLY A 1 370 ? -4.618 -0.557 -40.494 1.00 69.62 370 GLY A N 1
ATOM 2932 C CA . GLY A 1 370 ? -3.331 -1.155 -40.884 1.00 69.62 370 GLY A CA 1
ATOM 2933 C C . GLY A 1 370 ? -2.239 -1.189 -39.807 1.00 69.62 370 GLY A C 1
ATOM 2934 O O . GLY A 1 370 ? -1.155 -1.704 -40.078 1.00 69.62 370 GLY A O 1
ATOM 2935 N N . VAL A 1 371 ? -2.505 -0.708 -38.585 1.00 79.44 371 VAL A N 1
ATOM 2936 C CA . VAL A 1 371 ? -1.572 -0.868 -37.455 1.00 79.44 371 VAL A CA 1
ATOM 2937 C C . VAL A 1 371 ? -1.427 -2.353 -37.109 1.00 79.44 371 VAL A C 1
ATOM 2939 O O . VAL A 1 371 ? -2.403 -3.016 -36.748 1.00 79.44 371 VAL A O 1
ATOM 2942 N N . ARG A 1 372 ? -0.196 -2.867 -37.189 1.00 87.81 372 ARG A N 1
ATOM 2943 C CA . ARG A 1 372 ? 0.159 -4.239 -36.807 1.00 87.81 372 ARG A CA 1
ATOM 2944 C C . ARG A 1 372 ? 1.046 -4.241 -35.580 1.00 87.81 372 ARG A C 1
ATOM 2946 O O . ARG A 1 372 ? 1.992 -3.462 -35.482 1.00 87.81 372 ARG A O 1
ATOM 2953 N N . TYR A 1 373 ? 0.780 -5.165 -34.668 1.00 93.75 373 TYR A N 1
ATOM 2954 C CA . TYR A 1 373 ? 1.671 -5.414 -33.541 1.00 93.75 373 TYR A CA 1
ATOM 2955 C C . TYR A 1 373 ? 2.595 -6.565 -33.878 1.00 93.75 373 TYR A C 1
ATOM 2957 O O . TYR A 1 373 ? 2.134 -7.655 -34.198 1.00 93.75 373 TYR A O 1
ATOM 2965 N N . ARG A 1 374 ? 3.902 -6.334 -33.769 1.00 95.69 374 ARG A N 1
ATOM 2966 C CA . ARG A 1 374 ? 4.894 -7.406 -33.791 1.00 95.69 374 ARG A CA 1
ATOM 2967 C C . ARG A 1 374 ? 5.422 -7.611 -32.382 1.00 95.69 374 ARG A C 1
ATOM 2969 O O . ARG A 1 374 ? 5.883 -6.655 -31.765 1.00 95.69 374 ARG A O 1
ATOM 2976 N N . ILE A 1 375 ? 5.362 -8.845 -31.900 1.00 96.44 375 ILE A N 1
ATOM 2977 C CA . ILE A 1 375 ? 5.957 -9.281 -30.632 1.00 96.44 375 ILE A CA 1
ATOM 2978 C C . ILE A 1 375 ? 6.921 -10.433 -30.905 1.00 96.44 375 ILE A C 1
ATOM 2980 O O . ILE A 1 375 ? 6.735 -11.180 -31.865 1.00 96.44 375 ILE A O 1
ATOM 2984 N N . ALA A 1 376 ? 7.916 -10.627 -30.043 1.00 95.62 376 ALA A N 1
ATOM 2985 C CA . ALA A 1 376 ? 8.733 -11.836 -30.057 1.00 95.62 376 ALA A CA 1
ATOM 2986 C C . ALA A 1 376 ? 8.805 -12.454 -28.663 1.00 95.62 376 ALA A C 1
ATOM 2988 O O . ALA A 1 376 ? 9.000 -11.767 -27.662 1.00 95.62 376 ALA A O 1
ATOM 2989 N N . VAL A 1 377 ? 8.625 -13.769 -28.605 1.00 94.38 377 VAL A N 1
ATOM 2990 C CA . VAL A 1 377 ? 8.447 -14.518 -27.365 1.00 94.38 377 VAL A CA 1
ATOM 2991 C C . VAL A 1 377 ? 9.512 -15.591 -27.280 1.00 94.38 377 VAL A C 1
ATOM 2993 O O . VAL A 1 377 ? 9.584 -16.468 -28.139 1.00 94.38 377 VAL A O 1
ATOM 2996 N N . LYS A 1 378 ? 10.314 -15.556 -26.215 1.00 92.38 378 LYS A N 1
ATOM 2997 C CA . LYS A 1 378 ? 11.248 -16.632 -25.876 1.00 92.38 378 LYS A CA 1
ATOM 2998 C C . LYS A 1 378 ? 10.537 -17.715 -25.059 1.00 92.38 378 LYS A C 1
ATOM 3000 O O . LYS A 1 378 ? 9.914 -17.407 -24.041 1.00 92.38 378 LYS A O 1
ATOM 3005 N N . ALA A 1 379 ? 10.643 -18.971 -25.482 1.00 89.88 379 ALA A N 1
ATOM 3006 C CA . ALA A 1 379 ? 10.193 -20.125 -24.716 1.00 89.88 379 ALA A CA 1
ATOM 3007 C C . ALA A 1 379 ? 11.065 -20.286 -23.464 1.00 89.88 379 ALA A C 1
ATOM 3009 O O . ALA A 1 379 ? 12.294 -20.260 -23.540 1.00 89.88 379 ALA A O 1
ATOM 3010 N N . LEU A 1 380 ? 10.426 -20.442 -22.304 1.00 81.94 380 LEU A N 1
ATOM 3011 C CA . LEU A 1 380 ? 11.108 -20.672 -21.030 1.00 81.94 380 LEU A CA 1
ATOM 3012 C C . LEU A 1 380 ? 10.579 -21.977 -20.442 1.00 81.94 380 LEU A C 1
ATOM 3014 O O . LEU A 1 380 ? 9.455 -22.000 -19.940 1.00 81.94 380 LEU A O 1
ATOM 3018 N N . ALA A 1 381 ? 11.383 -23.039 -20.529 1.00 75.38 381 ALA A N 1
ATOM 3019 C CA . ALA A 1 381 ? 11.021 -24.371 -20.044 1.00 75.38 381 ALA A CA 1
ATOM 3020 C C . ALA A 1 381 ? 10.712 -24.366 -18.536 1.00 75.38 381 ALA A C 1
ATOM 3022 O O . ALA A 1 381 ? 9.671 -24.864 -18.123 1.00 75.38 381 ALA A O 1
ATOM 3023 N N . ASP A 1 382 ? 11.540 -23.678 -17.745 1.00 69.38 382 ASP A N 1
ATOM 3024 C CA . ASP A 1 382 ? 11.392 -23.561 -16.285 1.00 69.38 382 ASP A CA 1
ATOM 3025 C C . ASP A 1 382 ? 10.518 -22.359 -15.861 1.00 69.38 382 ASP A C 1
ATOM 3027 O O . ASP A 1 382 ? 10.564 -21.882 -14.727 1.00 69.38 382 ASP A O 1
ATOM 3031 N N . GLY A 1 383 ? 9.737 -21.802 -16.793 1.00 61.78 383 GLY A N 1
ATOM 3032 C CA . GLY A 1 383 ? 8.876 -20.649 -16.544 1.00 61.78 383 GLY A CA 1
ATOM 3033 C C . GLY A 1 383 ? 7.528 -21.005 -15.903 1.00 61.78 383 GLY A C 1
ATOM 3034 O O . GLY A 1 383 ? 7.138 -22.158 -15.758 1.00 61.78 383 GLY A O 1
ATOM 3035 N N . ARG A 1 384 ? 6.710 -19.982 -15.617 1.00 63.53 384 ARG A N 1
ATOM 3036 C CA . ARG A 1 384 ? 5.318 -20.129 -15.123 1.00 63.53 384 ARG A CA 1
ATOM 3037 C C . ARG A 1 384 ? 4.320 -20.595 -16.209 1.00 63.53 384 ARG A C 1
ATOM 3039 O O . ARG A 1 384 ? 3.172 -20.145 -16.213 1.00 63.53 384 ARG A O 1
ATOM 3046 N N . GLY A 1 385 ? 4.776 -21.355 -17.205 1.00 72.38 385 GLY A N 1
ATOM 3047 C CA . GLY A 1 385 ? 3.992 -21.919 -18.317 1.00 72.38 385 GLY A CA 1
ATOM 3048 C C . GLY A 1 385 ? 3.522 -20.955 -19.420 1.00 72.38 385 GLY A C 1
ATOM 3049 O O . GLY A 1 385 ? 3.264 -21.395 -20.530 1.00 72.38 385 GLY A O 1
ATOM 3050 N N . GLY A 1 386 ? 3.435 -19.644 -19.166 1.00 72.75 386 GLY A N 1
ATOM 3051 C CA . GLY A 1 386 ? 2.820 -18.701 -20.119 1.00 72.75 386 GLY A CA 1
ATOM 3052 C C . GLY A 1 386 ? 3.549 -18.547 -21.464 1.00 72.75 386 GLY A C 1
ATOM 3053 O O . GLY A 1 386 ? 2.895 -18.439 -22.491 1.00 72.75 386 GLY A O 1
ATOM 3054 N N . SER A 1 387 ? 4.886 -18.556 -21.493 1.00 82.31 387 SER A N 1
ATOM 3055 C CA . SER A 1 387 ? 5.625 -18.456 -22.762 1.00 82.31 387 SER A CA 1
ATOM 3056 C C . SER A 1 387 ? 5.552 -19.737 -23.594 1.00 82.31 387 SER A C 1
ATOM 3058 O O . SER A 1 387 ? 5.487 -19.648 -24.815 1.00 82.31 387 SER A O 1
ATOM 3060 N N . LEU A 1 388 ? 5.517 -20.908 -22.949 1.00 90.12 388 LEU A N 1
ATOM 3061 C CA . LEU A 1 388 ? 5.297 -22.190 -23.625 1.00 90.12 388 LEU A CA 1
ATOM 3062 C C . LEU A 1 388 ? 3.893 -22.249 -24.226 1.00 90.12 388 LEU A C 1
ATOM 3064 O O . LEU A 1 388 ? 3.746 -22.549 -25.403 1.00 90.12 388 LEU A O 1
ATOM 3068 N N . GLU A 1 389 ? 2.883 -21.838 -23.457 1.00 89.19 389 GLU A N 1
ATOM 3069 C CA . GLU A 1 389 ? 1.507 -21.751 -23.942 1.00 89.19 389 GLU A CA 1
ATOM 3070 C C . GLU A 1 389 ? 1.401 -20.837 -25.167 1.00 89.19 389 GLU A C 1
ATOM 3072 O O . GLU A 1 389 ? 0.755 -21.212 -26.139 1.00 89.19 389 GLU A O 1
ATOM 3077 N N . VAL A 1 390 ? 2.087 -19.687 -25.189 1.00 93.06 390 VAL A N 1
ATOM 3078 C CA . VAL A 1 390 ? 2.128 -18.839 -26.392 1.00 93.06 390 VAL A CA 1
ATOM 3079 C C . VAL A 1 390 ? 2.718 -19.585 -27.590 1.00 93.06 390 VAL A C 1
ATOM 3081 O O . VAL A 1 390 ? 2.154 -19.538 -28.678 1.00 93.06 390 VAL A O 1
ATOM 3084 N N . HIS A 1 391 ? 3.828 -20.300 -27.405 1.00 94.88 391 HIS A N 1
ATOM 3085 C CA . HIS A 1 391 ? 4.463 -21.073 -28.478 1.00 94.88 391 HIS A CA 1
ATOM 3086 C C . HIS A 1 391 ? 3.581 -22.212 -28.998 1.00 94.88 391 HIS A C 1
ATOM 3088 O O . HIS A 1 391 ? 3.603 -22.507 -30.192 1.00 94.88 391 HIS A O 1
ATOM 3094 N N . GLU A 1 392 ? 2.817 -22.853 -28.123 1.00 91.75 392 GLU A N 1
ATOM 3095 C CA . GLU A 1 392 ? 1.983 -24.008 -28.460 1.00 91.75 392 GLU A CA 1
ATOM 3096 C C . GLU A 1 392 ? 0.646 -23.604 -29.094 1.00 91.75 392 GLU A C 1
ATOM 3098 O O . GLU A 1 392 ? 0.177 -24.270 -30.026 1.00 91.75 392 GLU A O 1
ATOM 3103 N N . THR A 1 393 ? 0.053 -22.513 -28.594 1.00 90.69 393 THR A N 1
ATOM 3104 C CA . THR A 1 393 ? -1.327 -22.109 -28.902 1.00 90.69 393 THR A CA 1
ATOM 3105 C C . THR A 1 393 ? -1.429 -21.025 -29.968 1.00 90.69 393 THR A C 1
ATOM 3107 O O . THR A 1 393 ? -2.354 -21.087 -30.770 1.00 90.69 393 THR A O 1
ATOM 3110 N N . LEU A 1 394 ? -0.493 -20.069 -30.058 1.00 93.38 394 LEU A N 1
ATOM 3111 C CA . LEU A 1 394 ? -0.562 -19.040 -31.099 1.00 93.38 394 LEU A CA 1
ATOM 3112 C C . LEU A 1 394 ? -0.039 -19.604 -32.427 1.00 93.38 394 LEU A C 1
ATOM 3114 O O . LEU A 1 394 ? 1.160 -19.816 -32.631 1.00 93.38 394 LEU A O 1
ATOM 3118 N N . ARG A 1 395 ? -0.963 -19.831 -33.362 1.00 94.38 395 ARG A N 1
ATOM 3119 C CA . ARG A 1 395 ? -0.693 -20.219 -34.755 1.00 94.38 395 ARG A CA 1
ATOM 3120 C C . ARG A 1 395 ? -1.313 -19.203 -35.701 1.00 94.38 395 ARG A C 1
ATOM 3122 O O . ARG A 1 395 ? -2.221 -18.476 -35.319 1.00 94.38 395 ARG A O 1
ATOM 3129 N N . VAL A 1 396 ? -0.835 -19.151 -36.943 1.00 96.56 396 VAL A N 1
ATOM 3130 C CA . VAL A 1 396 ? -1.440 -18.285 -37.966 1.00 96.56 396 VAL A CA 1
ATOM 3131 C C . VAL A 1 396 ? -2.935 -18.597 -38.082 1.00 96.56 396 VAL A C 1
ATOM 3133 O O . VAL A 1 396 ? -3.319 -19.756 -38.215 1.00 96.56 396 VAL A O 1
ATOM 3136 N N . GLY A 1 397 ? -3.763 -17.555 -38.012 1.00 94.31 397 GLY A N 1
ATOM 3137 C CA . GLY A 1 397 ? -5.222 -17.633 -38.006 1.00 94.31 397 GLY A CA 1
ATOM 3138 C C . GLY A 1 397 ? -5.859 -17.571 -36.614 1.00 94.31 397 GLY A C 1
ATOM 3139 O O . GLY A 1 397 ? -7.018 -17.155 -36.527 1.00 94.31 397 GLY A O 1
ATOM 3140 N N . GLU A 1 398 ? -5.119 -17.905 -35.552 1.00 94.69 398 GLU A N 1
ATOM 3141 C CA . GLU A 1 398 ? -5.625 -17.913 -34.175 1.00 94.69 398 GLU A CA 1
ATOM 3142 C C . GLU A 1 398 ? -5.954 -16.515 -33.664 1.00 94.69 398 GLU A C 1
ATOM 3144 O O . GLU A 1 398 ? -5.346 -15.519 -34.069 1.00 94.69 398 GLU A O 1
ATOM 3149 N N . VAL A 1 399 ? -6.923 -16.462 -32.754 1.00 94.25 399 VAL A N 1
ATOM 3150 C CA . VAL A 1 399 ? -7.394 -15.226 -32.131 1.00 94.25 399 VAL A CA 1
ATOM 3151 C C . VAL A 1 399 ? -6.903 -15.165 -30.695 1.00 94.25 399 VAL A C 1
ATOM 3153 O O . VAL A 1 399 ? -7.122 -16.083 -29.911 1.00 94.25 399 VAL A O 1
ATOM 3156 N N . VAL A 1 400 ? -6.276 -14.052 -30.337 1.00 93.56 400 VAL A N 1
ATOM 3157 C CA . VAL A 1 400 ? -5.816 -13.764 -28.981 1.00 93.56 400 VAL A CA 1
ATOM 3158 C C . VAL A 1 400 ? -6.363 -12.415 -28.535 1.00 93.56 400 VAL A C 1
ATOM 3160 O O . VAL A 1 400 ? -6.512 -11.487 -29.327 1.00 93.56 400 VAL A O 1
ATOM 3163 N N . THR A 1 401 ? -6.694 -12.305 -27.254 1.00 91.06 401 THR A N 1
ATOM 3164 C CA . THR A 1 401 ? -7.119 -11.032 -26.667 1.00 91.06 401 THR A CA 1
ATOM 3165 C C . THR A 1 401 ? -5.886 -10.258 -26.212 1.00 91.06 401 THR A C 1
ATOM 3167 O O . THR A 1 401 ? -5.057 -10.796 -25.472 1.00 91.06 401 THR A O 1
ATOM 3170 N N . VAL A 1 402 ? -5.763 -9.009 -26.665 1.00 88.44 402 VAL A N 1
ATOM 3171 C CA . VAL A 1 402 ? -4.586 -8.158 -26.447 1.00 88.44 402 VAL A CA 1
ATOM 3172 C C . VAL A 1 402 ? -5.008 -6.847 -25.791 1.00 88.44 402 VAL A C 1
ATOM 3174 O O . VAL A 1 402 ? -6.003 -6.263 -26.211 1.00 88.44 402 VAL A O 1
ATOM 3177 N N . SER A 1 403 ? -4.284 -6.362 -24.781 1.00 78.50 403 SER A N 1
ATOM 3178 C CA . SER A 1 403 ? -4.528 -5.014 -24.237 1.00 78.50 403 SER A CA 1
ATOM 3179 C C . SER A 1 403 ? -4.100 -3.923 -25.219 1.00 78.50 403 SER A C 1
ATOM 3181 O O . SER A 1 403 ? -3.254 -4.150 -26.088 1.00 78.50 403 SER A O 1
ATOM 3183 N N . ALA A 1 404 ? -4.576 -2.693 -25.028 1.00 79.06 404 ALA A N 1
ATOM 3184 C CA . ALA A 1 404 ? -3.915 -1.559 -25.666 1.00 79.06 404 ALA A CA 1
ATOM 3185 C C . ALA A 1 404 ? -2.462 -1.372 -25.136 1.00 79.06 404 ALA A C 1
ATOM 3187 O O . ALA A 1 404 ? -2.153 -1.793 -24.011 1.00 79.06 404 ALA A O 1
ATOM 3188 N N . PRO A 1 405 ? -1.554 -0.759 -25.922 1.00 76.06 405 PRO A N 1
ATOM 3189 C CA . PRO A 1 405 ? -0.113 -0.741 -25.644 1.00 76.06 405 PRO A CA 1
ATOM 3190 C C . PRO A 1 405 ? 0.284 0.205 -24.517 1.00 76.06 405 PRO A C 1
ATOM 3192 O O . PRO A 1 405 ? 0.067 1.401 -24.630 1.00 76.06 405 PRO A O 1
ATOM 3195 N N . ARG A 1 406 ? 0.956 -0.280 -23.474 1.00 70.56 406 ARG A N 1
ATOM 3196 C CA . ARG A 1 406 ? 1.517 0.544 -22.389 1.00 70.56 406 ARG A CA 1
ATOM 3197 C C . ARG A 1 406 ? 2.978 0.855 -22.649 1.00 70.56 406 ARG A C 1
ATOM 3199 O O . ARG A 1 406 ? 3.717 -0.030 -23.052 1.00 70.56 406 ARG A O 1
ATOM 3206 N N . ASN A 1 407 ? 3.428 2.062 -22.331 1.00 69.56 407 ASN A N 1
ATOM 3207 C CA . ASN A 1 407 ? 4.839 2.417 -22.442 1.00 69.56 407 ASN A CA 1
ATOM 3208 C C . ASN A 1 407 ? 5.386 2.931 -21.105 1.00 69.56 407 ASN A C 1
ATOM 3210 O O . ASN A 1 407 ? 4.996 4.004 -20.650 1.00 69.56 407 ASN A O 1
ATOM 3214 N N . ASN A 1 408 ? 6.281 2.147 -20.498 1.00 65.25 408 ASN A N 1
ATOM 3215 C CA . ASN A 1 408 ? 7.044 2.511 -19.296 1.00 65.25 408 ASN A CA 1
ATOM 3216 C C . ASN A 1 408 ? 8.545 2.678 -19.611 1.00 65.25 408 ASN A C 1
ATOM 3218 O O . ASN A 1 408 ? 9.360 2.839 -18.705 1.00 65.25 408 ASN A O 1
ATOM 3222 N N . PHE A 1 409 ? 8.911 2.603 -20.891 1.00 75.50 409 PHE A N 1
ATOM 3223 C CA . PHE A 1 409 ? 10.277 2.619 -21.386 1.00 75.50 409 PHE A CA 1
ATOM 3224 C C . PHE A 1 409 ? 10.331 3.512 -22.625 1.00 75.50 409 PHE A C 1
ATOM 3226 O O . PHE A 1 409 ? 10.416 3.054 -23.756 1.00 75.50 409 PHE A O 1
ATOM 3233 N N . SER A 1 410 ? 10.172 4.817 -22.409 1.00 80.31 410 SER A N 1
ATOM 3234 C CA . SER A 1 410 ? 10.088 5.810 -23.485 1.00 80.31 410 SER A CA 1
ATOM 3235 C C . SER A 1 410 ? 11.440 6.463 -23.778 1.00 80.31 410 SER A C 1
ATOM 3237 O O . SER A 1 410 ? 12.285 6.605 -22.889 1.00 80.31 410 SER A O 1
ATOM 3239 N N . LEU A 1 411 ? 11.616 6.915 -25.023 1.00 82.12 411 LEU A N 1
ATOM 3240 C CA . LEU A 1 411 ? 12.780 7.702 -25.428 1.00 82.12 411 LEU A CA 1
ATOM 3241 C C . LEU A 1 411 ? 12.758 9.098 -24.790 1.00 82.12 411 LEU A C 1
ATOM 3243 O O . LEU A 1 411 ? 11.749 9.802 -24.843 1.00 82.12 411 LEU A O 1
ATOM 3247 N N . VAL A 1 412 ? 13.887 9.507 -24.219 1.00 83.44 412 VAL A N 1
ATOM 3248 C CA . VAL A 1 412 ? 14.185 10.890 -23.845 1.00 83.44 412 VAL A CA 1
ATOM 3249 C C . VAL A 1 412 ? 14.863 11.582 -25.025 1.00 83.44 412 VAL A C 1
ATOM 3251 O O . VAL A 1 412 ? 15.535 10.903 -25.802 1.00 83.44 412 VAL A O 1
ATOM 3254 N N . PRO A 1 413 ? 14.728 12.905 -25.196 1.00 83.44 413 PRO A N 1
ATOM 3255 C CA . PRO A 1 413 ? 15.462 13.626 -26.233 1.00 83.44 413 PRO A CA 1
ATOM 3256 C C . PRO A 1 413 ? 16.983 13.550 -26.014 1.00 83.44 413 PRO A C 1
ATOM 3258 O O . PRO A 1 413 ? 17.464 13.927 -24.948 1.00 83.44 413 PRO A O 1
ATOM 3261 N N . ALA A 1 414 ? 17.729 13.105 -27.026 1.00 86.31 414 ALA A N 1
ATOM 3262 C CA . ALA A 1 414 ? 19.192 13.070 -27.046 1.00 86.31 414 ALA A CA 1
ATOM 3263 C C . ALA A 1 414 ? 19.717 13.241 -28.482 1.00 86.31 414 ALA A C 1
ATOM 3265 O O . ALA A 1 414 ? 18.979 13.031 -29.445 1.00 86.31 414 ALA A O 1
ATOM 3266 N N . ALA A 1 415 ? 20.986 13.632 -28.636 1.00 87.81 415 ALA A N 1
ATOM 3267 C CA . ALA A 1 415 ? 21.591 13.808 -29.960 1.00 87.81 415 ALA A CA 1
ATOM 3268 C C . ALA A 1 415 ? 22.037 12.475 -30.585 1.00 87.81 415 ALA A C 1
ATOM 3270 O O . ALA A 1 415 ? 22.096 12.358 -31.809 1.00 87.81 415 ALA A O 1
ATOM 3271 N N . ARG A 1 416 ? 22.342 11.475 -29.749 1.00 90.75 416 ARG A N 1
ATOM 3272 C CA . ARG A 1 416 ? 22.693 10.108 -30.152 1.00 90.75 416 ARG A CA 1
ATOM 3273 C C . ARG A 1 416 ? 22.225 9.083 -29.120 1.00 90.75 416 ARG A C 1
ATOM 3275 O O . ARG A 1 416 ? 22.144 9.399 -27.934 1.00 90.75 416 ARG A O 1
ATOM 3282 N N . TYR A 1 417 ? 21.944 7.860 -29.560 1.00 93.94 417 TYR A N 1
ATOM 3283 C CA . TYR A 1 417 ? 21.432 6.791 -28.697 1.00 93.94 417 TYR A CA 1
ATOM 3284 C C . TYR A 1 417 ? 22.287 5.530 -28.777 1.00 93.94 417 TYR A C 1
ATOM 3286 O O . TYR A 1 417 ? 22.556 5.030 -29.866 1.00 93.94 417 TYR A O 1
ATOM 3294 N N . GLU A 1 418 ? 22.617 4.960 -27.623 1.00 94.62 418 GLU A N 1
ATOM 3295 C CA . GLU A 1 418 ? 23.188 3.617 -27.542 1.00 94.62 418 GLU A CA 1
ATOM 3296 C C . GLU A 1 418 ? 22.141 2.653 -26.996 1.00 94.62 418 GLU A C 1
ATOM 3298 O O . GLU A 1 418 ? 21.707 2.761 -25.847 1.00 94.62 418 GLU A O 1
ATOM 3303 N N . LEU A 1 419 ? 21.708 1.717 -27.834 1.00 97.00 419 LEU A N 1
ATOM 3304 C CA . LEU A 1 419 ? 20.689 0.729 -27.505 1.00 97.00 419 LEU A CA 1
ATOM 3305 C C . LEU A 1 419 ? 21.381 -0.609 -27.256 1.00 97.00 419 LEU A C 1
ATOM 3307 O O . LEU A 1 419 ? 21.905 -1.218 -28.181 1.00 97.00 419 LEU A O 1
ATOM 3311 N N . VAL A 1 420 ? 21.401 -1.077 -26.016 1.00 96.12 420 VAL A N 1
ATOM 3312 C CA . VAL A 1 420 ? 22.195 -2.232 -25.593 1.00 96.12 420 VAL A CA 1
ATOM 3313 C C . VAL A 1 420 ? 21.278 -3.374 -25.156 1.00 96.12 420 VAL A C 1
ATOM 3315 O O . VAL A 1 420 ? 20.715 -3.384 -24.060 1.00 96.12 420 VAL A O 1
ATOM 3318 N N . ALA A 1 421 ? 21.125 -4.353 -26.040 1.00 94.88 421 ALA A N 1
ATOM 3319 C CA . ALA A 1 421 ? 20.265 -5.512 -25.869 1.00 94.88 421 ALA A CA 1
ATOM 3320 C C . ALA A 1 421 ? 21.058 -6.750 -25.443 1.00 94.88 421 ALA A C 1
ATOM 3322 O O . ALA A 1 421 ? 22.121 -7.027 -25.995 1.00 94.88 421 ALA A O 1
ATOM 3323 N N . ALA A 1 422 ? 20.485 -7.569 -24.561 1.00 90.56 422 ALA A N 1
ATOM 3324 C CA . ALA A 1 422 ? 20.922 -8.952 -24.377 1.00 90.56 422 ALA A CA 1
ATOM 3325 C C . ALA A 1 422 ? 19.758 -9.934 -24.521 1.00 90.56 422 ALA A C 1
ATOM 3327 O O . ALA A 1 422 ? 18.730 -9.834 -23.841 1.00 90.56 422 ALA A O 1
ATOM 3328 N N . GLY A 1 423 ? 19.934 -10.922 -25.402 1.00 88.88 423 GLY A N 1
ATOM 3329 C CA . GLY A 1 423 ? 18.900 -11.909 -25.709 1.00 88.88 423 GLY A CA 1
ATOM 3330 C C . GLY A 1 423 ? 17.567 -11.254 -26.090 1.00 88.88 423 GLY A C 1
ATOM 3331 O O . GLY A 1 423 ? 17.530 -10.290 -26.851 1.00 88.88 423 GLY A O 1
ATOM 3332 N N . ILE A 1 424 ? 16.453 -11.763 -25.545 1.00 89.94 424 ILE A N 1
ATOM 3333 C CA . ILE A 1 424 ? 15.106 -11.285 -25.904 1.00 89.94 424 ILE A CA 1
ATOM 3334 C C . ILE A 1 424 ? 14.852 -9.816 -25.520 1.00 89.94 424 ILE A C 1
ATOM 3336 O O . ILE A 1 424 ? 13.938 -9.212 -26.067 1.00 89.94 424 ILE A O 1
ATOM 3340 N N . GLY A 1 425 ? 15.700 -9.211 -24.676 1.00 89.56 425 GLY A N 1
ATOM 3341 C CA . GLY A 1 425 ? 15.687 -7.772 -24.383 1.00 89.56 425 GLY A CA 1
ATOM 3342 C C . GLY A 1 425 ? 15.928 -6.874 -25.604 1.00 89.56 425 GLY A C 1
ATOM 3343 O O . GLY A 1 425 ? 15.802 -5.661 -25.510 1.00 89.56 425 GLY A O 1
ATOM 3344 N N . ILE A 1 426 ? 16.223 -7.443 -26.777 1.00 95.25 426 ILE A N 1
ATOM 3345 C CA . ILE A 1 426 ? 16.239 -6.717 -28.051 1.00 95.25 426 ILE A CA 1
ATOM 3346 C C . ILE A 1 426 ? 14.865 -6.163 -28.452 1.00 95.25 426 ILE A C 1
ATOM 3348 O O . ILE A 1 426 ? 14.809 -5.184 -29.185 1.00 95.25 426 ILE A O 1
ATOM 3352 N N . THR A 1 427 ? 13.747 -6.736 -27.993 1.00 95.31 427 THR A N 1
ATOM 3353 C CA . THR A 1 427 ? 12.412 -6.376 -28.506 1.00 95.31 427 THR A CA 1
ATOM 3354 C C . THR A 1 427 ? 12.013 -4.898 -28.355 1.00 95.31 427 THR A C 1
ATOM 3356 O O . THR A 1 427 ? 11.602 -4.321 -29.361 1.00 95.31 427 THR A O 1
ATOM 3359 N N . PRO A 1 428 ? 12.140 -4.237 -27.188 1.00 89.00 428 PRO A N 1
ATOM 3360 C CA . PRO A 1 428 ? 11.787 -2.825 -27.065 1.00 89.00 428 PRO A CA 1
ATOM 3361 C C . PRO A 1 428 ? 12.828 -1.927 -27.756 1.00 89.00 428 PRO A C 1
ATOM 3363 O O . PRO A 1 428 ? 12.480 -0.912 -28.357 1.00 89.00 428 PRO A O 1
ATOM 3366 N N . LEU A 1 429 ? 14.101 -2.336 -27.751 1.00 96.75 429 LEU A N 1
ATOM 3367 C CA . LEU A 1 429 ? 15.209 -1.618 -28.379 1.00 96.75 429 LEU A CA 1
ATOM 3368 C C . LEU A 1 429 ? 15.145 -1.666 -29.911 1.00 96.75 429 LEU A C 1
ATOM 3370 O O . LEU A 1 429 ? 15.514 -0.703 -30.574 1.00 96.75 429 LEU A O 1
ATOM 3374 N N . LEU A 1 430 ? 14.603 -2.738 -30.489 1.00 96.00 430 LEU A N 1
ATOM 3375 C CA . LEU A 1 430 ? 14.334 -2.821 -31.921 1.00 96.00 430 LEU A CA 1
ATOM 3376 C C . LEU A 1 430 ? 13.239 -1.829 -32.338 1.00 96.00 430 LEU A C 1
ATOM 3378 O O . LEU A 1 430 ? 13.339 -1.204 -33.393 1.00 96.00 430 LEU A O 1
ATOM 3382 N N . SER A 1 431 ? 12.234 -1.617 -31.482 1.00 95.25 431 SER A N 1
ATOM 3383 C CA . SER A 1 431 ? 11.216 -0.585 -31.702 1.00 95.25 431 SER A CA 1
ATOM 3384 C C . SER A 1 431 ? 11.810 0.828 -31.661 1.00 95.25 431 SER A C 1
ATOM 3386 O O . SER A 1 431 ? 11.489 1.651 -32.522 1.00 95.25 431 SER A O 1
ATOM 3388 N N . PHE A 1 432 ? 12.740 1.100 -30.735 1.00 96.06 432 PHE A N 1
ATOM 3389 C CA . PHE A 1 432 ? 13.522 2.342 -30.753 1.00 96.06 432 PHE A CA 1
ATOM 3390 C C . PHE A 1 432 ? 14.341 2.490 -32.034 1.00 96.06 432 PHE A C 1
ATOM 3392 O O . PHE A 1 432 ? 14.274 3.542 -32.659 1.00 96.06 432 PHE A O 1
ATOM 3399 N N . ALA A 1 433 ? 15.063 1.452 -32.458 1.00 96.75 433 ALA A N 1
ATOM 3400 C CA . ALA A 1 433 ? 15.883 1.485 -33.668 1.00 96.75 433 ALA A CA 1
ATOM 3401 C C . ALA A 1 433 ? 15.056 1.825 -34.921 1.00 96.75 433 ALA A C 1
ATOM 3403 O O . ALA A 1 433 ? 15.440 2.697 -35.700 1.00 96.75 433 ALA A O 1
ATOM 3404 N N . HIS A 1 434 ? 13.875 1.212 -35.075 1.00 95.00 434 HIS A N 1
ATOM 3405 C CA . HIS A 1 434 ? 12.936 1.560 -36.144 1.00 95.00 434 HIS A CA 1
ATOM 3406 C C . HIS A 1 434 ? 12.549 3.044 -36.118 1.00 95.00 434 HIS A C 1
ATOM 3408 O O . HIS A 1 434 ? 12.557 3.704 -37.158 1.00 95.00 434 HIS A O 1
ATOM 3414 N N . HIS A 1 435 ? 12.222 3.570 -34.938 1.00 94.25 435 HIS A N 1
ATOM 3415 C CA . HIS A 1 435 ? 11.823 4.963 -34.780 1.00 94.25 435 HIS A CA 1
ATOM 3416 C C . HIS A 1 435 ? 12.966 5.948 -35.041 1.00 94.25 435 HIS A C 1
ATOM 3418 O O . HIS A 1 435 ? 12.787 6.905 -35.791 1.00 94.25 435 HIS A O 1
ATOM 3424 N N . LEU A 1 436 ? 14.143 5.702 -34.465 1.00 95.38 436 LEU A N 1
ATOM 3425 C CA . LEU A 1 436 ? 15.316 6.562 -34.607 1.00 95.38 436 LEU A CA 1
ATOM 3426 C C . LEU A 1 436 ? 15.807 6.596 -36.057 1.00 95.38 436 LEU A C 1
ATOM 3428 O O . LEU A 1 436 ? 16.132 7.668 -36.563 1.00 95.38 436 LEU A O 1
ATOM 3432 N N . HIS A 1 437 ? 15.763 5.457 -36.758 1.00 95.25 437 HIS A N 1
ATOM 3433 C CA . HIS A 1 437 ? 16.042 5.403 -38.191 1.00 95.25 437 HIS A CA 1
ATOM 3434 C C . HIS A 1 437 ? 15.060 6.261 -39.000 1.00 95.25 437 HIS A C 1
ATOM 3436 O O . HIS A 1 437 ? 15.490 7.077 -39.813 1.00 95.25 437 HIS A O 1
ATOM 3442 N N . ALA A 1 438 ? 13.752 6.127 -38.751 1.00 91.44 438 ALA A N 1
ATOM 3443 C CA . ALA A 1 438 ? 12.733 6.928 -39.431 1.00 91.44 438 ALA A CA 1
ATOM 3444 C C . ALA A 1 438 ? 12.871 8.435 -39.137 1.00 91.44 438 ALA A C 1
ATOM 3446 O O . ALA A 1 438 ? 12.606 9.261 -40.007 1.00 91.44 438 ALA A O 1
ATOM 3447 N N . ALA A 1 439 ? 13.323 8.791 -37.932 1.00 91.25 439 ALA A N 1
ATOM 3448 C CA . ALA A 1 439 ? 13.592 10.165 -37.515 1.00 91.25 439 ALA A CA 1
ATOM 3449 C C . ALA A 1 439 ? 14.961 10.705 -37.980 1.00 91.25 439 ALA A C 1
ATOM 3451 O O . ALA A 1 439 ? 15.273 11.866 -37.720 1.00 91.25 439 ALA A O 1
ATOM 3452 N N . GLY A 1 440 ? 15.805 9.884 -38.620 1.00 94.19 440 GLY A N 1
ATOM 3453 C CA . GLY A 1 440 ? 17.171 10.261 -39.005 1.00 94.19 440 GLY A CA 1
ATOM 3454 C C . GLY A 1 440 ? 18.087 10.577 -37.816 1.00 94.19 440 GLY A C 1
ATOM 3455 O O . GLY A 1 440 ? 19.073 11.295 -37.972 1.00 94.19 440 GLY A O 1
ATOM 3456 N N . THR A 1 441 ? 17.754 10.083 -36.621 1.00 94.44 441 THR A N 1
ATOM 3457 C CA . THR A 1 441 ? 18.507 10.353 -35.393 1.00 94.44 441 THR A CA 1
ATOM 3458 C C . THR A 1 441 ? 19.606 9.302 -35.208 1.00 94.44 441 THR A C 1
ATOM 3460 O O . THR A 1 441 ? 19.306 8.110 -35.298 1.00 94.44 441 THR A O 1
ATOM 3463 N N . PRO A 1 442 ? 20.869 9.693 -34.955 1.00 95.38 442 PRO A N 1
ATOM 3464 C CA . PRO A 1 442 ? 21.973 8.747 -34.801 1.00 95.38 442 PRO A CA 1
ATOM 3465 C C . PRO A 1 442 ? 21.760 7.744 -33.660 1.00 95.38 442 PRO A C 1
ATOM 3467 O O . PRO A 1 442 ? 21.447 8.129 -32.532 1.00 95.38 442 PRO A O 1
ATOM 3470 N N . PHE A 1 443 ? 21.986 6.459 -33.938 1.00 96.88 443 PHE A N 1
ATOM 3471 C CA . PHE A 1 443 ? 21.986 5.410 -32.921 1.00 96.88 443 PHE A CA 1
ATOM 3472 C C . PHE A 1 443 ? 22.855 4.211 -33.311 1.00 96.88 443 PHE A C 1
ATOM 3474 O O . PHE A 1 443 ? 23.072 3.960 -34.503 1.00 96.88 443 PHE A O 1
ATOM 3481 N N . THR A 1 444 ? 23.256 3.435 -32.305 1.00 96.88 444 THR A N 1
ATOM 3482 C CA . THR A 1 444 ? 23.796 2.079 -32.471 1.00 96.88 444 THR A CA 1
ATOM 3483 C C . THR A 1 444 ? 22.956 1.091 -31.665 1.00 96.88 444 THR A C 1
ATOM 3485 O O . THR A 1 444 ? 22.617 1.346 -30.510 1.00 96.88 444 THR A O 1
ATOM 3488 N N . LEU A 1 445 ? 22.605 -0.049 -32.265 1.00 97.25 445 LEU A N 1
ATOM 3489 C CA . LEU A 1 445 ? 21.973 -1.178 -31.582 1.00 97.25 445 LEU A CA 1
ATOM 3490 C C . LEU A 1 445 ? 23.010 -2.277 -31.343 1.00 97.25 445 LEU A C 1
ATOM 3492 O O . LEU A 1 445 ? 23.358 -3.034 -32.247 1.00 97.25 445 LEU A O 1
ATOM 3496 N N . HIS A 1 446 ? 23.482 -2.371 -30.108 1.00 96.00 446 HIS A N 1
ATOM 3497 C CA . HIS A 1 446 ? 24.380 -3.412 -29.634 1.00 96.00 446 HIS A CA 1
ATOM 3498 C C . HIS A 1 446 ? 23.577 -4.640 -29.205 1.00 96.00 446 HIS A C 1
ATOM 3500 O O . HIS A 1 446 ? 22.756 -4.565 -28.294 1.00 96.00 446 HIS A O 1
ATOM 3506 N N . VAL A 1 447 ? 23.816 -5.781 -29.847 1.00 94.38 447 VAL A N 1
ATOM 3507 C CA . VAL A 1 447 ? 23.124 -7.045 -29.574 1.00 94.38 447 VAL A CA 1
ATOM 3508 C C . VAL A 1 447 ? 24.108 -8.045 -28.985 1.00 94.38 447 VAL A C 1
ATOM 3510 O O . VAL A 1 447 ? 24.948 -8.604 -29.687 1.00 94.38 447 VAL A O 1
ATOM 3513 N N . CYS A 1 448 ? 23.996 -8.279 -27.684 1.00 92.75 448 CYS A N 1
ATOM 3514 C CA . CYS A 1 448 ? 24.817 -9.228 -26.947 1.00 92.75 448 CYS A CA 1
ATOM 3515 C C . CYS A 1 448 ? 24.148 -10.611 -26.915 1.00 92.75 448 CYS A C 1
ATOM 3517 O O . CYS A 1 448 ? 23.004 -10.758 -26.467 1.00 92.75 448 CYS A O 1
ATOM 3519 N N . ALA A 1 449 ? 24.878 -11.635 -27.354 1.00 88.00 449 ALA A N 1
ATOM 3520 C CA . ALA A 1 449 ? 24.429 -13.025 -27.378 1.00 88.00 449 ALA A CA 1
ATOM 3521 C C . ALA A 1 449 ? 25.567 -13.988 -26.994 1.00 88.00 449 ALA A C 1
ATOM 3523 O O . ALA A 1 449 ? 26.742 -13.621 -27.009 1.00 88.00 449 ALA A O 1
ATOM 3524 N N . HIS A 1 450 ? 25.225 -15.227 -26.628 1.00 83.81 450 HIS A N 1
ATOM 3525 C CA . HIS A 1 450 ? 26.224 -16.244 -26.265 1.00 83.81 450 HIS A CA 1
ATOM 3526 C C . HIS A 1 450 ? 26.958 -16.804 -27.487 1.00 83.81 450 HIS A C 1
ATOM 3528 O O . HIS A 1 450 ? 28.107 -17.219 -27.383 1.00 83.81 450 HIS A O 1
ATOM 3534 N N . ASP A 1 451 ? 26.298 -16.801 -28.637 1.00 84.94 451 ASP A N 1
ATOM 3535 C CA . ASP A 1 451 ? 26.794 -17.236 -29.936 1.00 84.94 451 ASP A CA 1
ATOM 3536 C C . ASP A 1 451 ? 25.893 -16.637 -31.032 1.00 84.94 451 ASP A C 1
ATOM 3538 O O . ASP A 1 451 ? 24.847 -16.053 -30.744 1.00 84.94 451 ASP A O 1
ATOM 3542 N N . GLU A 1 452 ? 26.280 -16.785 -32.297 1.00 83.88 452 GLU A N 1
ATOM 3543 C CA . GLU A 1 452 ? 25.484 -16.295 -33.435 1.00 83.88 452 GLU A CA 1
ATOM 3544 C C . GLU A 1 452 ? 24.090 -16.947 -33.508 1.00 83.88 452 GLU A C 1
ATOM 3546 O O . GLU A 1 452 ? 23.118 -16.315 -33.914 1.00 83.88 452 GLU A O 1
ATOM 3551 N N . ALA A 1 453 ? 23.960 -18.208 -33.076 1.00 82.56 453 ALA A N 1
ATOM 3552 C CA . ALA A 1 453 ? 22.697 -18.948 -33.121 1.00 82.56 453 ALA A CA 1
ATOM 3553 C C . ALA A 1 453 ? 21.665 -18.446 -32.090 1.00 82.56 453 ALA A C 1
ATOM 3555 O O . ALA A 1 453 ? 20.458 -18.654 -32.252 1.00 82.56 453 ALA A O 1
ATOM 3556 N N . SER A 1 454 ? 22.130 -17.783 -31.030 1.00 83.00 454 SER A N 1
ATOM 3557 C CA . SER A 1 454 ? 21.309 -17.234 -29.949 1.00 83.00 454 SER A CA 1
ATOM 3558 C C . SER A 1 454 ? 20.939 -15.762 -30.136 1.00 83.00 454 SER A C 1
ATOM 3560 O O . SER A 1 454 ? 20.190 -15.230 -29.313 1.00 83.00 454 SER A O 1
ATOM 3562 N N . VAL A 1 455 ? 21.394 -15.117 -31.217 1.00 88.50 455 VAL A N 1
ATOM 3563 C CA . VAL A 1 455 ? 20.977 -13.763 -31.610 1.00 88.50 455 VAL A CA 1
ATOM 3564 C C . VAL A 1 455 ? 19.507 -13.794 -32.047 1.00 88.50 455 VAL A C 1
ATOM 3566 O O . VAL A 1 455 ? 19.187 -14.406 -33.070 1.00 88.50 455 VAL A O 1
ATOM 3569 N N . PRO A 1 456 ? 18.575 -13.139 -31.327 1.00 88.31 456 PRO A N 1
ATOM 3570 C CA . PRO A 1 456 ? 17.194 -13.070 -31.784 1.00 88.31 456 PRO A CA 1
ATOM 3571 C C . PRO A 1 456 ? 17.094 -12.227 -33.056 1.00 88.31 456 PRO A C 1
ATOM 3573 O O . PRO A 1 456 ? 17.826 -11.259 -33.237 1.00 88.31 456 PRO A O 1
ATOM 3576 N N . PHE A 1 457 ? 16.167 -12.603 -33.928 1.00 90.00 457 PHE A N 1
ATOM 3577 C CA . PHE A 1 457 ? 16.020 -12.168 -35.318 1.00 90.00 457 PHE A CA 1
ATOM 3578 C C . PHE A 1 457 ? 17.145 -12.600 -36.269 1.00 90.00 457 PHE A C 1
ATOM 3580 O O . PHE A 1 457 ? 16.894 -12.647 -37.471 1.00 90.00 457 PHE A O 1
ATOM 3587 N N . GLY A 1 458 ? 18.315 -13.018 -35.773 1.00 86.38 458 GLY A N 1
ATOM 3588 C CA . GLY A 1 458 ? 19.386 -13.634 -36.563 1.00 86.38 458 GLY A CA 1
ATOM 3589 C C . GLY A 1 458 ? 19.649 -12.914 -37.890 1.00 86.38 458 GLY A C 1
ATOM 3590 O O . GLY A 1 458 ? 19.834 -11.698 -37.924 1.00 86.38 458 GLY A O 1
ATOM 3591 N N . ALA A 1 459 ? 19.592 -13.659 -38.999 1.00 84.81 459 ALA A N 1
ATOM 3592 C CA . ALA A 1 459 ? 19.793 -13.124 -40.348 1.00 84.81 459 ALA A CA 1
ATOM 3593 C C . ALA A 1 459 ? 18.796 -12.015 -40.739 1.00 84.81 459 ALA A C 1
ATOM 3595 O O . ALA A 1 459 ? 19.142 -11.146 -41.532 1.00 84.81 459 ALA A O 1
ATOM 3596 N N . ALA A 1 460 ? 17.591 -11.983 -40.158 1.00 87.38 460 ALA A N 1
ATOM 3597 C CA . ALA A 1 460 ? 16.609 -10.944 -40.461 1.00 87.38 460 ALA A CA 1
ATOM 3598 C C . ALA A 1 460 ? 17.055 -9.546 -39.997 1.00 87.38 460 ALA A C 1
ATOM 3600 O O . ALA A 1 460 ? 16.550 -8.556 -40.519 1.00 87.38 460 ALA A O 1
ATOM 3601 N N . LEU A 1 461 ? 18.011 -9.441 -39.062 1.00 91.88 461 LEU A N 1
ATOM 3602 C CA . LEU A 1 461 ? 18.600 -8.150 -38.686 1.00 91.88 461 LEU A CA 1
ATOM 3603 C C . LEU A 1 461 ? 19.393 -7.516 -39.839 1.00 91.88 461 LEU A C 1
ATOM 3605 O O . LEU A 1 461 ? 19.411 -6.293 -39.954 1.00 91.88 461 LEU A O 1
ATOM 3609 N N . ALA A 1 462 ? 20.013 -8.328 -40.702 1.00 89.56 462 ALA A N 1
ATOM 3610 C CA . ALA A 1 462 ? 20.789 -7.846 -41.846 1.00 89.56 462 ALA A CA 1
ATOM 3611 C C . ALA A 1 462 ? 19.907 -7.264 -42.966 1.00 89.56 462 ALA A C 1
ATOM 3613 O O . ALA A 1 462 ? 20.379 -6.456 -43.760 1.00 89.56 462 ALA A O 1
ATOM 3614 N N . GLU A 1 463 ? 18.625 -7.632 -42.990 1.00 91.00 463 GLU A N 1
ATOM 3615 C CA . GLU A 1 463 ? 17.635 -7.153 -43.962 1.00 91.00 463 GLU A CA 1
ATOM 3616 C C . GLU A 1 463 ? 16.956 -5.842 -43.523 1.00 91.00 463 GLU A C 1
ATOM 3618 O O . GLU A 1 463 ? 16.135 -5.276 -44.249 1.00 91.00 463 GLU A O 1
ATOM 3623 N N . LEU A 1 464 ? 17.259 -5.346 -42.318 1.00 93.12 464 LEU A N 1
ATOM 3624 C CA . LEU A 1 464 ? 16.697 -4.095 -41.819 1.00 93.12 464 LEU A CA 1
ATOM 3625 C C . LEU A 1 464 ? 17.357 -2.889 -42.505 1.00 93.12 464 LEU A C 1
ATOM 3627 O O . LEU A 1 464 ? 18.569 -2.883 -42.727 1.00 93.12 464 LEU A O 1
ATOM 3631 N N . PRO A 1 465 ? 16.612 -1.797 -42.754 1.00 93.62 465 PRO A N 1
ATOM 3632 C CA . PRO A 1 465 ? 17.150 -0.615 -43.437 1.00 93.62 465 PRO A CA 1
ATOM 3633 C C . PRO A 1 465 ? 18.237 0.120 -42.628 1.00 93.62 465 PRO A C 1
ATOM 3635 O O . PRO A 1 465 ? 18.958 0.956 -43.165 1.00 93.62 465 PRO A O 1
ATOM 3638 N N . PHE A 1 466 ? 18.384 -0.215 -41.344 1.00 95.19 466 PHE A N 1
ATOM 3639 C CA . PHE A 1 466 ? 19.423 0.276 -40.440 1.00 95.19 466 PHE A CA 1
ATOM 3640 C C . PHE A 1 466 ? 20.414 -0.818 -40.017 1.00 95.19 466 PHE A C 1
ATOM 3642 O O . PHE A 1 466 ? 21.055 -0.683 -38.979 1.00 95.19 466 PHE A O 1
ATOM 3649 N N . ALA A 1 467 ? 20.576 -1.892 -40.800 1.00 95.50 467 ALA A N 1
ATOM 3650 C CA . ALA A 1 467 ? 21.509 -2.979 -40.486 1.00 95.50 467 ALA A CA 1
ATOM 3651 C C . ALA A 1 467 ? 22.945 -2.487 -40.205 1.00 95.50 467 ALA A C 1
ATOM 3653 O O . ALA A 1 467 ? 23.625 -3.033 -39.341 1.00 95.50 467 ALA A O 1
ATOM 3654 N N . ALA A 1 468 ? 23.385 -1.406 -40.862 1.00 95.56 468 ALA A N 1
ATOM 3655 C CA . ALA A 1 468 ? 24.693 -0.783 -40.628 1.00 95.56 468 ALA A CA 1
ATOM 3656 C C . ALA A 1 468 ? 24.863 -0.175 -39.217 1.00 95.56 468 ALA A C 1
ATOM 3658 O O . ALA A 1 468 ? 25.992 0.011 -38.768 1.00 95.56 468 ALA A O 1
ATOM 3659 N N . SER A 1 469 ? 23.763 0.117 -38.518 1.00 96.81 469 SER A N 1
ATOM 3660 C CA . SER A 1 469 ? 23.743 0.604 -37.132 1.00 96.81 469 SER A CA 1
ATOM 3661 C C . SER A 1 469 ? 23.651 -0.528 -36.104 1.00 96.81 469 SER A C 1
ATOM 3663 O O . SER A 1 469 ? 23.570 -0.252 -34.910 1.00 96.81 469 SER A O 1
ATOM 3665 N N . ILE A 1 470 ? 23.639 -1.797 -36.525 1.00 96.06 470 ILE A N 1
ATOM 3666 C CA . ILE A 1 470 ? 23.538 -2.954 -35.629 1.00 96.06 470 ILE A CA 1
ATOM 3667 C C . ILE A 1 470 ? 24.924 -3.571 -35.436 1.00 96.06 470 ILE A C 1
ATOM 3669 O O . ILE A 1 470 ? 25.620 -3.884 -36.400 1.00 96.06 470 ILE A O 1
ATOM 3673 N N . GLN A 1 471 ? 25.317 -3.784 -34.182 1.00 93.75 471 GLN A N 1
ATOM 3674 C CA . GLN A 1 471 ? 26.573 -4.437 -33.822 1.00 93.75 471 GLN A CA 1
ATOM 3675 C C . GLN A 1 471 ? 26.294 -5.661 -32.955 1.00 93.75 471 GLN A C 1
ATOM 3677 O O . GLN A 1 471 ? 25.730 -5.550 -31.870 1.00 93.75 471 GLN A O 1
ATOM 3682 N N . VAL A 1 472 ? 26.698 -6.840 -33.427 1.00 91.75 472 VAL A N 1
ATOM 3683 C CA . VAL A 1 472 ? 26.543 -8.098 -32.685 1.00 91.75 472 VAL A CA 1
ATOM 3684 C C . VAL A 1 472 ? 27.806 -8.385 -31.873 1.00 91.75 472 VAL A C 1
ATOM 3686 O O . VAL A 1 472 ? 28.927 -8.291 -32.379 1.00 91.75 472 VAL A O 1
ATOM 3689 N N . HIS A 1 473 ? 27.617 -8.755 -30.608 1.00 91.31 473 HIS A N 1
ATOM 3690 C CA . HIS A 1 473 ? 28.674 -9.047 -29.647 1.00 91.31 473 HIS A CA 1
ATOM 3691 C C . HIS A 1 473 ? 28.523 -10.473 -29.101 1.00 91.31 473 HIS A C 1
ATOM 3693 O O . HIS A 1 473 ? 27.539 -10.791 -28.431 1.00 91.31 473 HIS A O 1
ATOM 3699 N N . THR A 1 474 ? 29.527 -11.317 -29.352 1.00 84.06 474 THR A N 1
ATOM 3700 C CA . THR A 1 474 ? 29.640 -12.704 -28.862 1.00 84.06 474 THR A CA 1
ATOM 3701 C C . THR A 1 474 ? 30.887 -12.871 -27.972 1.00 84.06 474 THR A C 1
ATOM 3703 O O . THR A 1 474 ? 31.750 -11.979 -27.953 1.00 84.06 474 THR A O 1
ATOM 3706 N N . PRO A 1 475 ? 31.029 -13.970 -27.199 1.00 70.81 475 PRO A N 1
ATOM 3707 C CA . PRO A 1 475 ? 32.205 -14.217 -26.362 1.00 70.81 475 PRO A CA 1
ATOM 3708 C C . PRO A 1 475 ? 33.503 -14.194 -27.192 1.00 70.81 475 PRO A C 1
ATOM 3710 O O . PRO A 1 475 ? 33.762 -15.084 -27.995 1.00 70.81 475 PRO A O 1
ATOM 3713 N N . GLY A 1 476 ? 34.302 -13.132 -27.023 1.00 61.06 476 GLY A N 1
ATOM 3714 C CA . GLY A 1 476 ? 35.492 -12.815 -27.834 1.00 61.06 476 GLY A CA 1
ATOM 3715 C C . GLY A 1 476 ? 35.491 -11.388 -28.409 1.00 61.06 476 GLY A C 1
ATOM 3716 O O . GLY A 1 476 ? 36.554 -10.806 -28.616 1.00 61.06 476 GLY A O 1
ATOM 3717 N N . ARG A 1 477 ? 34.307 -10.783 -28.584 1.00 67.38 477 ARG A N 1
ATOM 3718 C CA . ARG A 1 477 ? 34.087 -9.373 -28.969 1.00 67.38 477 ARG A CA 1
ATOM 3719 C C . ARG A 1 477 ? 33.061 -8.706 -28.043 1.00 67.38 477 ARG A C 1
ATOM 3721 O O . ARG A 1 477 ? 32.055 -8.164 -28.494 1.00 67.38 477 ARG A O 1
ATOM 3728 N N . GLY A 1 478 ? 33.315 -8.784 -26.736 1.00 74.62 478 GLY A N 1
ATOM 3729 C CA . GLY A 1 478 ? 32.411 -8.263 -25.708 1.00 74.62 478 GLY A CA 1
ATOM 3730 C C . GLY A 1 478 ? 32.136 -6.763 -25.846 1.00 74.62 478 GLY A C 1
ATOM 3731 O O . GLY A 1 478 ? 33.024 -5.987 -26.217 1.00 74.62 478 GLY A O 1
ATOM 3732 N N . PHE A 1 479 ? 30.901 -6.378 -25.534 1.00 87.06 479 PHE A N 1
ATOM 3733 C CA . PHE A 1 479 ? 30.484 -4.986 -25.418 1.00 87.06 479 PHE A CA 1
ATOM 3734 C C . PHE A 1 479 ? 31.040 -4.351 -24.132 1.00 87.06 479 PHE A C 1
ATOM 3736 O O . PHE A 1 479 ? 31.233 -5.037 -23.130 1.00 87.06 479 PHE A O 1
ATOM 3743 N N . SER A 1 480 ? 31.307 -3.046 -24.176 1.00 87.44 480 SER A N 1
ATOM 3744 C CA . SER A 1 480 ? 31.711 -2.227 -23.028 1.00 87.44 480 SER A CA 1
ATOM 3745 C C . SER A 1 480 ? 31.248 -0.795 -23.268 1.00 87.44 480 SER A C 1
ATOM 3747 O O . SER A 1 480 ? 31.490 -0.243 -24.349 1.00 87.44 480 SER A O 1
ATOM 3749 N N . LEU A 1 481 ? 30.617 -0.190 -22.260 1.00 84.25 481 LEU A N 1
ATOM 3750 C CA . LEU A 1 481 ? 30.209 1.217 -22.307 1.00 84.25 481 LEU A CA 1
ATOM 3751 C C . LEU A 1 481 ? 31.411 2.147 -22.460 1.00 84.25 481 LEU A C 1
ATOM 3753 O O . LEU A 1 481 ? 31.333 3.132 -23.192 1.00 84.25 481 LEU A O 1
ATOM 3757 N N . GLU A 1 482 ? 32.545 1.815 -21.840 1.00 85.94 482 GLU A N 1
ATOM 3758 C CA . GLU A 1 482 ? 33.775 2.602 -21.970 1.00 85.94 482 GLU A CA 1
ATOM 3759 C C . GLU A 1 482 ? 34.242 2.694 -23.430 1.00 85.94 482 GLU A C 1
ATOM 3761 O O . GLU A 1 482 ? 34.692 3.747 -23.874 1.00 85.94 482 GLU A O 1
ATOM 3766 N N . ARG A 1 483 ? 34.098 1.612 -24.204 1.00 84.19 483 ARG A N 1
ATOM 3767 C CA . ARG A 1 483 ? 34.478 1.602 -25.625 1.00 84.19 483 ARG A CA 1
ATOM 3768 C C . ARG A 1 483 ? 33.438 2.252 -26.528 1.00 84.19 483 ARG A C 1
ATOM 3770 O O . ARG A 1 483 ? 33.818 2.867 -27.518 1.00 84.19 483 ARG A O 1
ATOM 3777 N N . ALA A 1 484 ? 32.156 2.063 -26.225 1.00 82.56 484 ALA A N 1
ATOM 3778 C CA . ALA A 1 484 ? 31.067 2.580 -27.049 1.00 82.56 484 ALA A CA 1
ATOM 3779 C C . ALA A 1 484 ? 30.890 4.097 -26.878 1.00 82.56 484 ALA A C 1
ATOM 3781 O O . ALA A 1 484 ? 30.734 4.821 -27.856 1.00 82.56 484 ALA A O 1
ATOM 3782 N N . VAL A 1 485 ? 30.964 4.581 -25.636 1.00 79.75 485 VAL A N 1
ATOM 3783 C CA . VAL A 1 485 ? 30.619 5.965 -25.277 1.00 79.75 485 VAL A CA 1
ATOM 3784 C C . VAL A 1 485 ? 31.743 6.668 -24.513 1.00 79.75 485 VAL A C 1
ATOM 3786 O O . VAL A 1 485 ? 31.918 7.875 -24.668 1.00 79.75 485 VAL A O 1
ATOM 3789 N N . GLY A 1 486 ? 32.536 5.941 -23.719 1.00 78.88 486 GLY A N 1
ATOM 3790 C CA . GLY A 1 486 ? 33.579 6.528 -22.868 1.00 78.88 486 GLY A CA 1
ATOM 3791 C C . GLY A 1 486 ? 33.007 7.205 -21.620 1.00 78.88 486 GLY A C 1
ATOM 3792 O O . GLY A 1 486 ? 31.954 6.805 -21.128 1.00 78.88 486 GLY A O 1
ATOM 3793 N N . ARG A 1 487 ? 33.695 8.224 -21.080 1.00 75.38 487 ARG A N 1
ATOM 3794 C CA . ARG A 1 487 ? 33.143 9.085 -20.013 1.00 75.38 487 ARG A CA 1
ATOM 3795 C C . ARG A 1 487 ? 31.984 9.918 -20.560 1.00 75.38 487 ARG A C 1
ATOM 3797 O O . ARG A 1 487 ? 32.056 10.417 -21.681 1.00 75.38 487 ARG A O 1
ATOM 3804 N N . TRP A 1 488 ? 30.943 10.100 -19.753 1.00 73.56 488 TRP A N 1
ATOM 3805 C CA . TRP A 1 488 ? 29.744 10.818 -20.177 1.00 73.56 488 TRP A CA 1
ATOM 3806 C C . TRP A 1 488 ? 30.028 12.278 -20.559 1.00 73.56 488 TRP A C 1
ATOM 3808 O O . TRP A 1 488 ? 30.571 13.037 -19.758 1.00 73.56 488 TRP A O 1
ATOM 3818 N N . ALA A 1 489 ? 29.612 12.681 -21.764 1.00 70.19 489 ALA A N 1
ATOM 3819 C CA . ALA A 1 489 ? 29.796 14.038 -22.292 1.00 70.19 489 ALA A CA 1
ATOM 3820 C C . ALA A 1 489 ? 28.485 14.842 -22.441 1.00 70.19 489 ALA A C 1
ATOM 3822 O O . ALA A 1 489 ? 28.519 15.982 -22.900 1.00 70.19 489 ALA A O 1
ATOM 3823 N N . GLY A 1 490 ? 27.333 14.283 -22.040 1.00 71.38 490 GLY A N 1
ATOM 3824 C CA . GLY A 1 490 ? 26.044 14.997 -22.005 1.00 71.38 490 GLY A CA 1
ATOM 3825 C C . GLY A 1 490 ? 25.213 14.994 -23.292 1.00 71.38 490 GLY A C 1
ATOM 3826 O O . GLY A 1 490 ? 24.150 15.604 -23.314 1.00 71.38 490 GLY A O 1
ATOM 3827 N N . ASP A 1 491 ? 25.660 14.327 -24.354 1.00 76.00 491 ASP A N 1
ATOM 3828 C CA . ASP A 1 491 ? 25.036 14.362 -25.687 1.00 76.00 491 ASP A CA 1
ATOM 3829 C C . ASP A 1 491 ? 24.322 13.058 -26.094 1.00 76.00 491 ASP A C 1
ATOM 3831 O O . ASP A 1 491 ? 23.656 13.005 -27.131 1.00 76.00 491 ASP A O 1
ATOM 3835 N N . SER A 1 492 ? 24.459 12.006 -25.289 1.00 82.25 492 SER A N 1
ATOM 3836 C CA . SER A 1 492 ? 23.970 10.659 -25.594 1.00 82.25 492 SER A CA 1
ATOM 3837 C C . SER A 1 492 ? 22.764 10.293 -24.727 1.00 82.25 492 SER A C 1
ATOM 3839 O O . SER A 1 492 ? 22.440 11.010 -23.787 1.00 82.25 492 SER A O 1
ATOM 3841 N N . ALA A 1 493 ? 22.101 9.175 -25.010 1.00 87.38 493 ALA A N 1
ATOM 3842 C CA . ALA A 1 493 ? 21.241 8.464 -24.063 1.00 87.38 493 ALA A CA 1
ATOM 3843 C C . ALA A 1 493 ? 21.481 6.961 -24.210 1.00 87.38 493 ALA A C 1
ATOM 3845 O O . ALA A 1 493 ? 21.530 6.450 -25.331 1.00 87.38 493 ALA A O 1
ATOM 3846 N N . VAL A 1 494 ? 21.640 6.252 -23.091 1.00 90.62 494 VAL A N 1
ATOM 3847 C CA . VAL A 1 494 ? 21.900 4.807 -23.100 1.00 90.62 494 VAL A CA 1
ATOM 3848 C C . VAL A 1 494 ? 20.655 4.063 -22.640 1.00 90.62 494 VAL A C 1
ATOM 3850 O O . VAL A 1 494 ? 20.135 4.315 -21.555 1.00 90.62 494 VAL A O 1
ATOM 3853 N N . TYR A 1 495 ? 20.193 3.123 -23.457 1.00 90.62 495 TYR A N 1
ATOM 3854 C CA . TYR A 1 495 ? 19.036 2.279 -23.181 1.00 90.62 495 TYR A CA 1
ATOM 3855 C C . TYR A 1 495 ? 19.463 0.826 -23.103 1.00 90.62 495 TYR A C 1
ATOM 3857 O O . TYR A 1 495 ? 20.037 0.300 -24.050 1.00 90.62 495 TYR A O 1
ATOM 3865 N N . VAL A 1 496 ? 19.152 0.159 -21.996 1.00 89.06 496 VAL A N 1
ATOM 3866 C CA . VAL A 1 496 ? 19.568 -1.224 -21.752 1.00 89.06 496 VAL A CA 1
ATOM 3867 C C . VAL A 1 496 ? 18.361 -2.101 -21.464 1.00 89.06 496 VAL A C 1
ATOM 3869 O O . VAL A 1 496 ? 17.506 -1.754 -20.651 1.00 89.06 496 VAL A O 1
ATOM 3872 N N . CYS A 1 497 ? 18.306 -3.268 -22.099 1.00 84.25 497 CYS A N 1
ATOM 3873 C CA . CYS A 1 497 ? 17.317 -4.288 -21.772 1.00 84.25 497 CYS A CA 1
ATOM 3874 C C . CYS A 1 497 ? 17.909 -5.689 -21.964 1.00 84.25 497 CYS A C 1
ATOM 3876 O O . CYS A 1 497 ? 18.475 -6.018 -23.010 1.00 84.25 497 CYS A O 1
ATOM 3878 N N . GLY A 1 498 ? 17.796 -6.531 -20.940 1.00 82.88 498 GLY A N 1
ATOM 3879 C CA . GLY A 1 498 ? 18.382 -7.866 -20.939 1.00 82.88 498 GLY A CA 1
ATOM 3880 C C . GLY A 1 498 ? 18.177 -8.604 -19.616 1.00 82.88 498 GLY A C 1
ATOM 3881 O O . GLY A 1 498 ? 17.375 -8.175 -18.789 1.00 82.88 498 GLY A O 1
ATOM 3882 N N . PRO A 1 499 ? 18.875 -9.731 -19.397 1.00 76.25 499 PRO A N 1
ATOM 3883 C CA . PRO A 1 499 ? 18.898 -10.407 -18.102 1.00 76.25 499 PRO A CA 1
ATOM 3884 C C . PRO A 1 499 ? 19.457 -9.505 -16.990 1.00 76.25 499 PRO A C 1
ATOM 3886 O O . PRO A 1 499 ? 20.308 -8.661 -17.260 1.00 76.25 499 PRO A O 1
ATOM 3889 N N . ALA A 1 500 ? 19.026 -9.731 -15.747 1.00 67.19 500 ALA A N 1
ATOM 3890 C CA . ALA A 1 500 ? 19.443 -8.982 -14.554 1.00 67.19 500 ALA A CA 1
ATOM 3891 C C . ALA A 1 500 ? 20.959 -8.727 -14.482 1.00 67.19 500 ALA A C 1
ATOM 3893 O O . ALA A 1 500 ? 21.395 -7.595 -14.669 1.00 67.19 500 ALA A O 1
ATOM 3894 N N . GLY A 1 501 ? 21.764 -9.793 -14.384 1.00 70.50 501 GLY A N 1
ATOM 3895 C CA . GLY A 1 501 ? 23.222 -9.664 -14.264 1.00 70.50 501 GLY A CA 1
ATOM 3896 C C . GLY A 1 501 ? 23.901 -8.937 -15.435 1.00 70.50 501 GLY A C 1
ATOM 3897 O O . GLY A 1 501 ? 24.951 -8.328 -15.260 1.00 70.50 501 GLY A O 1
ATOM 3898 N N . PHE A 1 502 ? 23.296 -8.934 -16.629 1.00 80.25 502 PHE A N 1
ATOM 3899 C CA . PHE A 1 502 ? 23.785 -8.126 -17.750 1.00 80.25 502 PHE A CA 1
ATOM 3900 C C . PHE A 1 502 ? 23.514 -6.633 -17.533 1.00 80.25 502 PHE A C 1
ATOM 3902 O O . PHE A 1 502 ? 24.395 -5.799 -17.736 1.00 80.25 502 PHE A O 1
ATOM 3909 N N . MET A 1 503 ? 22.294 -6.293 -17.114 1.00 80.19 503 MET A N 1
ATOM 3910 C CA . MET A 1 503 ? 21.907 -4.911 -16.836 1.00 80.19 503 MET A CA 1
ATOM 3911 C C . MET A 1 503 ? 22.649 -4.339 -15.623 1.00 80.19 503 MET A C 1
ATOM 3913 O O . MET A 1 503 ? 22.961 -3.148 -15.620 1.00 80.19 503 MET A O 1
ATOM 3917 N N . ASP A 1 504 ? 22.950 -5.168 -14.624 1.00 72.00 504 ASP A N 1
ATOM 3918 C CA . ASP A 1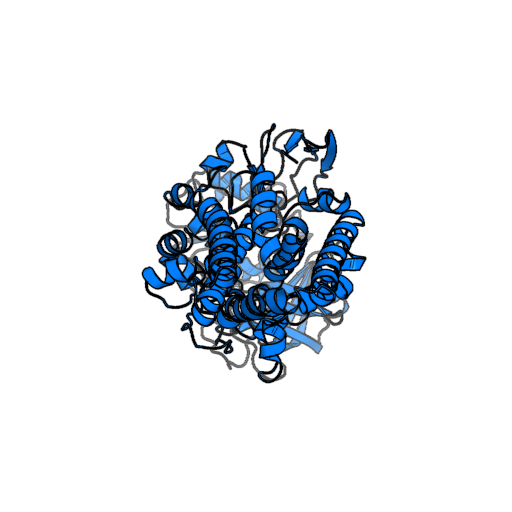 504 ? 23.717 -4.775 -13.440 1.00 72.00 504 ASP A CA 1
ATOM 3919 C C . ASP A 1 504 ? 25.181 -4.517 -13.780 1.00 72.00 504 ASP A C 1
ATOM 3921 O O . ASP A 1 504 ? 25.689 -3.446 -13.456 1.00 72.00 504 ASP A O 1
ATOM 3925 N N . ALA A 1 505 ? 25.820 -5.400 -14.556 1.00 77.44 505 ALA A N 1
ATOM 3926 C CA . ALA A 1 505 ? 27.195 -5.195 -15.015 1.00 77.44 505 ALA A CA 1
ATOM 3927 C C . ALA A 1 505 ? 27.371 -3.875 -15.791 1.00 77.44 505 ALA A C 1
ATOM 3929 O O . ALA A 1 505 ? 28.349 -3.154 -15.588 1.00 77.44 505 ALA A O 1
ATOM 3930 N N . LEU A 1 506 ? 26.406 -3.527 -16.650 1.00 83.00 506 LEU A N 1
ATOM 3931 C CA . LEU A 1 506 ? 26.398 -2.243 -17.360 1.00 83.00 506 LEU A CA 1
ATOM 3932 C C . LEU A 1 506 ? 26.107 -1.064 -16.432 1.00 83.00 506 LEU A C 1
ATOM 3934 O O . LEU A 1 506 ? 26.623 0.031 -16.635 1.00 83.00 506 LEU A O 1
ATOM 3938 N N . GLY A 1 507 ? 25.301 -1.283 -15.397 1.00 75.69 507 GLY A N 1
ATOM 3939 C CA . GLY A 1 507 ? 25.073 -0.303 -14.350 1.00 75.69 507 GLY A CA 1
ATOM 3940 C C . GLY A 1 507 ? 26.323 0.048 -13.561 1.00 75.69 507 GLY A C 1
ATOM 3941 O O . GLY A 1 507 ? 26.614 1.229 -13.378 1.00 75.69 507 GLY A O 1
ATOM 3942 N N . ASP A 1 508 ? 27.067 -0.969 -13.144 1.00 76.94 508 ASP A N 1
ATOM 3943 C CA . ASP A 1 508 ? 28.331 -0.813 -12.431 1.00 76.94 508 ASP A CA 1
ATOM 3944 C C . ASP A 1 508 ? 29.386 -0.150 -13.318 1.00 76.94 508 ASP A C 1
ATOM 3946 O O . ASP A 1 508 ? 30.114 0.739 -12.875 1.00 76.94 508 ASP A O 1
ATOM 3950 N N . GLU A 1 509 ? 29.455 -0.538 -14.596 1.00 84.25 509 GLU A N 1
ATOM 3951 C CA . GLU A 1 509 ? 30.346 0.102 -15.562 1.00 84.25 509 GLU A CA 1
ATOM 3952 C C . GLU A 1 509 ? 29.998 1.587 -15.747 1.00 84.25 509 GLU A C 1
ATOM 3954 O O . GLU A 1 509 ? 30.890 2.430 -15.645 1.00 84.25 509 GLU A O 1
ATOM 3959 N N . ALA A 1 510 ? 28.719 1.928 -15.929 1.00 81.75 510 ALA A N 1
ATOM 3960 C CA . ALA A 1 510 ? 28.264 3.314 -16.042 1.00 81.75 510 ALA A CA 1
ATOM 3961 C C . ALA A 1 510 ? 28.586 4.136 -14.783 1.00 81.75 510 ALA A C 1
ATOM 3963 O O . ALA A 1 510 ? 29.032 5.279 -14.888 1.00 81.75 510 ALA A O 1
ATOM 3964 N N . ALA A 1 511 ? 28.424 3.548 -13.593 1.00 77.44 511 ALA A N 1
ATOM 3965 C CA . ALA A 1 511 ? 28.777 4.191 -12.331 1.00 77.44 511 ALA A CA 1
ATOM 3966 C C . ALA A 1 511 ? 30.284 4.483 -12.237 1.00 77.44 511 ALA A C 1
ATOM 3968 O O . ALA A 1 511 ? 30.670 5.592 -11.868 1.00 77.44 511 ALA A O 1
ATOM 3969 N N . ARG A 1 512 ? 31.149 3.534 -12.632 1.00 84.19 512 ARG A N 1
ATOM 3970 C CA . ARG A 1 512 ? 32.609 3.758 -12.694 1.00 84.19 512 ARG A CA 1
ATOM 3971 C C . ARG A 1 512 ? 33.004 4.843 -13.695 1.00 84.19 512 ARG A C 1
ATOM 3973 O O . ARG A 1 512 ? 34.014 5.510 -13.494 1.00 84.19 512 ARG A O 1
ATOM 3980 N N . LEU A 1 513 ? 32.235 4.994 -14.770 1.00 83.12 513 LEU A N 1
ATOM 3981 C CA . LEU A 1 513 ? 32.436 6.022 -15.791 1.00 83.12 513 LEU A CA 1
ATOM 3982 C C . LEU A 1 513 ? 31.760 7.360 -15.444 1.00 83.12 513 LEU A C 1
ATOM 3984 O O . LEU A 1 513 ? 31.780 8.272 -16.273 1.00 83.12 513 LEU A O 1
ATOM 3988 N N . GLU A 1 514 ? 31.194 7.481 -14.238 1.00 81.00 514 GLU A N 1
ATOM 3989 C CA . GLU A 1 514 ? 30.567 8.694 -13.695 1.00 81.00 514 GLU A CA 1
ATOM 3990 C C . GLU A 1 514 ? 29.339 9.160 -14.496 1.00 81.00 514 GLU A C 1
ATOM 3992 O O . GLU A 1 514 ? 29.099 10.356 -14.671 1.00 81.00 514 GLU A O 1
ATOM 3997 N N . TYR A 1 515 ? 28.540 8.215 -14.997 1.00 75.88 515 TYR A N 1
ATOM 3998 C CA . TYR A 1 515 ? 27.319 8.548 -15.728 1.00 75.88 515 TYR A CA 1
ATOM 3999 C C . TYR A 1 515 ? 26.277 9.113 -14.759 1.00 75.88 515 TYR A C 1
ATOM 4001 O O . TYR A 1 515 ? 26.060 8.540 -13.685 1.00 75.88 515 TYR A O 1
ATOM 4009 N N . PRO A 1 516 ? 25.578 10.197 -15.131 1.00 67.38 516 PRO A N 1
ATOM 4010 C CA . PRO A 1 516 ? 24.396 10.641 -14.412 1.00 67.38 516 PRO A CA 1
ATOM 4011 C C . PRO A 1 516 ? 23.355 9.520 -14.317 1.00 67.38 516 PRO A C 1
ATOM 4013 O O . PRO A 1 516 ? 23.191 8.718 -15.237 1.00 67.38 516 PRO A O 1
ATOM 4016 N N . ILE A 1 517 ? 22.620 9.464 -13.206 1.00 53.12 517 ILE A N 1
ATOM 4017 C CA . ILE A 1 517 ? 21.626 8.404 -12.969 1.00 53.12 517 ILE A CA 1
ATOM 4018 C C . ILE A 1 517 ? 20.491 8.401 -14.008 1.00 53.12 517 ILE A C 1
ATOM 4020 O O . ILE A 1 517 ? 19.851 7.378 -14.228 1.00 53.12 517 ILE A O 1
ATOM 4024 N N . ASP A 1 518 ? 20.243 9.544 -14.642 1.00 64.50 518 ASP A N 1
ATOM 4025 C CA . ASP A 1 518 ? 19.252 9.765 -15.690 1.00 64.50 518 ASP A CA 1
ATOM 4026 C C . ASP A 1 518 ? 19.788 9.523 -17.110 1.00 64.50 518 ASP A C 1
ATOM 4028 O O . ASP A 1 518 ? 18.998 9.534 -18.046 1.00 64.50 518 ASP A O 1
ATOM 4032 N N . ALA A 1 519 ? 21.087 9.252 -17.279 1.00 70.06 519 ALA A N 1
ATOM 4033 C CA . ALA A 1 519 ? 21.703 8.947 -18.575 1.00 70.06 519 ALA A CA 1
ATOM 4034 C C . ALA A 1 519 ? 21.527 7.481 -19.017 1.00 70.06 519 ALA A C 1
ATOM 4036 O O . ALA A 1 519 ? 21.706 7.159 -20.196 1.00 70.06 519 ALA A O 1
ATOM 4037 N N . LEU A 1 520 ? 21.207 6.589 -18.069 1.00 80.62 520 LEU A N 1
ATOM 4038 C CA . LEU A 1 520 ? 21.080 5.148 -18.278 1.00 80.62 520 LEU A CA 1
ATOM 4039 C C . LEU A 1 520 ? 19.653 4.675 -17.971 1.00 80.62 520 LEU A C 1
ATOM 4041 O O . LEU A 1 520 ? 19.257 4.523 -16.815 1.00 80.62 520 LEU A O 1
ATOM 4045 N N . HIS A 1 521 ? 18.894 4.376 -19.018 1.00 80.06 521 HIS A N 1
ATOM 4046 C CA . HIS A 1 521 ? 17.515 3.906 -18.934 1.00 80.06 521 HIS A CA 1
ATOM 4047 C C . HIS A 1 521 ? 17.458 2.382 -19.049 1.00 80.06 521 HIS A C 1
ATOM 4049 O O . HIS A 1 521 ? 18.127 1.795 -19.899 1.00 80.06 521 HIS A O 1
ATOM 4055 N N . ARG A 1 522 ? 16.638 1.723 -18.220 1.00 79.56 522 ARG A N 1
ATOM 4056 C CA . ARG A 1 522 ? 16.528 0.254 -18.203 1.00 79.56 522 ARG A CA 1
ATOM 4057 C C . ARG A 1 522 ? 15.079 -0.221 -18.182 1.00 79.56 522 ARG A C 1
ATOM 4059 O O . ARG A 1 522 ? 14.250 0.386 -17.508 1.00 79.56 522 ARG A O 1
ATOM 4066 N N . GLU A 1 523 ? 14.807 -1.340 -18.848 1.00 69.50 523 GLU A N 1
ATOM 4067 C CA . GLU A 1 523 ? 13.542 -2.080 -18.749 1.00 69.50 523 GLU A CA 1
ATOM 4068 C C . GLU A 1 523 ? 13.815 -3.547 -18.399 1.00 69.50 523 GLU A C 1
ATOM 4070 O O . GLU A 1 523 ? 14.658 -4.194 -19.020 1.00 69.50 523 GLU A O 1
ATOM 4075 N N . SER A 1 524 ? 13.085 -4.071 -17.408 1.00 67.75 524 SER A N 1
ATOM 4076 C CA . SER A 1 524 ? 13.170 -5.471 -16.981 1.00 67.75 524 SER A CA 1
ATOM 4077 C C . SER A 1 524 ? 11.901 -6.238 -17.348 1.00 67.75 524 SER A C 1
ATOM 4079 O O . SER A 1 524 ? 10.789 -5.790 -17.073 1.00 67.75 524 SER A O 1
ATOM 4081 N N . PHE A 1 525 ? 12.069 -7.427 -17.932 1.00 56.53 525 PHE A N 1
ATOM 4082 C CA . PHE A 1 525 ? 10.972 -8.322 -18.334 1.00 56.53 525 PHE A CA 1
ATOM 4083 C C . PHE A 1 525 ? 10.520 -9.283 -17.236 1.00 56.53 525 PHE A C 1
ATOM 4085 O O . PHE A 1 525 ? 9.529 -10.003 -17.383 1.00 56.53 525 PHE A O 1
ATOM 4092 N N . THR A 1 526 ? 11.230 -9.306 -16.116 1.00 45.31 526 THR A N 1
ATOM 4093 C CA . THR A 1 526 ? 10.784 -9.986 -14.908 1.00 45.31 526 THR A CA 1
ATOM 4094 C C . THR A 1 526 ? 9.995 -8.981 -14.078 1.00 45.31 526 THR A C 1
ATOM 4096 O O . THR A 1 526 ? 10.519 -7.954 -13.656 1.00 45.31 526 THR A O 1
ATOM 4099 N N . ALA A 1 527 ? 8.700 -9.258 -13.877 1.00 34.19 527 ALA A N 1
ATOM 4100 C CA . ALA A 1 527 ? 7.805 -8.421 -13.082 1.00 34.19 527 ALA A CA 1
ATOM 4101 C C . ALA A 1 527 ? 8.388 -8.236 -11.690 1.00 34.19 527 ALA A C 1
ATOM 4103 O O . ALA A 1 527 ? 8.248 -9.171 -10.913 1.00 34.19 527 ALA A O 1
ATOM 4104 N N . GLY A 1 528 ? 9.036 -7.086 -11.438 1.00 37.81 528 GLY A N 1
ATOM 4105 C CA . GLY A 1 528 ? 9.714 -6.698 -10.198 1.00 37.81 528 GLY A CA 1
ATOM 4106 C C . GLY A 1 528 ? 9.932 -7.852 -9.232 1.00 37.81 528 GLY A C 1
ATOM 4107 O O . GLY A 1 528 ? 9.468 -7.792 -8.096 1.00 37.81 528 GLY A O 1
ATOM 4108 N N . VAL A 1 529 ? 10.571 -8.928 -9.706 1.00 38.62 529 VAL A N 1
ATOM 4109 C CA . VAL A 1 529 ? 11.065 -9.953 -8.810 1.00 38.62 529 VAL A CA 1
ATOM 4110 C C . VAL A 1 529 ? 12.174 -9.181 -8.162 1.00 38.62 529 VAL A C 1
ATOM 4112 O O . VAL A 1 529 ? 13.069 -8.697 -8.854 1.00 38.62 529 VAL A O 1
ATOM 4115 N N . ILE A 1 530 ? 12.006 -8.919 -6.873 1.00 50.09 530 ILE A N 1
ATOM 4116 C CA . ILE A 1 530 ? 13.073 -8.408 -6.031 1.00 50.09 530 ILE A CA 1
ATOM 4117 C C . ILE A 1 530 ? 14.285 -9.212 -6.447 1.00 50.09 530 ILE A C 1
ATOM 4119 O O . ILE A 1 530 ? 14.239 -10.434 -6.346 1.00 50.09 530 ILE A O 1
ATOM 4123 N N . ASP A 1 531 ? 15.249 -8.552 -7.077 1.00 50.28 531 ASP A N 1
ATOM 4124 C CA . ASP A 1 531 ? 16.293 -9.275 -7.770 1.00 50.28 531 ASP A CA 1
ATOM 4125 C C . ASP A 1 531 ? 17.075 -10.027 -6.713 1.00 50.28 531 ASP A C 1
ATOM 4127 O O . ASP A 1 531 ? 17.742 -9.416 -5.882 1.00 50.28 531 ASP A O 1
ATOM 4131 N N . LEU A 1 532 ? 16.868 -11.337 -6.662 1.00 58.28 532 LEU A N 1
ATOM 4132 C CA . LEU A 1 532 ? 17.484 -12.212 -5.692 1.00 58.28 532 LEU A CA 1
ATOM 4133 C C . LEU A 1 532 ? 18.671 -12.960 -6.311 1.00 58.28 532 LEU A C 1
ATOM 4135 O O . LEU A 1 532 ? 19.312 -13.737 -5.615 1.00 58.28 532 LEU A O 1
ATOM 4139 N N . THR A 1 533 ? 18.995 -12.706 -7.580 1.00 53.06 533 THR A N 1
ATOM 4140 C CA . THR A 1 533 ? 19.857 -13.561 -8.405 1.00 53.06 533 THR A CA 1
ATOM 4141 C C . THR A 1 533 ? 21.301 -13.624 -7.893 1.00 53.06 533 THR A C 1
ATOM 4143 O O . THR A 1 533 ? 21.887 -14.702 -7.896 1.00 53.06 533 THR A O 1
ATOM 4146 N N . ASP A 1 534 ? 21.818 -12.524 -7.332 1.00 64.62 534 ASP A N 1
ATOM 4147 C CA . ASP A 1 534 ? 23.145 -12.453 -6.685 1.00 64.62 534 ASP A CA 1
ATOM 4148 C C . ASP A 1 534 ? 23.082 -12.469 -5.153 1.00 64.62 534 ASP A C 1
ATOM 4150 O O . ASP A 1 534 ? 24.037 -12.150 -4.438 1.00 64.62 534 ASP A O 1
ATOM 4154 N N . SER A 1 535 ? 21.927 -12.836 -4.613 1.00 79.88 535 SER A N 1
ATOM 4155 C CA . SER A 1 535 ? 21.746 -12.905 -3.175 1.00 79.88 535 SER A CA 1
ATOM 4156 C C . SER A 1 535 ? 22.495 -14.080 -2.597 1.00 79.88 535 SER A C 1
ATOM 4158 O O . SER A 1 535 ? 22.420 -15.201 -3.092 1.00 79.88 535 SER A O 1
ATOM 4160 N N . ARG A 1 536 ? 23.151 -13.850 -1.470 1.00 88.00 536 ARG A N 1
ATOM 4161 C CA . ARG A 1 536 ? 23.710 -14.937 -0.679 1.00 88.00 536 ARG A CA 1
ATOM 4162 C C . ARG A 1 536 ? 22.676 -15.414 0.338 1.00 88.00 536 ARG A C 1
ATOM 4164 O O . ARG A 1 536 ? 21.832 -14.618 0.788 1.00 88.00 536 ARG A O 1
ATOM 4171 N N . PRO A 1 537 ? 22.683 -16.714 0.676 1.00 93.81 537 PRO A N 1
ATOM 4172 C CA . PRO A 1 537 ? 21.967 -17.156 1.850 1.00 93.81 537 PRO A CA 1
ATOM 4173 C C . PRO A 1 537 ? 22.588 -16.498 3.083 1.00 93.81 537 PRO A C 1
ATOM 4175 O O . PRO A 1 537 ? 23.791 -16.247 3.114 1.00 93.81 537 PRO A O 1
ATOM 4178 N N . PHE A 1 538 ? 21.769 -16.207 4.083 1.00 96.94 538 PHE A N 1
ATOM 4179 C CA . PHE A 1 538 ? 22.246 -15.650 5.342 1.00 96.94 538 PHE A CA 1
ATOM 4180 C C . PHE A 1 538 ? 21.381 -16.129 6.502 1.00 96.94 538 PHE A C 1
ATOM 4182 O O . PHE A 1 538 ? 20.231 -16.546 6.324 1.00 96.94 538 PHE A O 1
ATOM 4189 N N . GLU A 1 539 ? 21.943 -16.052 7.698 1.00 97.56 539 GLU A N 1
ATOM 4190 C CA . GLU A 1 539 ? 21.260 -16.357 8.939 1.00 97.56 539 GLU A CA 1
ATOM 4191 C C . GLU A 1 539 ? 20.472 -15.138 9.432 1.00 97.56 539 GLU A C 1
ATOM 4193 O O . GLU A 1 539 ? 21.018 -14.051 9.630 1.00 97.56 539 GLU A O 1
ATOM 4198 N N . LEU A 1 540 ? 19.178 -15.325 9.676 1.00 97.50 540 LEU A N 1
ATOM 4199 C CA . LEU A 1 540 ? 18.313 -14.329 10.291 1.00 97.50 540 LEU A CA 1
ATOM 4200 C C . LEU A 1 540 ? 17.916 -14.784 11.693 1.00 97.50 540 LEU A C 1
ATOM 4202 O O . LEU A 1 540 ? 17.160 -15.744 11.858 1.00 97.50 540 LEU A O 1
ATOM 4206 N N . VAL A 1 541 ? 18.413 -14.082 12.705 1.00 97.12 541 VAL A N 1
ATOM 4207 C CA . VAL A 1 541 ? 18.141 -14.378 14.115 1.00 97.12 541 VAL A CA 1
ATOM 4208 C C . VAL A 1 541 ? 17.105 -13.405 14.653 1.00 97.12 541 VAL A C 1
ATOM 4210 O O . VAL A 1 541 ? 17.231 -12.193 14.503 1.00 97.12 541 VAL A O 1
ATOM 4213 N N . LEU A 1 542 ? 16.083 -13.923 15.322 1.00 94.31 542 LEU A N 1
ATOM 4214 C CA . LEU A 1 542 ? 15.098 -13.121 16.038 1.00 94.31 542 LEU A CA 1
ATOM 4215 C C . LEU A 1 542 ? 15.574 -12.944 17.481 1.00 94.31 542 LEU A C 1
ATOM 4217 O O . LEU A 1 542 ? 15.471 -13.865 18.293 1.00 94.31 542 LEU A O 1
ATOM 4221 N N . GLY A 1 543 ? 16.134 -11.778 17.796 1.00 89.75 543 GLY A N 1
ATOM 4222 C CA . GLY A 1 543 ? 16.846 -11.522 19.047 1.00 89.75 543 GLY A CA 1
ATOM 4223 C C . GLY A 1 543 ? 16.011 -11.719 20.315 1.00 89.75 543 GLY A C 1
ATOM 4224 O O . GLY A 1 543 ? 16.573 -12.044 21.358 1.00 89.75 543 GLY A O 1
ATOM 4225 N N . ARG A 1 544 ? 14.678 -11.578 20.259 1.00 81.50 544 ARG A N 1
ATOM 4226 C CA . ARG A 1 544 ? 13.815 -11.752 21.441 1.00 81.50 544 ARG A CA 1
ATOM 4227 C C . ARG A 1 544 ? 13.383 -13.194 21.627 1.00 81.50 544 ARG A C 1
ATOM 4229 O O . ARG A 1 544 ? 13.281 -13.650 22.762 1.00 81.50 544 ARG A O 1
ATOM 4236 N N . SER A 1 545 ? 13.083 -13.892 20.533 1.00 83.06 545 SER A N 1
ATOM 4237 C CA . SER A 1 545 ? 12.647 -15.294 20.596 1.00 83.06 545 SER A CA 1
ATOM 4238 C C . SER A 1 545 ? 13.803 -16.297 20.579 1.00 83.06 545 SER A C 1
ATOM 4240 O O . SER A 1 545 ? 13.584 -17.470 20.871 1.00 83.06 545 SER A O 1
ATOM 4242 N N . GLY A 1 546 ? 15.015 -15.862 20.220 1.00 89.19 546 GLY A N 1
ATOM 4243 C CA . GLY A 1 546 ? 16.184 -16.723 20.027 1.00 89.19 546 GLY A CA 1
ATOM 4244 C C . GLY A 1 546 ? 16.062 -17.672 18.830 1.00 89.19 546 GLY A C 1
ATOM 4245 O O . GLY A 1 546 ? 16.902 -18.552 18.664 1.00 89.19 546 GLY A O 1
ATOM 4246 N N . ARG A 1 547 ? 15.009 -17.534 18.012 1.00 94.00 547 ARG A N 1
ATOM 4247 C CA . ARG A 1 547 ? 14.782 -18.366 16.826 1.00 94.00 547 ARG A CA 1
ATOM 4248 C C . ARG A 1 547 ? 15.708 -17.923 15.703 1.00 94.00 547 ARG A C 1
ATOM 4250 O O . ARG A 1 547 ? 15.858 -16.728 15.462 1.00 94.00 547 ARG A O 1
ATOM 4257 N N . THR A 1 548 ? 16.240 -18.895 14.979 1.00 96.25 548 THR A N 1
ATOM 4258 C CA . THR A 1 548 ? 17.152 -18.673 13.860 1.00 96.25 548 THR A CA 1
ATOM 4259 C C . THR A 1 548 ? 16.575 -19.282 12.594 1.00 96.25 548 THR A C 1
ATOM 4261 O O . THR A 1 548 ? 16.115 -20.425 12.609 1.00 96.25 548 THR A O 1
ATOM 4264 N N . PHE A 1 549 ? 16.621 -18.527 11.502 1.00 94.50 549 PHE A N 1
ATOM 4265 C CA . PHE A 1 549 ? 16.167 -18.953 10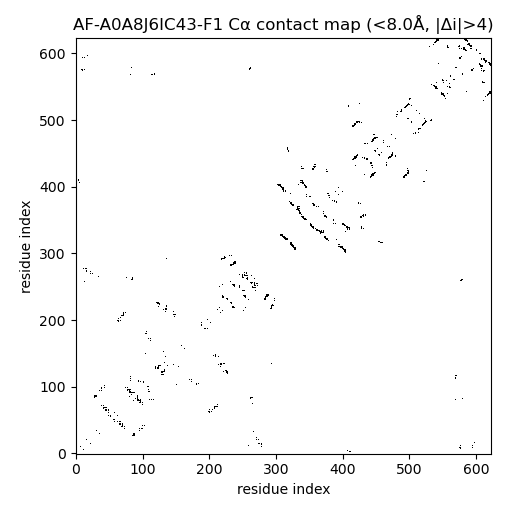.185 1.00 94.50 549 PHE A CA 1
ATOM 4266 C C . PHE A 1 549 ? 17.299 -18.838 9.182 1.00 94.50 549 PHE A C 1
ATOM 4268 O O . PHE A 1 549 ? 18.038 -17.858 9.173 1.00 94.50 549 PHE A O 1
ATOM 4275 N N . GLN A 1 550 ? 17.397 -19.827 8.304 1.00 96.56 550 GLN A N 1
ATOM 4276 C CA . GLN A 1 550 ? 18.218 -19.713 7.109 1.00 96.56 550 GLN A CA 1
ATOM 4277 C C . GLN A 1 550 ? 17.370 -19.048 6.037 1.00 96.56 550 GLN A C 1
ATOM 4279 O O . GLN A 1 550 ? 16.292 -19.552 5.727 1.00 96.56 550 GLN A O 1
ATOM 4284 N N . ILE A 1 551 ? 17.828 -17.914 5.508 1.00 94.69 551 ILE A N 1
ATOM 4285 C CA . ILE A 1 551 ? 17.160 -17.213 4.412 1.00 94.69 551 ILE A CA 1
ATOM 4286 C C . ILE A 1 551 ? 17.861 -17.618 3.118 1.00 94.69 551 ILE A C 1
ATOM 4288 O O . ILE A 1 551 ? 18.979 -17.158 2.881 1.00 94.69 551 ILE A O 1
ATOM 4292 N N . PRO A 1 552 ? 17.249 -18.467 2.273 1.00 87.38 552 PRO A N 1
ATOM 4293 C CA . PRO A 1 552 ? 17.840 -18.867 1.003 1.00 87.38 552 PRO A CA 1
ATOM 4294 C C . PRO A 1 552 ? 18.101 -17.671 0.087 1.00 87.38 552 PRO A C 1
ATOM 4296 O O . PRO A 1 552 ? 17.410 -16.651 0.168 1.00 87.38 552 PRO A O 1
ATOM 4299 N N . ALA A 1 553 ? 19.085 -17.807 -0.802 1.00 85.50 553 ALA A N 1
ATOM 4300 C CA . ALA A 1 553 ? 19.411 -16.812 -1.823 1.00 85.50 553 ALA A CA 1
ATOM 4301 C C . ALA A 1 553 ? 18.171 -16.376 -2.624 1.00 85.50 553 ALA A C 1
ATOM 4303 O O . ALA A 1 553 ? 17.940 -15.190 -2.808 1.00 85.50 553 ALA A O 1
ATOM 4304 N N . ASP A 1 554 ? 17.331 -17.334 -3.005 1.00 76.75 554 ASP A N 1
ATOM 4305 C CA . ASP A 1 554 ? 16.167 -17.205 -3.885 1.00 76.75 554 ASP A CA 1
ATOM 4306 C C . ASP A 1 554 ? 14.847 -16.879 -3.160 1.00 76.75 554 ASP A C 1
ATOM 4308 O O . ASP A 1 554 ? 13.783 -16.848 -3.781 1.00 76.75 554 ASP A O 1
ATOM 4312 N N . ARG A 1 555 ? 14.886 -16.622 -1.847 1.00 75.62 555 ARG A N 1
ATOM 4313 C CA . ARG A 1 555 ? 13.695 -16.349 -1.027 1.00 75.62 555 ARG A CA 1
ATOM 4314 C C . ARG A 1 555 ? 13.808 -15.027 -0.277 1.00 75.62 555 ARG A C 1
ATOM 4316 O O . ARG A 1 555 ? 14.885 -14.653 0.185 1.00 75.62 555 ARG A O 1
ATOM 4323 N N . GLN A 1 556 ? 12.685 -14.330 -0.109 1.00 80.75 556 GLN A N 1
ATOM 4324 C CA . GLN A 1 556 ? 12.604 -13.133 0.734 1.00 80.75 556 GLN A CA 1
ATOM 4325 C C . GLN A 1 556 ? 12.601 -13.526 2.214 1.00 80.75 556 GLN A C 1
ATOM 4327 O O . GLN A 1 556 ? 11.981 -14.523 2.590 1.00 80.75 556 GLN A O 1
ATOM 4332 N N . ALA A 1 557 ? 13.215 -12.705 3.072 1.00 89.25 557 ALA A N 1
ATOM 4333 C CA . ALA A 1 557 ? 13.154 -12.913 4.518 1.00 89.25 557 ALA A CA 1
ATOM 4334 C C . ALA A 1 557 ? 11.702 -12.914 5.026 1.00 89.25 557 ALA A C 1
ATOM 4336 O O . ALA A 1 557 ? 11.336 -13.751 5.846 1.00 89.25 557 ALA A O 1
ATOM 4337 N N . LEU A 1 558 ? 10.860 -12.025 4.487 1.00 79.88 558 LEU A N 1
ATOM 4338 C CA . LEU A 1 558 ? 9.437 -11.953 4.815 1.00 79.88 558 LEU A CA 1
ATOM 4339 C C . LEU A 1 558 ? 8.705 -13.284 4.587 1.00 79.88 558 LEU A C 1
ATOM 4341 O O . LEU A 1 558 ? 7.965 -13.718 5.468 1.00 79.88 558 LEU A O 1
ATOM 4345 N N . ASP A 1 559 ? 8.925 -13.939 3.443 1.00 68.81 559 ASP A N 1
ATOM 4346 C CA . ASP A 1 559 ? 8.242 -15.193 3.107 1.00 68.81 559 ASP A CA 1
ATOM 4347 C C . ASP A 1 559 ? 8.682 -16.333 4.030 1.00 68.81 559 ASP A C 1
ATOM 4349 O O . ASP A 1 559 ? 7.846 -17.080 4.532 1.00 68.81 559 ASP A O 1
ATOM 4353 N N . VAL A 1 560 ? 9.989 -16.443 4.293 1.00 78.31 560 VAL A N 1
ATOM 4354 C CA . VAL A 1 560 ? 10.537 -17.476 5.188 1.00 78.31 560 VAL A CA 1
ATOM 4355 C C . VAL A 1 560 ? 9.987 -17.309 6.604 1.00 78.31 560 VAL A C 1
ATOM 4357 O O . VAL A 1 560 ? 9.600 -18.287 7.242 1.00 78.31 560 VAL A O 1
ATOM 4360 N N . LEU A 1 561 ? 9.912 -16.072 7.100 1.00 80.12 561 LEU A N 1
ATOM 4361 C CA . LEU A 1 561 ? 9.334 -15.773 8.408 1.00 80.12 561 LEU A CA 1
ATOM 4362 C C . LEU A 1 561 ? 7.835 -16.101 8.461 1.00 80.12 561 LEU A C 1
ATOM 4364 O O . LEU A 1 561 ? 7.380 -16.705 9.434 1.00 80.12 561 LEU A O 1
ATOM 4368 N N . ALA A 1 562 ? 7.084 -15.768 7.408 1.00 65.31 562 ALA A N 1
ATOM 4369 C CA . ALA A 1 562 ? 5.659 -16.073 7.314 1.00 65.31 562 ALA A CA 1
ATOM 4370 C C . ALA A 1 562 ? 5.381 -17.588 7.307 1.00 65.31 562 ALA A C 1
ATOM 4372 O O . ALA A 1 562 ? 4.479 -18.039 8.010 1.00 65.31 562 ALA A O 1
ATOM 4373 N N . GLU A 1 563 ? 6.181 -18.383 6.586 1.00 68.50 563 GLU A N 1
ATOM 4374 C CA . GLU A 1 563 ? 6.091 -19.856 6.577 1.00 68.50 563 GLU A CA 1
ATOM 4375 C C . GLU A 1 563 ? 6.308 -20.484 7.959 1.00 68.50 563 GLU A C 1
ATOM 4377 O O . GLU A 1 563 ? 5.817 -21.578 8.230 1.00 68.50 563 GLU A O 1
ATOM 4382 N N . HIS A 1 564 ? 7.026 -19.789 8.840 1.00 71.88 564 HIS A N 1
ATOM 4383 C CA . HIS A 1 564 ? 7.332 -20.243 10.192 1.00 71.88 564 HIS A CA 1
ATOM 4384 C C . HIS A 1 564 ? 6.501 -19.526 11.269 1.00 71.88 564 HIS A C 1
ATOM 4386 O O . HIS A 1 564 ? 6.930 -19.441 12.430 1.00 71.88 564 HIS A O 1
ATOM 4392 N N . ASP A 1 565 ? 5.331 -19.001 10.894 1.00 66.12 565 ASP A N 1
ATOM 4393 C CA . ASP A 1 565 ? 4.377 -18.325 11.781 1.00 66.12 565 ASP A CA 1
ATOM 4394 C C . ASP A 1 565 ? 4.993 -17.144 12.566 1.00 66.12 565 ASP A C 1
ATOM 4396 O O . ASP A 1 565 ? 4.588 -16.833 13.692 1.00 66.12 565 ASP A O 1
ATOM 4400 N N . VAL A 1 566 ? 6.008 -16.477 12.005 1.00 70.56 566 VAL A N 1
ATOM 4401 C CA . VAL A 1 566 ? 6.549 -15.234 12.566 1.00 70.56 566 VAL A CA 1
ATOM 4402 C C . VAL A 1 566 ? 5.730 -14.070 12.022 1.00 70.56 566 VAL A C 1
ATOM 4404 O O . VAL A 1 566 ? 5.765 -13.751 10.835 1.00 70.56 566 VAL A O 1
ATOM 4407 N N . ALA A 1 567 ? 4.987 -13.416 12.911 1.00 64.31 567 ALA A N 1
ATOM 4408 C CA . ALA A 1 567 ? 4.120 -12.307 12.544 1.00 64.31 567 ALA A CA 1
ATOM 4409 C C . ALA A 1 567 ? 4.933 -11.037 12.244 1.00 64.31 567 ALA A C 1
ATOM 4411 O O . ALA A 1 567 ? 5.419 -10.368 13.158 1.00 64.31 567 ALA A O 1
ATOM 4412 N N . VAL A 1 568 ? 5.015 -10.675 10.963 1.00 72.25 568 VAL A N 1
ATOM 4413 C CA . VAL A 1 568 ? 5.586 -9.408 10.488 1.00 72.25 568 VAL A CA 1
ATOM 4414 C C . VAL A 1 568 ? 4.505 -8.633 9.724 1.00 72.25 568 VAL A C 1
ATOM 4416 O O . VAL A 1 568 ? 3.875 -9.208 8.836 1.00 72.25 568 VAL A O 1
ATOM 4419 N N . PRO A 1 569 ? 4.259 -7.344 10.031 1.00 64.12 569 PRO A N 1
ATOM 4420 C CA . PRO A 1 569 ? 3.367 -6.511 9.225 1.00 64.12 569 PRO A CA 1
ATOM 4421 C C . PRO A 1 569 ? 3.892 -6.371 7.789 1.00 64.12 569 PRO A C 1
ATOM 4423 O O . PRO A 1 569 ? 5.053 -6.033 7.586 1.00 64.12 569 PRO A O 1
ATOM 4426 N N . TRP A 1 570 ? 3.049 -6.577 6.775 1.00 65.31 570 TRP A N 1
ATOM 4427 C CA . TRP A 1 570 ? 3.423 -6.337 5.378 1.00 65.31 570 TRP A CA 1
ATOM 4428 C C . TRP A 1 570 ? 2.213 -6.009 4.496 1.00 65.31 570 TRP A C 1
ATOM 4430 O O . TRP A 1 570 ? 1.105 -6.463 4.765 1.00 65.31 570 TRP A O 1
ATOM 4440 N N . SER A 1 571 ? 2.448 -5.247 3.422 1.00 56.62 571 SER A N 1
ATOM 4441 C CA . SER A 1 571 ? 1.424 -4.860 2.437 1.00 56.62 571 SER A CA 1
ATOM 4442 C C . SER A 1 571 ? 1.909 -5.091 0.996 1.00 56.62 571 SER A C 1
ATOM 4444 O O . SER A 1 571 ? 1.523 -6.077 0.372 1.00 56.62 571 SER A O 1
ATOM 4446 N N . CYS A 1 572 ? 2.810 -4.238 0.487 1.00 53.75 572 CYS A N 1
ATOM 4447 C CA . CYS A 1 572 ? 3.177 -4.229 -0.939 1.00 53.75 572 CYS A CA 1
ATOM 4448 C C . CYS A 1 572 ? 4.118 -5.358 -1.397 1.00 53.75 572 CYS A C 1
ATOM 4450 O O . CYS A 1 572 ? 4.150 -5.662 -2.584 1.00 53.75 572 CYS A O 1
ATOM 4452 N N . SER A 1 573 ? 4.942 -5.903 -0.493 1.00 61.50 573 SER A N 1
ATOM 4453 C CA . SER A 1 573 ? 6.065 -6.817 -0.795 1.00 61.50 573 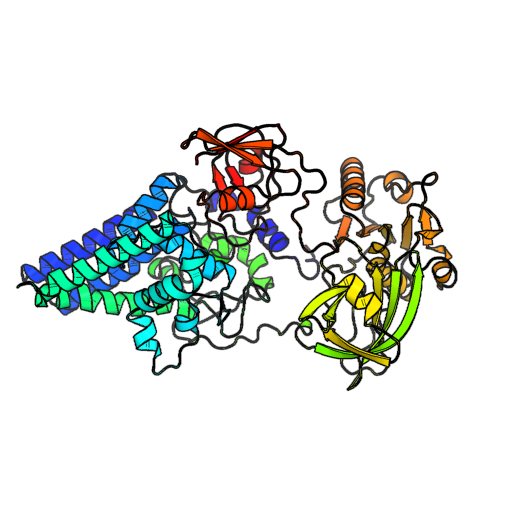SER A CA 1
ATOM 4454 C C . SER A 1 573 ? 7.008 -6.350 -1.915 1.00 61.50 573 SER A C 1
ATOM 4456 O O . SER A 1 573 ? 7.553 -7.153 -2.659 1.00 61.50 573 SER A O 1
ATOM 4458 N N . GLN A 1 574 ? 7.193 -5.036 -2.046 1.00 60.50 574 GLN A N 1
ATOM 4459 C CA . GLN A 1 574 ? 7.995 -4.403 -3.105 1.00 60.50 574 GLN A CA 1
ATOM 4460 C C . GLN A 1 574 ? 9.001 -3.376 -2.562 1.00 60.50 574 GLN A C 1
ATOM 4462 O O . GLN A 1 574 ? 9.667 -2.683 -3.329 1.00 60.50 574 GLN A O 1
ATOM 4467 N N . GLY A 1 575 ? 9.101 -3.236 -1.236 1.00 65.50 575 GLY A N 1
ATOM 4468 C CA . GLY A 1 575 ? 10.012 -2.282 -0.598 1.00 65.50 575 GLY A CA 1
ATOM 4469 C C . GLY A 1 575 ? 9.583 -0.819 -0.704 1.00 65.50 575 GLY A C 1
ATOM 4470 O O . GLY A 1 575 ? 10.438 0.056 -0.611 1.00 65.50 575 GLY A O 1
ATOM 4471 N N . VAL A 1 576 ? 8.291 -0.542 -0.919 1.00 59.69 576 VAL A N 1
ATOM 4472 C CA . VAL A 1 576 ? 7.793 0.829 -1.158 1.00 59.69 576 VAL A CA 1
ATOM 4473 C C . VAL A 1 576 ? 6.898 1.379 -0.047 1.00 59.69 576 VAL A C 1
ATOM 4475 O O . VAL A 1 576 ? 6.977 2.559 0.254 1.00 59.69 576 VAL A O 1
ATOM 4478 N N . CYS A 1 577 ? 6.090 0.540 0.609 1.00 54.97 577 CYS A N 1
ATOM 4479 C CA . CYS A 1 577 ? 5.145 1.010 1.640 1.00 54.97 577 CYS A CA 1
ATOM 4480 C C . CYS A 1 577 ? 5.784 1.225 3.028 1.00 54.97 577 CYS A C 1
ATOM 4482 O O . CYS A 1 577 ? 5.294 2.006 3.842 1.00 54.97 577 CYS A O 1
ATOM 4484 N N . GLY A 1 578 ? 6.876 0.514 3.333 1.00 65.94 578 GLY A N 1
ATOM 4485 C CA . GLY A 1 578 ? 7.536 0.572 4.644 1.00 65.94 578 GLY A CA 1
ATOM 4486 C C . GLY A 1 578 ? 6.847 -0.211 5.769 1.00 65.94 578 GLY A C 1
ATOM 4487 O O . GLY A 1 578 ? 7.358 -0.252 6.881 1.00 65.94 578 GLY A O 1
ATOM 4488 N N . THR A 1 579 ? 5.734 -0.900 5.513 1.00 65.19 579 THR A N 1
ATOM 4489 C CA . THR A 1 579 ? 5.019 -1.639 6.568 1.00 65.19 579 THR A CA 1
ATOM 4490 C C . THR A 1 579 ? 5.853 -2.767 7.191 1.00 65.19 579 THR A C 1
ATOM 4492 O O . THR A 1 579 ? 5.769 -2.996 8.392 1.00 65.19 579 THR A O 1
ATOM 4495 N N . CYS A 1 580 ? 6.714 -3.422 6.403 1.00 73.19 580 CYS A N 1
ATOM 4496 C CA . CYS A 1 580 ? 7.604 -4.490 6.875 1.00 73.19 580 CYS A CA 1
ATOM 4497 C C . CYS A 1 580 ? 8.962 -3.992 7.398 1.00 73.19 580 CYS A C 1
ATOM 4499 O O . CYS A 1 580 ? 9.922 -4.767 7.426 1.00 73.19 580 CYS A O 1
ATOM 4501 N N . ILE A 1 581 ? 9.085 -2.702 7.738 1.00 83.56 581 ILE A N 1
ATOM 4502 C CA . ILE A 1 581 ? 10.290 -2.170 8.382 1.00 83.56 581 ILE A CA 1
ATOM 4503 C C . ILE A 1 581 ? 10.414 -2.800 9.771 1.00 83.56 581 ILE A C 1
ATOM 4505 O O . ILE A 1 581 ? 9.508 -2.697 10.596 1.00 83.56 581 ILE A O 1
ATOM 4509 N N . THR A 1 582 ? 11.553 -3.436 10.019 1.00 86.12 582 THR A N 1
ATOM 4510 C CA . THR A 1 582 ? 11.866 -4.140 11.263 1.00 86.12 582 THR A CA 1
ATOM 4511 C C . THR A 1 582 ? 13.193 -3.632 11.824 1.00 86.12 582 THR A C 1
ATOM 4513 O O . THR A 1 582 ? 14.151 -3.537 11.053 1.00 86.12 582 THR A O 1
ATOM 4516 N N . PRO A 1 583 ? 13.287 -3.303 13.127 1.00 88.25 583 PRO A N 1
ATOM 4517 C CA . PRO A 1 583 ? 14.550 -2.887 13.728 1.00 88.25 583 PRO A CA 1
ATOM 4518 C C . PRO A 1 583 ? 15.602 -4.002 13.698 1.00 88.25 583 PRO A C 1
ATOM 4520 O O . PRO A 1 583 ? 15.285 -5.175 13.916 1.00 88.25 583 PRO A O 1
ATOM 4523 N N . VAL A 1 584 ? 16.852 -3.614 13.462 1.00 93.50 584 VAL A N 1
ATOM 4524 C CA . VAL A 1 584 ? 18.021 -4.497 13.414 1.00 93.50 584 VAL A CA 1
ATOM 4525 C C . VAL A 1 584 ? 18.918 -4.203 14.614 1.00 93.50 584 VAL A C 1
ATOM 4527 O O . VAL A 1 584 ? 19.239 -3.051 14.894 1.00 93.50 584 VAL A O 1
ATOM 4530 N N . LEU A 1 585 ? 19.283 -5.257 15.342 1.00 92.25 585 LEU A N 1
ATOM 4531 C CA . LEU A 1 585 ? 20.156 -5.218 16.516 1.00 92.25 585 LEU A CA 1
ATOM 4532 C C . LEU A 1 585 ? 21.631 -5.420 16.142 1.00 92.25 585 LEU A C 1
ATOM 4534 O O . LEU A 1 585 ? 22.507 -4.878 16.810 1.00 92.25 585 LEU A O 1
ATOM 4538 N N . GLU A 1 586 ? 21.906 -6.215 15.104 1.00 95.38 586 GLU A N 1
ATOM 4539 C CA . GLU A 1 586 ? 23.259 -6.588 14.678 1.00 95.38 586 GLU A CA 1
ATOM 4540 C C . GLU A 1 586 ? 23.275 -6.961 13.183 1.00 95.38 586 GLU A C 1
ATOM 4542 O O . GLU A 1 586 ? 22.336 -7.592 12.688 1.00 95.38 586 GLU A O 1
ATOM 4547 N N . GLY A 1 587 ? 24.371 -6.626 12.495 1.00 94.31 587 GLY A N 1
ATOM 4548 C CA . GLY A 1 587 ? 24.671 -7.023 11.115 1.00 94.31 587 GLY A CA 1
ATOM 4549 C C . GLY A 1 587 ? 24.557 -5.883 10.094 1.00 94.31 587 GLY A C 1
ATOM 4550 O O . GLY A 1 587 ? 23.979 -4.834 10.367 1.00 94.31 587 GLY A O 1
ATOM 4551 N N . GLU A 1 588 ? 25.156 -6.079 8.916 1.00 94.69 588 GLU A N 1
ATOM 4552 C CA . GLU A 1 588 ? 25.178 -5.079 7.840 1.00 94.69 588 GLU A CA 1
ATOM 4553 C C . GLU A 1 588 ? 24.158 -5.429 6.748 1.00 94.69 588 GLU A C 1
ATOM 4555 O O . GLU A 1 588 ? 24.161 -6.537 6.201 1.00 94.69 588 GLU A O 1
ATOM 4560 N N . ILE A 1 589 ? 23.281 -4.480 6.426 1.00 94.19 589 ILE A N 1
ATOM 4561 C CA . ILE A 1 589 ? 22.114 -4.680 5.572 1.00 94.19 589 ILE A CA 1
ATOM 4562 C C . ILE A 1 589 ? 22.453 -4.309 4.127 1.00 94.19 589 ILE A C 1
ATOM 4564 O O . ILE A 1 589 ? 23.006 -3.252 3.814 1.00 94.19 589 ILE A O 1
ATOM 4568 N N . GLU A 1 590 ? 22.040 -5.170 3.209 1.00 90.88 590 GLU A N 1
ATOM 4569 C CA . GLU A 1 590 ? 21.942 -4.849 1.796 1.00 90.88 590 GLU A CA 1
ATOM 4570 C C . GLU A 1 590 ? 20.550 -4.261 1.520 1.00 90.88 590 GLU A C 1
ATOM 4572 O O . GLU A 1 590 ? 19.557 -4.976 1.352 1.00 90.88 590 GLU A O 1
ATOM 4577 N N . HIS A 1 591 ? 20.461 -2.931 1.538 1.00 84.25 591 HIS A N 1
ATOM 4578 C CA . HIS A 1 591 ? 19.198 -2.221 1.362 1.00 84.25 591 HIS A CA 1
ATOM 4579 C C . HIS A 1 591 ? 18.728 -2.246 -0.091 1.00 84.25 591 HIS A C 1
ATOM 4581 O O . HIS A 1 591 ? 19.349 -1.640 -0.963 1.00 84.25 591 HIS A O 1
ATOM 4587 N N . ARG A 1 592 ? 17.572 -2.871 -0.334 1.00 81.19 592 ARG A N 1
ATOM 4588 C CA . ARG A 1 592 ? 16.949 -2.950 -1.669 1.00 81.19 592 ARG A CA 1
ATOM 4589 C C . ARG A 1 592 ? 15.586 -2.267 -1.741 1.00 81.19 592 ARG A C 1
ATOM 4591 O O . ARG A 1 592 ? 14.837 -2.493 -2.687 1.00 81.19 592 ARG A O 1
ATOM 4598 N N . ASP A 1 593 ? 15.249 -1.429 -0.767 1.00 76.44 593 ASP A N 1
ATOM 4599 C CA . ASP A 1 593 ? 13.977 -0.704 -0.706 1.00 76.44 593 ASP A CA 1
ATOM 4600 C C . ASP A 1 593 ? 14.000 0.666 -1.390 1.00 76.44 593 ASP A C 1
ATOM 4602 O O . ASP A 1 593 ? 14.987 1.077 -2.006 1.00 76.44 593 ASP A O 1
ATOM 4606 N N . ALA A 1 594 ? 12.872 1.365 -1.323 1.00 65.56 594 ALA A N 1
ATOM 4607 C CA . ALA A 1 594 ? 12.689 2.747 -1.758 1.00 65.56 594 ALA A CA 1
ATOM 4608 C C . ALA A 1 594 ? 12.023 3.617 -0.676 1.00 65.56 594 ALA A C 1
ATOM 4610 O O . ALA A 1 594 ? 11.519 4.689 -0.989 1.00 65.56 594 ALA A O 1
ATOM 4611 N N . VAL A 1 595 ? 11.986 3.134 0.570 1.00 63.72 595 VAL A N 1
ATOM 4612 C CA . VAL A 1 595 ? 11.187 3.730 1.654 1.00 63.72 595 VAL A CA 1
ATOM 4613 C C . VAL A 1 595 ? 12.022 4.154 2.859 1.00 63.72 595 VAL A C 1
ATOM 4615 O O . VAL A 1 595 ? 11.587 5.000 3.631 1.00 63.72 595 VAL A O 1
ATOM 4618 N N . LEU A 1 596 ? 13.222 3.593 3.023 1.00 71.44 596 LEU A N 1
ATOM 4619 C CA . LEU A 1 596 ? 14.207 4.077 3.984 1.00 71.44 596 LEU A CA 1
ATOM 4620 C C . LEU A 1 596 ? 15.082 5.144 3.326 1.00 71.44 596 LEU A C 1
ATOM 4622 O O . LEU A 1 596 ? 15.506 4.971 2.180 1.00 71.44 596 LEU A O 1
ATOM 4626 N N . SER A 1 597 ? 15.388 6.205 4.059 1.00 68.06 597 SER A N 1
ATOM 4627 C CA . SER A 1 597 ? 16.286 7.273 3.628 1.00 68.06 597 SER A CA 1
ATOM 4628 C C . SER A 1 597 ? 17.757 6.857 3.589 1.00 68.06 597 SER A C 1
ATOM 4630 O O . SER A 1 597 ? 18.125 5.829 4.174 1.00 68.06 597 SER A O 1
ATOM 4632 N N . PRO A 1 598 ? 18.625 7.631 2.913 1.00 71.44 598 PRO A N 1
ATOM 4633 C CA . PRO A 1 598 ? 20.068 7.396 2.920 1.00 71.44 598 PRO A CA 1
ATOM 4634 C C . PRO A 1 598 ? 20.665 7.281 4.331 1.00 71.44 598 PRO A C 1
ATOM 4636 O O . PRO A 1 598 ? 21.486 6.398 4.575 1.00 71.44 598 PRO A O 1
ATOM 4639 N N . GLU A 1 599 ? 20.216 8.110 5.269 1.00 70.38 599 GLU A N 1
ATOM 4640 C CA . GLU A 1 599 ? 20.705 8.176 6.646 1.00 70.38 599 GLU A CA 1
ATOM 4641 C C . GLU A 1 599 ? 20.346 6.904 7.424 1.00 70.38 599 GLU A C 1
ATOM 4643 O O . GLU A 1 599 ? 21.207 6.287 8.060 1.00 70.38 599 GLU A O 1
ATOM 4648 N N . VAL A 1 600 ? 19.088 6.456 7.331 1.00 76.69 600 VAL A N 1
ATOM 4649 C CA . VAL A 1 600 ? 18.649 5.215 7.988 1.00 76.69 600 VAL A CA 1
ATOM 4650 C C . VAL A 1 600 ? 19.363 4.010 7.381 1.00 76.69 600 VAL A C 1
ATOM 4652 O O . VAL A 1 600 ? 19.819 3.143 8.129 1.00 76.69 600 VAL A O 1
ATOM 4655 N N . ARG A 1 601 ? 19.545 3.981 6.054 1.00 79.94 601 ARG A N 1
ATOM 4656 C CA . ARG A 1 601 ? 20.308 2.927 5.366 1.00 79.94 601 ARG A CA 1
ATOM 4657 C C . ARG A 1 601 ? 21.760 2.870 5.828 1.00 79.94 601 ARG A C 1
ATOM 4659 O O . ARG A 1 601 ? 22.274 1.792 6.101 1.00 79.94 601 ARG A O 1
ATOM 4666 N N . ALA A 1 602 ? 22.416 4.021 5.960 1.00 82.56 602 ALA A N 1
ATOM 4667 C CA . ALA A 1 602 ? 23.792 4.089 6.443 1.00 82.56 602 ALA A CA 1
ATOM 4668 C C . ALA A 1 602 ? 23.924 3.595 7.896 1.00 82.56 602 ALA A C 1
ATOM 4670 O O . ALA A 1 602 ? 24.940 3.004 8.259 1.00 82.56 602 ALA A O 1
ATOM 4671 N N . SER A 1 603 ? 22.891 3.798 8.720 1.00 87.25 603 SER A N 1
ATOM 4672 C CA . SER A 1 603 ? 22.900 3.400 10.133 1.00 87.25 603 SER A CA 1
ATOM 4673 C C . SER A 1 603 ? 22.717 1.895 10.376 1.00 87.25 603 SER A C 1
ATOM 4675 O O . SER A 1 603 ? 23.004 1.429 11.475 1.00 87.25 603 SER A O 1
ATOM 4677 N N . ASN A 1 604 ? 22.216 1.142 9.388 1.00 89.12 604 ASN A N 1
ATOM 4678 C CA . ASN A 1 604 ? 21.845 -0.275 9.502 1.00 89.12 604 ASN A CA 1
ATOM 4679 C C . ASN A 1 604 ? 20.892 -0.612 10.673 1.00 89.12 604 ASN A C 1
ATOM 4681 O O . ASN A 1 604 ? 20.822 -1.756 11.108 1.00 89.12 604 ASN A O 1
ATOM 4685 N N . CYS A 1 605 ? 20.139 0.361 11.199 1.00 87.12 605 CYS A N 1
ATOM 4686 C CA . CYS A 1 605 ? 19.289 0.151 12.377 1.00 87.12 605 CYS A CA 1
ATOM 4687 C C . CYS A 1 605 ? 17.896 -0.421 12.054 1.00 87.12 605 CYS A C 1
ATOM 4689 O O . CYS A 1 605 ? 17.149 -0.789 12.964 1.00 87.12 605 CYS A O 1
ATOM 4691 N N . ALA A 1 606 ? 17.518 -0.493 10.774 1.00 87.25 606 ALA A N 1
ATOM 4692 C CA . ALA A 1 606 ? 16.215 -0.985 10.340 1.00 87.25 606 ALA A CA 1
ATOM 4693 C C . ALA A 1 606 ? 16.262 -1.597 8.935 1.00 87.25 606 ALA A C 1
ATOM 4695 O O . ALA A 1 606 ? 16.937 -1.084 8.051 1.00 87.25 606 ALA A O 1
ATOM 4696 N N . MET A 1 607 ? 15.490 -2.659 8.706 1.00 91.56 607 MET A N 1
ATOM 4697 C CA . MET A 1 607 ? 15.464 -3.431 7.461 1.00 91.56 607 MET A CA 1
ATOM 4698 C C . MET A 1 607 ? 14.033 -3.631 6.962 1.00 91.56 607 MET A C 1
ATOM 4700 O O . MET A 1 607 ? 13.130 -3.915 7.744 1.00 91.56 607 MET A O 1
ATOM 4704 N N . THR A 1 608 ? 13.810 -3.553 5.650 1.00 84.00 608 THR A N 1
ATOM 4705 C CA . THR A 1 608 ? 12.548 -3.975 5.024 1.00 84.00 608 THR A CA 1
ATOM 4706 C C . THR A 1 608 ? 12.618 -5.456 4.639 1.00 84.00 608 THR A C 1
ATOM 4708 O O . THR A 1 608 ? 13.333 -5.841 3.717 1.00 84.00 608 THR A O 1
ATOM 4711 N N . LEU A 1 609 ? 11.851 -6.310 5.322 1.00 87.06 609 LEU A N 1
ATOM 4712 C CA . LEU A 1 609 ? 12.009 -7.769 5.181 1.00 87.06 609 LEU A CA 1
ATOM 4713 C C . LEU A 1 609 ? 11.560 -8.347 3.829 1.00 87.06 609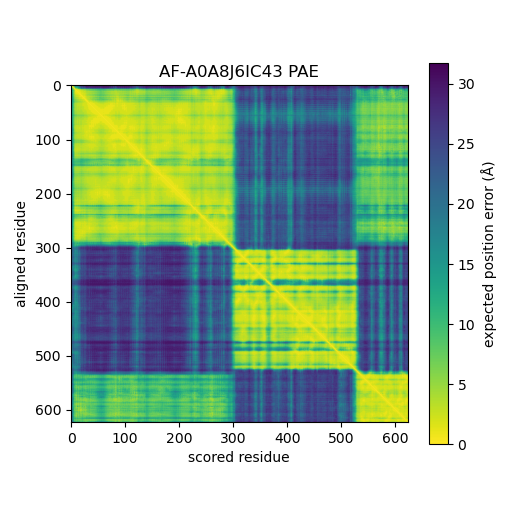 LEU A C 1
ATOM 4715 O O . LEU A 1 609 ? 11.927 -9.473 3.499 1.00 87.06 609 LEU A O 1
ATOM 4719 N N . CYS A 1 610 ? 10.755 -7.612 3.054 1.00 71.56 610 CYS A N 1
ATOM 4720 C CA . CYS A 1 610 ? 10.344 -8.074 1.726 1.00 71.56 610 CYS A CA 1
ATOM 4721 C C . CYS A 1 610 ? 11.489 -8.010 0.710 1.00 71.56 610 CYS A C 1
ATOM 4723 O O . CYS A 1 610 ? 11.645 -8.939 -0.067 1.00 71.56 610 CYS A O 1
ATOM 4725 N N . VAL A 1 611 ? 12.306 -6.951 0.722 1.00 77.50 611 VAL A N 1
ATOM 4726 C CA . VAL A 1 611 ? 13.297 -6.693 -0.340 1.00 77.50 611 VAL A CA 1
ATOM 4727 C C . VAL A 1 611 ? 14.745 -6.797 0.105 1.00 77.50 611 VAL A C 1
ATOM 4729 O O . VAL A 1 611 ? 15.580 -7.227 -0.685 1.00 77.50 611 VAL A O 1
ATOM 4732 N N . SER A 1 612 ? 15.067 -6.358 1.320 1.00 90.25 612 SER A N 1
ATOM 4733 C CA . SER A 1 612 ? 16.458 -6.206 1.744 1.00 90.25 612 SER A CA 1
ATOM 4734 C C . SER A 1 612 ? 17.085 -7.548 2.110 1.00 90.25 612 SER A C 1
ATOM 4736 O O . SER A 1 612 ? 16.387 -8.518 2.418 1.00 90.25 612 SER A O 1
ATOM 4738 N N . ARG A 1 613 ? 18.420 -7.589 2.113 1.00 93.19 613 ARG A N 1
ATOM 4739 C CA . ARG A 1 613 ? 19.220 -8.767 2.482 1.00 93.19 613 ARG A CA 1
ATOM 4740 C C . ARG A 1 613 ? 20.335 -8.418 3.464 1.00 93.19 613 ARG A C 1
ATOM 4742 O O . ARG A 1 613 ? 20.394 -7.294 3.954 1.00 93.19 613 ARG A O 1
ATOM 4749 N N . ALA A 1 614 ? 21.191 -9.383 3.775 1.00 94.19 614 ALA A N 1
ATOM 4750 C CA . ALA A 1 614 ? 22.427 -9.169 4.515 1.00 94.19 614 ALA A CA 1
ATOM 4751 C C . ALA A 1 614 ? 23.604 -9.014 3.545 1.00 94.19 614 ALA A C 1
ATOM 4753 O O . ALA A 1 614 ? 23.697 -9.762 2.573 1.00 94.19 614 ALA A O 1
ATOM 4754 N N . LYS A 1 615 ? 24.523 -8.086 3.829 1.00 90.62 615 LYS A N 1
ATOM 4755 C CA . LYS A 1 615 ? 25.837 -8.055 3.163 1.00 90.62 615 LYS A CA 1
ATOM 4756 C C . LYS A 1 615 ? 26.785 -9.120 3.723 1.00 90.62 615 LYS A C 1
ATOM 4758 O O . LYS A 1 615 ? 27.637 -9.622 2.994 1.00 90.62 615 LYS A O 1
ATOM 4763 N N . GLY A 1 616 ? 26.648 -9.432 5.013 1.00 89.94 616 GLY A N 1
ATOM 4764 C CA . GLY A 1 616 ? 27.371 -10.507 5.697 1.00 89.94 616 GLY A CA 1
ATOM 4765 C C . GLY A 1 616 ? 26.526 -11.771 5.872 1.00 89.94 616 GLY A C 1
ATOM 4766 O O . GLY A 1 616 ? 25.432 -11.886 5.329 1.00 89.94 616 GLY A O 1
ATOM 4767 N N . ASP A 1 617 ? 27.016 -12.698 6.692 1.00 93.75 617 ASP A N 1
ATOM 4768 C CA . ASP A 1 617 ? 26.376 -14.009 6.874 1.00 93.75 617 ASP A CA 1
ATOM 4769 C C . ASP A 1 617 ? 25.217 -13.996 7.881 1.00 93.75 617 ASP A C 1
ATOM 4771 O O . ASP A 1 617 ? 24.513 -14.997 8.013 1.00 93.75 617 ASP A O 1
ATOM 4775 N N . ARG A 1 618 ? 25.018 -12.895 8.620 1.00 96.25 618 ARG A N 1
ATOM 4776 C CA . ARG A 1 618 ? 24.081 -12.844 9.749 1.00 96.25 618 ARG A CA 1
ATOM 4777 C C . ARG A 1 618 ? 23.452 -11.468 9.956 1.00 96.25 618 ARG A C 1
ATOM 4779 O O . ARG A 1 618 ? 24.144 -10.452 9.923 1.00 96.25 618 ARG A O 1
ATOM 4786 N N . ILE A 1 619 ? 22.149 -11.463 10.234 1.00 97.75 619 ILE A N 1
ATOM 4787 C CA . ILE A 1 619 ? 21.367 -10.306 10.690 1.00 97.75 619 ILE A CA 1
ATOM 4788 C C . ILE A 1 619 ? 20.584 -10.709 11.939 1.00 97.75 619 ILE A C 1
ATOM 4790 O O . ILE A 1 619 ? 19.957 -11.769 11.968 1.00 97.75 619 ILE A O 1
ATOM 4794 N N . VAL A 1 620 ? 20.577 -9.852 12.959 1.00 96.88 620 VAL A N 1
ATOM 4795 C CA . VAL A 1 620 ? 19.766 -10.036 14.170 1.00 96.88 620 VAL A CA 1
ATOM 4796 C C . VAL A 1 620 ? 18.664 -8.980 14.203 1.00 96.88 620 VAL A C 1
ATOM 4798 O O . VAL A 1 620 ? 18.947 -7.787 14.266 1.00 96.88 620 VAL A O 1
ATOM 4801 N N . LEU A 1 621 ? 17.402 -9.406 14.172 1.00 92.50 621 LEU A N 1
ATOM 4802 C CA . LEU A 1 621 ? 16.224 -8.536 14.244 1.00 92.50 621 LEU A CA 1
ATOM 4803 C C . LEU A 1 621 ? 15.725 -8.390 15.683 1.00 92.50 621 LEU A C 1
ATOM 4805 O O . LEU A 1 621 ? 15.799 -9.336 16.467 1.00 92.50 621 LEU A O 1
ATOM 4809 N N . ASP A 1 622 ? 15.115 -7.251 16.013 1.00 85.25 622 ASP A N 1
ATOM 4810 C CA . ASP A 1 622 ? 14.420 -7.042 17.295 1.00 85.25 622 ASP A CA 1
ATOM 4811 C C . ASP A 1 622 ? 13.004 -7.665 17.311 1.00 85.25 622 ASP A C 1
ATOM 4813 O O . ASP A 1 622 ? 11.999 -6.995 17.581 1.00 85.25 622 ASP A O 1
ATOM 4817 N N . LEU A 1 623 ? 12.925 -8.964 16.998 1.00 82.19 623 LEU A N 1
ATOM 4818 C CA . LEU A 1 623 ? 11.691 -9.760 16.920 1.00 82.19 623 LEU A CA 1
ATOM 4819 C C . LEU A 1 623 ? 11.635 -10.892 17.943 1.00 82.19 623 LEU A C 1
ATOM 4821 O O . LEU A 1 623 ? 12.677 -11.537 18.218 1.00 82.19 623 LEU A O 1
#

Nearest PDB structures (foldseek):
  2pia-assembly1_A  TM=6.467E-01  e=5.536E-30  Burkholderia cepacia
  7ylr-assembly1_A  TM=7.040E-01  e=4.712E-29  Variovorax paradoxus
  6kbh-assembly1_A  TM=3.500E-01  e=1.236E-30  Rhodococcus sp. ECU0066
  6laa-assembly1_A  TM=3.417E-01  e=9.455E-30  Tepidiphilus thermophilus
  6icm-assembly1_D-2  TM=9.677E-01  e=5.188E-07  Pseudomonas putida

Secondary structure (DSSP, 8-state):
--PPS---HHHHHHHHHTSTTHHHHH---SS-HHHHHHHHHHHHHHHHHHHHHHTTSS-HHHHHHHHHHHHHHTHHHHHHHTTT-S-SSHHHHHHHHHHHHHHHSTT--HHHHHHHHHHHHHHTT-TTT-TTHHHHHS-TTTHHHHHS-HHHHHHHHIIIIITTTS-HHHHHHHHHHHHHHHHHHHHHHHSTTHHHHIIIIIHHHHHHHHHHHIIIIITTS-BT--TTT-TTTSS-EEP--HHHHHHTTTGGGHHHHHH-TTS-GGGHHHHHHHHHHHHGGGT--EE-TT---PBP-----GGG-EEEEEEEEEEEEETTEEEEEEEESSSPPPP--TT-EEEEE-TTS-EEEEEB-S---SSPPTT-TT--EEEEEE--TTS-SHHHHHHHH--TT-EEEEEPPB-SSPPPP-SEEEEEEEGGGHHHHHHHHHHHHHTT--EEEEEE-SSGGGSTTGGGGTTSTTGGGEEEE-TTS---HHHHT-S--SSEEEEEES-HHHHHHHHHHHHHTT--TTSEEEE-SS-S----TTPPPEEEEETTTTEEEEE-TTS-HHHHHHHTT-----S-SSSSS-TTEEEEEES-EE---SSS-HHHHHHT-EEETTT-EESSSEEEE--